Protein AF-A0A2H6KK98-F1 (afdb_monomer)

Organism: NCBI:txid189622

pLDDT: mean 75.44, std 16.61, range [21.03, 97.25]

Secondary structure (DSSP, 8-state):
-------SSSTTTHHHHHHHHTTSSS--TTS-SS-HHHHHHHHHHHHHTS--TTHHHHHHHHHHHHHHHHHHHT---HHHHHHHHHHHHHHHHHHHHHHHHHHHHH---HHHHHHHHHHHHHHHHH-TTTGGGBPP--------------SB-HHHHHHHHHHHHHHHHHHHHHHHHSSS---HHHHHHHHHHHHHHHHHHHHHHHHHHHHHHHS--TTHHHHHHHHHHHHHHHHTT--TTTT---SS---HHHHHHHHHHHHHHHHHHHHTT-HHHHTTS--TTS-HHHHHHHHHHHTTHHHHHHHHHHHHHHHHHHHHHHHHHHHHHHHHTTTTS-HHHHHHHHHHHHHHHHHHHHHIIIIIGGGS-HHHHHHHHHHHHHHHHHHHHHHHHHHHHHGGGHHHHHHHHHHHHHHHHHHHHHHHHHHHHHHHHHHHHHHHHHHHHHHHHIIIIIHHHHHHHHHHHHHHHHHHHHHHHHHHHIIIIIIHHHHHHHHHHHHHHTT--SHHHHHHHHHHHHHHHHHHHHHH--

Sequence (530 aa):
MCHFIFFNFYLTFFSTFFTHLNCLGHYSFNNSAKSHCQSLNDELDLLKNSDNSQNDSKIDELKSQLKDHVAKYHSLSESDRTAQLKDIHSRMVSLAELSGKLGQFIGQSDAVTNAIKNGIDSIIDSDNEFKSLRNSPSPPAQSSAAVSAEPINDVKLSKKIQQFEEKIKLLESKKNGQNPPLSSEDSRLLSSYQSKLDALQKLRSLNDSLNSLSSNNDNNCKNLLDNLCTGLEKFLGYEKGNYTGSGIVYSDLDRLCDGVMSFLHGVLETVKDDDNVTTYDNDKSNDINNVLDNLHNSVGKGREAFGEAVTQVEERTNKVTTELGKYYKEVQGSDLFPLAYQLEAWMRTVESVDWDIRDISDNHSNILDSTLRIQLAHEIAPVKKVVEHLKGVAKNMTDGNKVKHVDDEIAAKENEVTQLITEKCQQLLKALTERFDLIEEKTRKFGTERAEQLGPLLQSVKQLVTDVGHAEKSAQALAQHYDRDILNGLQTISGKAFYQCSAKGNSGLDQIMDDLDRAKESLRWILEDK

Radius of gyration: 86.53 Å; Cα contacts (8 Å, |Δi|>4): 227; chains: 1; bounding box: 150×136×233 Å

Mean predicted aligned error: 21.84 Å

Foldseek 3Di:
DDDDPPPDVPPPVPVVVVLQVLQPQDDDPVPDNDGPLRVLVVVLVVLVVDPDPVSPVVNVVSVVVSVVCCVVRVPQDPVNVVVVLVVVLVVLLVQLLVLLVVCLQQFDDPVSLVSLVSNLVSLQVVDPVSVVQADDDDPDDDDPDDDPDQRGDVVVLVVVLVVLVVVLVVLVVVCVPDPDHDDPVSVVVNVVSVVNNVSSVSSVVSSVSSVVRPPDDPCSVVSNLVSVLVVLCVVVPHDPCPCVPPDDDDDSVVSVVVSVVVVVVVVCVVCVPPCVNCVVCPDPVVHVVVVVVCVVVPPPVVVVVVVVVVVVVVVVVVVVVVVVVVLVVQLVVCVPDQQLSSLVSNLVSLVVVLVVLCCCLPPVLVVDDPVVSVVVCVVSVVVNVVSVVSNVVSVVCPVPVVSVVVSVVVVVVVVVVVVVVVVVVVVVVVVVVVVVVVVVVVVVVVVVCCCVPVVVVVVVVVVVVVVVVVVVVVVVVVVVCCCVLPVVLVVVLVVQCVVCVVPDPDVSVVVSVVSVVVSVVVVVVVVVVD

Solvent-accessible surface area (backbone atoms only — not comparable to full-atom values): 30023 Å² total; per-residue (Å²): 142,78,84,81,88,84,77,85,84,60,79,78,69,47,67,66,55,56,64,60,53,31,61,68,79,76,59,52,96,78,80,46,99,58,32,58,67,51,50,54,50,51,52,44,56,57,47,72,75,47,100,47,88,77,38,59,68,55,44,52,51,51,50,49,54,52,51,53,50,41,60,74,73,68,63,69,48,75,67,51,52,52,52,50,51,53,49,50,45,52,50,40,38,54,48,13,56,53,26,40,57,47,30,74,52,71,37,76,44,72,68,37,53,48,38,34,52,53,17,46,49,43,57,30,73,71,38,82,83,41,52,75,36,52,56,79,84,72,79,94,71,94,66,99,66,93,70,84,74,67,76,54,38,64,73,58,47,54,51,50,50,51,53,40,53,51,52,46,52,54,55,55,50,53,60,76,72,46,96,65,79,68,51,76,64,56,52,52,50,46,54,49,45,50,54,52,43,54,51,52,52,50,45,48,54,50,50,52,40,53,54,68,51,66,59,89,58,99,44,49,71,56,50,31,50,53,49,51,50,55,48,50,36,52,74,74,69,46,64,97,61,88,76,75,58,93,62,79,83,69,53,75,65,52,54,44,50,51,52,51,50,51,50,50,48,52,53,50,63,68,44,57,80,32,68,85,57,41,63,77,54,70,47,82,90,64,27,66,64,58,56,50,48,51,50,62,68,53,58,65,50,67,59,55,56,48,53,54,50,52,51,53,49,52,55,52,51,53,49,52,56,52,56,60,50,48,60,54,54,64,51,59,75,32,75,90,50,58,58,44,56,35,50,52,52,45,45,51,50,45,50,50,52,53,47,53,55,46,46,47,63,71,66,56,37,77,79,45,54,75,67,60,32,52,53,50,51,59,66,44,48,62,55,52,53,52,45,53,48,52,49,51,53,48,50,63,44,56,55,86,44,50,43,47,50,50,46,53,50,52,54,49,48,53,49,52,52,51,50,52,52,50,53,51,51,51,53,50,49,51,56,50,49,58,50,49,52,51,50,51,51,52,51,50,52,50,51,49,51,44,51,67,57,49,42,56,51,53,50,50,51,53,48,49,57,50,51,51,53,50,50,51,53,52,51,51,48,51,51,52,48,44,50,59,58,48,52,48,42,50,53,50,49,51,52,49,49,58,57,32,78,75,70,47,79,82,70,49,57,60,57,51,50,54,52,49,52,50,53,52,50,55,52,48,53,65,65,67,75,112

Structure (mmCIF, N/CA/C/O backbone):
data_AF-A0A2H6KK98-F1
#
_entry.id   AF-A0A2H6KK98-F1
#
loop_
_atom_site.group_PDB
_atom_site.id
_atom_site.type_symbol
_atom_site.label_atom_id
_atom_site.label_alt_id
_atom_site.label_comp_id
_atom_site.label_asym_id
_atom_site.label_entity_id
_atom_site.label_seq_id
_atom_site.pdbx_PDB_ins_code
_atom_site.Cartn_x
_atom_site.Cartn_y
_atom_site.Cartn_z
_atom_site.occupancy
_atom_site.B_iso_or_equiv
_atom_site.auth_seq_id
_atom_site.auth_comp_id
_atom_site.auth_asym_id
_atom_site.auth_atom_id
_atom_site.pdbx_PDB_model_num
ATOM 1 N N . MET A 1 1 ? 26.552 6.948 -51.327 1.00 32.84 1 MET A N 1
ATOM 2 C CA . MET A 1 1 ? 26.738 7.824 -52.506 1.00 32.84 1 MET A CA 1
ATOM 3 C C . MET A 1 1 ? 28.172 8.350 -52.479 1.00 32.84 1 MET A C 1
ATOM 5 O O . MET A 1 1 ? 28.399 9.497 -52.132 1.00 32.84 1 MET A O 1
ATOM 9 N N . CYS A 1 2 ? 29.149 7.495 -52.790 1.00 21.03 2 CYS A N 1
ATOM 10 C CA . CYS A 1 2 ? 30.545 7.911 -52.931 1.00 21.03 2 CYS A CA 1
ATOM 11 C C . CYS A 1 2 ? 30.951 7.668 -54.380 1.00 21.03 2 CYS A C 1
ATOM 13 O O . CYS A 1 2 ? 31.044 6.527 -54.828 1.00 21.03 2 CYS A O 1
ATOM 15 N N . HIS A 1 3 ? 31.106 8.765 -55.117 1.00 24.53 3 HIS A N 1
ATOM 16 C CA . HIS A 1 3 ? 31.800 8.794 -56.392 1.00 24.53 3 HIS A CA 1
ATOM 17 C C . HIS A 1 3 ? 33.238 8.325 -56.163 1.00 24.53 3 HIS A C 1
ATOM 19 O O . HIS A 1 3 ? 34.016 9.000 -55.495 1.00 24.53 3 HIS A O 1
ATOM 25 N N . PHE A 1 4 ? 33.572 7.152 -56.698 1.00 25.12 4 PHE A N 1
ATOM 26 C CA . PHE A 1 4 ? 34.944 6.671 -56.786 1.00 25.12 4 PHE A CA 1
ATOM 27 C C . PHE A 1 4 ? 35.742 7.642 -57.664 1.00 25.12 4 PHE A C 1
ATOM 29 O O . PHE A 1 4 ? 35.522 7.751 -58.871 1.00 25.12 4 PHE A O 1
ATOM 36 N N . ILE A 1 5 ? 36.655 8.373 -57.030 1.00 31.67 5 ILE A N 1
ATOM 37 C CA . ILE A 1 5 ? 37.633 9.243 -57.671 1.00 31.67 5 ILE A CA 1
ATOM 38 C C . ILE A 1 5 ? 38.678 8.332 -58.322 1.00 31.67 5 ILE A C 1
ATOM 40 O O . ILE A 1 5 ? 39.669 7.954 -57.714 1.00 31.67 5 ILE A O 1
ATOM 44 N N . PHE A 1 6 ? 38.433 7.959 -59.575 1.00 24.83 6 PHE A N 1
ATOM 45 C CA . PHE A 1 6 ? 39.429 7.359 -60.467 1.00 24.83 6 PHE A CA 1
ATOM 46 C C . PHE A 1 6 ? 39.547 8.187 -61.750 1.00 24.83 6 PHE A C 1
ATOM 48 O O . PHE A 1 6 ? 39.571 7.662 -62.852 1.00 24.83 6 PHE A O 1
ATOM 55 N N . PHE A 1 7 ? 39.578 9.515 -61.628 1.00 27.34 7 PHE A N 1
ATOM 56 C CA . PHE A 1 7 ? 39.735 10.419 -62.771 1.00 27.34 7 PHE A CA 1
ATOM 57 C C . PHE A 1 7 ? 40.488 11.685 -62.344 1.00 27.34 7 PHE A C 1
ATOM 59 O O . PHE A 1 7 ? 39.931 12.772 -62.289 1.00 27.34 7 PHE A O 1
ATOM 66 N N . ASN A 1 8 ? 41.774 11.554 -62.011 1.00 27.97 8 ASN A N 1
ATOM 67 C CA . ASN A 1 8 ? 42.645 12.726 -61.834 1.00 27.97 8 ASN A CA 1
ATOM 68 C C . ASN A 1 8 ? 43.997 12.622 -62.555 1.00 27.97 8 ASN A C 1
ATOM 70 O O . ASN A 1 8 ? 44.928 13.360 -62.265 1.00 27.97 8 ASN A O 1
ATOM 74 N N . PHE A 1 9 ? 44.077 11.758 -63.572 1.00 28.02 9 PHE A N 1
ATOM 75 C CA . PHE A 1 9 ? 45.155 11.801 -64.572 1.00 28.02 9 PHE A CA 1
ATOM 76 C C . PHE A 1 9 ? 44.665 12.242 -65.963 1.00 28.02 9 PHE A C 1
ATOM 78 O O . PHE A 1 9 ? 45.396 12.180 -66.946 1.00 28.02 9 PHE A O 1
ATOM 85 N N . TYR A 1 10 ? 43.413 12.705 -66.053 1.00 30.12 10 TYR A N 1
ATOM 86 C CA . TYR A 1 10 ? 42.737 13.012 -67.316 1.00 30.12 10 TYR A CA 1
ATOM 87 C C . TYR A 1 10 ? 42.658 14.508 -67.660 1.00 30.12 10 TYR A C 1
ATOM 89 O O . TYR A 1 10 ? 42.185 14.837 -68.741 1.00 30.12 10 TYR A O 1
ATOM 97 N N . LEU A 1 11 ? 43.133 15.430 -66.811 1.00 29.08 11 LEU A N 1
ATOM 98 C CA . LEU A 1 11 ? 42.884 16.868 -67.023 1.00 29.08 11 LEU A CA 1
ATOM 99 C C . LEU A 1 11 ? 43.995 17.675 -67.713 1.00 29.08 11 LEU A C 1
ATOM 101 O O . LEU A 1 11 ? 43.750 18.820 -68.078 1.00 29.08 11 LEU A O 1
ATOM 105 N N . THR A 1 12 ? 45.176 17.114 -67.976 1.00 29.41 12 THR A N 1
ATOM 106 C CA . THR A 1 12 ? 46.241 17.847 -68.699 1.00 29.41 12 THR A CA 1
ATOM 107 C C . THR A 1 12 ? 46.468 17.349 -70.125 1.00 29.41 12 THR A C 1
ATOM 109 O O . THR A 1 12 ? 46.920 18.119 -70.969 1.00 29.41 12 THR A O 1
ATOM 112 N N . PHE A 1 13 ? 46.071 16.111 -70.442 1.00 27.91 13 PHE A N 1
ATOM 113 C CA . PHE A 1 13 ? 46.176 15.556 -71.799 1.00 27.91 13 PHE A CA 1
ATOM 114 C C . PHE A 1 13 ? 44.940 15.850 -72.677 1.00 27.91 13 PHE A C 1
ATOM 116 O O . PHE A 1 13 ? 45.023 15.810 -73.902 1.00 27.91 13 PHE A O 1
ATOM 123 N N . PHE A 1 14 ? 43.790 16.179 -72.070 1.00 28.50 14 PHE A N 1
ATOM 124 C CA . PHE A 1 14 ? 42.513 16.345 -72.784 1.00 28.50 14 PHE A CA 1
ATOM 125 C C . PHE A 1 14 ? 42.276 17.729 -73.397 1.00 28.50 14 PHE A C 1
ATOM 127 O O . PHE A 1 14 ? 41.576 17.828 -74.404 1.00 28.50 14 PHE A O 1
ATOM 134 N N . SER A 1 15 ? 42.872 18.792 -72.853 1.00 34.69 15 SER A N 1
ATOM 135 C CA . SER A 1 15 ? 42.648 20.154 -73.368 1.00 34.69 15 SER A CA 1
ATOM 136 C C . SER A 1 15 ? 43.228 20.341 -74.781 1.00 34.69 15 SER A C 1
ATOM 138 O O . SER A 1 15 ? 42.626 20.975 -75.648 1.00 34.69 15 SER A O 1
ATOM 140 N N . THR A 1 16 ? 44.362 19.700 -75.070 1.00 38.34 16 THR A N 1
ATOM 141 C CA . THR A 1 16 ? 45.030 19.788 -76.375 1.00 38.34 16 THR A CA 1
ATOM 142 C C . THR A 1 16 ? 44.354 18.936 -77.451 1.00 38.34 16 THR A C 1
ATOM 144 O O . THR A 1 16 ? 44.270 19.382 -78.593 1.00 38.34 16 THR A O 1
ATOM 147 N N . PHE A 1 17 ? 43.798 17.766 -77.111 1.00 35.56 17 PHE A N 1
ATOM 148 C CA . PHE A 1 17 ? 43.109 16.894 -78.077 1.00 35.56 17 PHE A CA 1
ATOM 149 C C . PHE A 1 17 ? 41.752 17.468 -78.531 1.00 35.56 17 PHE A C 1
ATOM 151 O O . PHE A 1 17 ? 41.372 17.339 -79.696 1.00 35.56 17 PHE A O 1
ATOM 158 N N . PHE A 1 18 ? 41.047 18.175 -77.639 1.00 40.53 18 PHE A N 1
ATOM 159 C CA . PHE A 1 18 ? 39.736 18.772 -77.926 1.00 40.53 18 PHE A CA 1
ATOM 160 C C . PHE A 1 18 ? 39.779 19.872 -78.999 1.00 40.53 18 PHE A C 1
ATOM 162 O O . PHE A 1 18 ? 38.841 20.013 -79.784 1.00 40.53 18 PHE A O 1
ATOM 169 N N . THR A 1 19 ? 40.880 20.624 -79.085 1.00 44.97 19 THR A N 1
ATOM 170 C CA . THR A 1 19 ? 41.035 21.671 -80.114 1.00 44.97 19 THR A CA 1
ATOM 171 C C . THR A 1 19 ? 41.236 21.101 -81.523 1.00 44.97 19 THR A C 1
ATOM 173 O O . THR A 1 19 ? 40.841 21.741 -82.494 1.00 44.97 19 THR A O 1
ATOM 176 N N . HIS A 1 20 ? 41.766 19.877 -81.645 1.00 46.31 20 HIS A N 1
ATOM 177 C CA . HIS A 1 20 ? 42.033 19.214 -82.926 1.00 46.31 20 HIS A CA 1
ATOM 178 C C . HIS A 1 20 ? 40.758 18.657 -83.590 1.00 46.31 20 HIS A C 1
ATOM 180 O O . HIS A 1 20 ? 40.600 18.742 -84.809 1.00 46.31 20 HIS A O 1
ATOM 186 N N . LEU A 1 21 ? 39.827 18.085 -82.816 1.00 47.44 21 LEU A N 1
ATOM 187 C CA . LEU A 1 21 ? 38.584 17.510 -83.360 1.00 47.44 21 LEU A CA 1
ATOM 188 C C . LEU A 1 21 ? 37.610 18.574 -83.894 1.00 47.44 21 LEU A C 1
ATOM 190 O O . LEU A 1 21 ? 36.946 18.336 -84.902 1.00 47.44 21 LEU A O 1
ATOM 194 N N . ASN A 1 22 ? 37.582 19.767 -83.289 1.00 49.00 22 ASN A N 1
ATOM 195 C CA . ASN A 1 22 ? 36.682 20.863 -83.678 1.00 49.00 22 ASN A CA 1
ATOM 196 C C . ASN A 1 22 ? 36.984 21.479 -85.065 1.00 49.00 22 ASN A C 1
ATOM 198 O O . ASN A 1 22 ? 36.179 22.263 -85.571 1.00 49.00 22 ASN A O 1
ATOM 202 N N . CYS A 1 23 ? 38.111 21.138 -85.703 1.00 50.81 23 CYS A N 1
ATOM 203 C CA . CYS A 1 23 ? 38.464 21.605 -87.052 1.00 50.81 23 CYS A CA 1
ATOM 204 C C . CYS A 1 23 ? 38.156 20.607 -88.179 1.00 50.81 23 CYS A C 1
ATOM 206 O O . CYS A 1 23 ? 38.190 20.990 -89.345 1.00 50.81 23 CYS A O 1
ATOM 208 N N . LEU A 1 24 ? 37.786 19.360 -87.861 1.00 49.50 24 LEU A N 1
ATOM 209 C CA . LEU A 1 24 ? 37.467 18.311 -88.845 1.00 49.50 24 LEU A CA 1
ATOM 210 C C . LEU A 1 24 ? 36.004 18.330 -89.333 1.00 49.50 24 LEU A C 1
ATOM 212 O O . LEU A 1 24 ? 35.550 17.377 -89.957 1.00 49.50 24 LEU A O 1
ATOM 216 N N . GLY A 1 25 ? 35.259 19.409 -89.069 1.00 45.53 25 GLY A N 1
ATOM 217 C CA . GLY A 1 25 ? 33.981 19.718 -89.729 1.00 45.53 25 GLY A CA 1
ATOM 218 C C . GLY A 1 25 ? 32.798 18.782 -89.451 1.00 45.53 25 GLY A C 1
ATOM 219 O O . GLY A 1 25 ? 31.720 19.039 -89.975 1.00 45.53 25 GLY A O 1
ATOM 220 N N . HIS A 1 26 ? 32.953 17.735 -88.634 1.00 40.66 26 HIS A N 1
ATOM 221 C CA . HIS A 1 26 ? 31.898 16.729 -88.455 1.00 40.66 26 HIS A CA 1
ATOM 222 C C . HIS A 1 26 ? 31.290 16.629 -87.051 1.00 40.66 26 HIS A C 1
ATOM 224 O O . HIS A 1 26 ? 30.214 16.053 -86.936 1.00 40.66 26 HIS A O 1
ATOM 230 N N . TYR A 1 27 ? 31.872 17.239 -86.010 1.00 41.78 27 TYR A N 1
ATOM 231 C CA . TYR A 1 27 ? 31.255 17.296 -84.676 1.00 41.78 27 TYR A CA 1
ATOM 232 C C . TYR A 1 27 ? 31.669 18.569 -83.925 1.00 41.78 27 TYR A C 1
ATOM 234 O O . TYR A 1 27 ? 32.854 18.813 -83.725 1.00 41.78 27 TYR A O 1
ATOM 242 N N . SER A 1 28 ? 30.687 19.367 -83.498 1.00 37.41 28 SER A N 1
ATOM 243 C CA . SER A 1 28 ? 30.869 20.512 -82.598 1.00 37.41 28 SER A CA 1
ATOM 244 C C . SER A 1 28 ? 30.243 20.172 -81.251 1.00 37.41 28 SER A C 1
ATOM 246 O O . SER A 1 28 ? 29.025 20.045 -81.144 1.00 37.41 28 SER A O 1
ATOM 248 N N . PHE A 1 29 ? 31.070 20.014 -80.214 1.00 43.38 29 PHE A N 1
ATOM 249 C CA . PHE A 1 29 ? 30.605 19.687 -78.856 1.00 43.38 29 PHE A CA 1
ATOM 250 C C . PHE A 1 29 ? 29.878 20.850 -78.158 1.00 43.38 29 PHE A C 1
ATOM 252 O O . PHE A 1 29 ? 29.232 20.637 -77.137 1.00 43.38 29 PHE A O 1
ATOM 259 N N . ASN A 1 30 ? 29.923 22.057 -78.732 1.00 45.97 30 ASN A N 1
ATOM 260 C CA . ASN A 1 30 ? 29.257 23.246 -78.195 1.00 45.97 30 ASN A CA 1
ATOM 261 C C . ASN A 1 30 ? 27.978 23.628 -78.963 1.00 45.97 30 ASN A C 1
ATOM 263 O O . ASN A 1 30 ? 27.523 24.762 -78.837 1.00 45.97 30 ASN A O 1
ATOM 267 N N . ASN A 1 31 ? 27.404 22.732 -79.782 1.00 48.91 31 ASN A N 1
ATOM 268 C CA . ASN A 1 31 ? 26.226 23.029 -80.620 1.00 48.91 31 ASN A CA 1
ATOM 269 C C . ASN A 1 31 ? 26.389 24.283 -81.516 1.00 48.91 31 ASN A C 1
ATOM 271 O O . ASN A 1 31 ? 25.411 24.858 -81.990 1.00 48.91 31 ASN A O 1
ATOM 275 N N . SER A 1 32 ? 27.629 24.706 -81.780 1.00 51.22 32 SER A N 1
ATOM 276 C CA . SER A 1 32 ? 27.945 25.774 -82.728 1.00 51.22 32 SER A CA 1
ATOM 277 C C . SER A 1 32 ? 28.145 25.163 -84.109 1.00 51.22 32 SER A C 1
ATOM 279 O O . SER A 1 32 ? 28.960 24.256 -84.262 1.00 51.22 32 SER A O 1
ATOM 281 N N . ALA A 1 33 ? 27.451 25.667 -85.128 1.00 54.41 33 ALA A N 1
ATOM 282 C CA . ALA A 1 33 ? 27.564 25.181 -86.507 1.00 54.41 33 ALA A CA 1
ATOM 283 C C . ALA A 1 33 ? 28.919 25.498 -87.185 1.00 54.41 33 ALA A C 1
ATOM 285 O O . ALA A 1 33 ? 29.080 25.223 -88.372 1.00 54.41 33 ALA A O 1
ATOM 286 N N . LYS A 1 34 ? 29.877 26.101 -86.468 1.00 59.06 34 LYS A N 1
ATOM 287 C CA . LYS A 1 34 ? 31.123 26.643 -87.027 1.00 59.06 34 LYS A CA 1
ATOM 288 C C . LYS A 1 34 ? 32.350 25.957 -86.426 1.00 59.06 34 LYS A C 1
ATOM 290 O O . LYS A 1 34 ? 32.417 25.765 -85.212 1.00 59.06 34 LYS A O 1
ATOM 295 N N . SER A 1 35 ? 33.325 25.606 -87.269 1.00 65.75 35 SER A N 1
ATOM 296 C CA . SER A 1 35 ? 34.625 25.077 -86.832 1.00 65.75 35 SER A CA 1
ATOM 297 C C . SER A 1 35 ? 35.422 26.128 -86.051 1.00 65.75 35 SER A C 1
ATOM 299 O O . SER A 1 35 ? 35.156 27.326 -86.157 1.00 65.75 35 SER A O 1
ATOM 301 N N . HIS A 1 36 ? 36.426 25.708 -85.276 1.00 67.44 36 HIS A N 1
ATOM 302 C CA . HIS A 1 36 ? 37.247 26.645 -84.494 1.00 67.44 36 HIS A CA 1
ATOM 303 C C . HIS A 1 36 ? 37.916 27.713 -85.384 1.00 67.44 36 HIS A C 1
ATOM 305 O O . HIS A 1 36 ? 37.848 28.901 -85.074 1.00 67.44 36 HIS A O 1
ATOM 311 N N . CYS A 1 37 ? 38.445 27.312 -86.547 1.00 68.31 37 CYS A N 1
ATOM 312 C CA . CYS A 1 37 ? 38.975 28.238 -87.553 1.00 68.31 37 CYS A CA 1
ATOM 313 C C . CYS A 1 37 ? 37.907 29.195 -88.105 1.00 68.31 37 CYS A C 1
ATOM 315 O O . CYS A 1 37 ? 38.193 30.373 -88.292 1.00 68.31 37 CYS A O 1
ATOM 317 N N . GLN A 1 38 ? 36.679 28.718 -88.346 1.00 73.81 38 GLN A N 1
ATOM 318 C CA . GLN A 1 38 ? 35.575 29.574 -88.803 1.00 73.81 38 GLN A CA 1
ATOM 319 C C . GLN A 1 38 ? 35.169 30.590 -87.732 1.00 73.81 38 GLN A C 1
ATOM 321 O O . GLN A 1 38 ? 34.961 31.753 -88.052 1.00 73.81 38 GLN A O 1
ATOM 326 N N . SER A 1 39 ? 35.128 30.184 -86.460 1.00 74.88 39 SER A N 1
ATOM 327 C CA . SER A 1 39 ? 34.822 31.086 -85.345 1.00 74.88 39 SER A CA 1
ATOM 328 C C . SER A 1 39 ? 35.852 32.211 -85.214 1.00 74.88 39 SER A C 1
ATOM 330 O O . SER A 1 39 ? 35.472 33.367 -85.062 1.00 74.88 39 SER A O 1
ATOM 332 N N . LEU A 1 40 ? 37.145 31.880 -85.309 1.00 75.06 40 LEU A N 1
ATOM 333 C CA . LEU A 1 40 ? 38.241 32.857 -85.292 1.00 75.06 40 LEU A CA 1
ATOM 334 C C . LEU A 1 40 ? 38.159 33.828 -86.479 1.00 75.06 40 LEU A C 1
ATOM 336 O O . LEU A 1 40 ? 38.394 35.025 -86.323 1.00 75.06 40 LEU A O 1
ATOM 340 N N . ASN A 1 41 ? 37.811 33.322 -87.665 1.00 78.62 41 ASN A N 1
ATOM 341 C CA . ASN A 1 41 ? 37.719 34.137 -88.873 1.00 78.62 41 ASN A CA 1
ATOM 342 C C . ASN A 1 41 ? 36.507 35.086 -88.847 1.00 78.62 41 ASN A C 1
ATOM 344 O O . ASN A 1 41 ? 36.625 36.242 -89.240 1.00 78.62 41 ASN A O 1
ATOM 348 N N . ASP A 1 42 ? 35.374 34.634 -88.309 1.00 80.25 42 ASP A N 1
ATOM 349 C CA . ASP A 1 42 ? 34.187 35.474 -88.135 1.00 80.25 42 ASP A CA 1
ATOM 350 C C . ASP A 1 42 ? 34.404 36.570 -87.084 1.00 80.25 42 ASP A C 1
ATOM 352 O O . ASP A 1 42 ? 33.958 37.702 -87.264 1.00 80.25 42 ASP A O 1
ATOM 356 N N . GLU A 1 43 ? 35.109 36.261 -85.990 1.00 79.44 43 GLU A N 1
ATOM 357 C CA . GLU A 1 43 ? 35.461 37.254 -84.970 1.00 79.44 43 GLU A CA 1
ATOM 358 C C . GLU A 1 43 ? 36.436 38.305 -85.528 1.00 79.44 43 GLU A C 1
ATOM 360 O O . GLU A 1 43 ? 36.287 39.499 -85.261 1.00 79.44 43 GLU A O 1
ATOM 365 N N . LEU A 1 44 ? 37.371 37.887 -86.390 1.00 80.44 44 LEU A N 1
ATOM 366 C CA . LEU A 1 44 ? 38.232 38.796 -87.150 1.00 80.44 44 LEU A CA 1
ATOM 367 C C . LEU A 1 44 ? 37.438 39.716 -88.083 1.00 80.44 44 LEU A C 1
ATOM 369 O O . LEU A 1 44 ? 37.748 40.905 -88.170 1.00 80.44 44 LEU A O 1
ATOM 373 N N . ASP A 1 45 ? 36.435 39.191 -88.782 1.00 80.56 45 ASP A N 1
ATOM 374 C CA . ASP A 1 45 ? 35.616 39.984 -89.700 1.00 80.56 45 ASP A CA 1
ATOM 375 C C . ASP A 1 45 ? 34.669 40.939 -88.957 1.00 80.56 45 ASP A C 1
ATOM 377 O O . ASP A 1 45 ? 34.452 42.063 -89.411 1.00 80.56 45 ASP A O 1
ATOM 381 N N . LEU A 1 46 ? 34.172 40.564 -87.774 1.00 79.56 46 LEU A N 1
ATOM 382 C CA . LEU A 1 46 ? 33.414 41.470 -86.904 1.00 79.56 46 LEU A CA 1
ATOM 383 C C . LEU A 1 46 ? 34.275 42.632 -86.393 1.00 79.56 46 LEU A C 1
ATOM 385 O O . LEU A 1 46 ? 33.837 43.781 -86.424 1.00 79.56 46 LEU A O 1
ATOM 389 N N . LEU A 1 47 ? 35.504 42.352 -85.953 1.00 76.44 47 LEU A N 1
ATOM 390 C CA . LEU A 1 47 ? 36.391 43.372 -85.386 1.00 76.44 47 LEU A CA 1
ATOM 391 C C . LEU A 1 47 ? 36.921 44.360 -86.436 1.00 76.44 47 LEU A C 1
ATOM 393 O O . LEU A 1 47 ? 37.079 45.538 -86.120 1.00 76.44 47 LEU A O 1
ATOM 397 N N . LYS A 1 48 ? 37.140 43.923 -87.686 1.00 75.88 48 LYS A N 1
ATOM 398 C CA . LYS A 1 48 ? 37.575 44.804 -88.792 1.00 75.88 48 LYS A CA 1
ATOM 399 C C . LYS A 1 48 ? 36.528 45.839 -89.213 1.00 75.88 48 LYS A C 1
ATOM 401 O O . LYS A 1 48 ? 36.897 46.862 -89.774 1.00 75.88 48 LYS A O 1
ATOM 406 N N . ASN A 1 49 ? 35.244 45.571 -88.978 1.00 72.00 49 ASN A N 1
ATOM 407 C CA . ASN A 1 49 ? 34.136 46.428 -89.419 1.00 72.00 49 ASN A CA 1
ATOM 408 C C . ASN A 1 49 ? 33.710 47.478 -88.370 1.00 72.00 49 ASN A C 1
ATOM 410 O O . ASN A 1 49 ? 32.719 48.176 -88.568 1.00 72.00 49 ASN A O 1
ATOM 414 N N . SER A 1 50 ? 34.426 47.584 -87.247 1.00 67.94 50 SER A N 1
ATOM 415 C CA . SER A 1 50 ? 34.136 48.515 -86.151 1.00 67.94 50 SER A CA 1
ATOM 416 C C . SER A 1 50 ? 35.214 49.603 -86.076 1.00 67.94 50 SER A C 1
ATOM 418 O O . SER A 1 50 ? 36.357 49.286 -85.753 1.00 67.94 50 SER A O 1
ATOM 420 N N . ASP A 1 51 ? 34.844 50.876 -86.270 1.00 60.72 51 ASP A N 1
ATOM 421 C CA . ASP A 1 51 ? 35.730 52.057 -86.171 1.00 60.72 51 ASP A CA 1
ATOM 422 C C . ASP A 1 51 ? 36.142 52.358 -84.713 1.00 60.72 51 ASP A C 1
ATOM 424 O O . ASP A 1 51 ? 35.697 53.325 -84.092 1.00 60.72 51 ASP A O 1
ATOM 428 N N . ASN A 1 52 ? 36.984 51.504 -84.127 1.00 65.62 52 ASN A N 1
ATOM 429 C CA . ASN A 1 52 ? 37.566 51.719 -82.805 1.00 65.62 52 ASN A CA 1
ATOM 430 C C . ASN A 1 52 ? 39.044 51.298 -82.790 1.00 65.62 52 ASN A C 1
ATOM 432 O O . ASN A 1 52 ? 39.368 50.143 -83.063 1.00 65.62 52 ASN A O 1
ATOM 436 N N . SER A 1 53 ? 39.942 52.216 -82.423 1.00 60.28 53 SER A N 1
ATOM 437 C CA . SER A 1 53 ? 41.401 52.009 -82.452 1.00 60.28 53 SER A CA 1
ATOM 438 C C . SER A 1 53 ? 41.920 50.978 -81.439 1.00 60.28 53 SER A C 1
ATOM 440 O O . SER A 1 53 ? 43.089 50.607 -81.480 1.00 60.28 53 SER A O 1
ATOM 442 N N . GLN A 1 54 ? 41.066 50.471 -80.541 1.00 61.94 54 GLN A N 1
ATOM 443 C CA . GLN A 1 54 ? 41.392 49.341 -79.661 1.00 61.94 54 GLN A CA 1
ATOM 444 C C . GLN A 1 54 ? 41.269 47.964 -80.342 1.00 61.94 54 GLN A C 1
ATOM 446 O O . GLN A 1 54 ? 41.707 46.968 -79.766 1.00 61.94 54 GLN A O 1
ATOM 451 N N . ASN A 1 55 ? 40.703 47.878 -81.551 1.00 68.50 55 ASN A N 1
ATOM 452 C CA . ASN A 1 55 ? 40.473 46.596 -82.227 1.00 68.50 55 ASN A CA 1
ATOM 453 C C . ASN A 1 55 ? 41.726 46.027 -82.913 1.00 68.50 55 ASN A C 1
ATOM 455 O O . ASN A 1 55 ? 41.818 44.810 -83.069 1.00 68.50 55 ASN A O 1
ATOM 459 N N . ASP A 1 56 ? 42.710 46.859 -83.262 1.00 74.25 56 ASP A N 1
ATOM 460 C CA . ASP A 1 56 ? 43.887 46.432 -84.034 1.00 74.25 56 ASP A CA 1
ATOM 461 C C . ASP A 1 56 ? 44.742 45.396 -83.287 1.00 74.25 56 ASP A C 1
ATOM 463 O O . ASP A 1 56 ? 45.094 44.357 -83.846 1.00 74.25 56 ASP A O 1
ATOM 467 N N . SER A 1 57 ? 44.983 45.603 -81.986 1.00 76.94 57 SER A N 1
ATOM 468 C CA . SER A 1 57 ? 45.729 44.643 -81.155 1.00 76.94 57 SER A CA 1
ATOM 469 C C . SER A 1 57 ? 45.016 43.291 -81.051 1.00 76.94 57 SER A C 1
ATOM 471 O O . SER A 1 57 ? 45.668 42.249 -81.047 1.00 76.94 57 SER A O 1
ATOM 473 N N . LYS A 1 58 ? 43.680 43.289 -80.987 1.00 80.38 58 LYS A N 1
ATOM 474 C CA . LYS A 1 58 ? 42.892 42.057 -80.877 1.00 80.38 58 LYS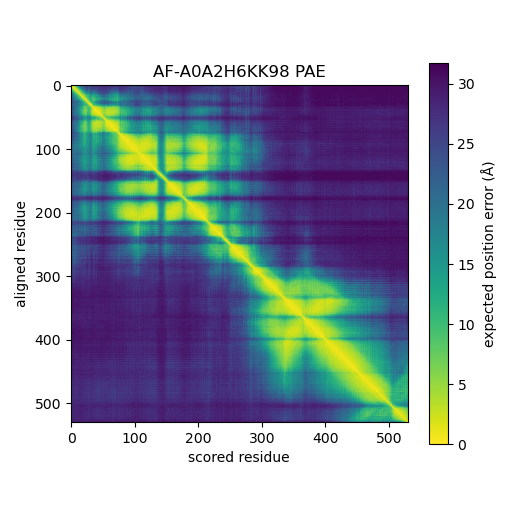 A CA 1
ATOM 475 C C . LYS A 1 58 ? 42.814 41.316 -82.214 1.00 80.38 58 LYS A C 1
ATOM 477 O O . LYS A 1 58 ? 42.829 40.089 -82.239 1.00 80.38 58 LYS A O 1
ATOM 482 N N . ILE A 1 59 ? 42.784 42.052 -83.323 1.00 81.12 59 ILE A N 1
ATOM 483 C CA . ILE A 1 59 ? 42.856 41.493 -84.676 1.00 81.12 59 ILE A CA 1
ATOM 484 C C . ILE A 1 59 ? 44.203 40.798 -84.903 1.00 81.12 59 ILE A C 1
ATOM 486 O O . ILE A 1 59 ? 44.232 39.701 -85.461 1.00 81.12 59 ILE A O 1
ATOM 490 N N . ASP A 1 60 ? 45.314 41.395 -84.476 1.00 83.00 60 ASP A N 1
ATOM 491 C CA . ASP A 1 60 ? 46.637 40.789 -84.659 1.00 83.00 60 ASP A CA 1
ATOM 492 C C . ASP A 1 60 ? 46.842 39.551 -83.776 1.00 83.00 60 ASP A C 1
ATOM 494 O O . ASP A 1 60 ? 47.358 38.538 -84.255 1.00 83.00 60 ASP A O 1
ATOM 498 N N . GLU A 1 61 ? 46.337 39.577 -82.540 1.00 83.81 61 GLU A N 1
ATOM 499 C CA . GLU A 1 61 ? 46.286 38.411 -81.649 1.00 83.81 61 GLU A CA 1
ATOM 500 C C . GLU A 1 61 ? 45.508 37.248 -82.299 1.00 83.81 61 GLU A C 1
ATOM 502 O O . GLU A 1 61 ? 46.034 36.142 -82.442 1.00 83.81 61 GLU A O 1
ATOM 507 N N . LEU A 1 62 ? 44.282 37.500 -82.777 1.00 82.44 62 LEU A N 1
ATOM 508 C CA . LEU A 1 62 ? 43.437 36.478 -83.410 1.00 82.44 62 LEU A CA 1
ATOM 509 C C . LEU A 1 62 ? 44.043 35.954 -84.725 1.00 82.44 62 LEU A C 1
ATOM 511 O O . LEU A 1 62 ? 43.980 34.754 -85.001 1.00 82.44 62 LEU A O 1
ATOM 515 N N . LYS A 1 63 ? 44.684 36.818 -85.528 1.00 83.00 63 LYS A N 1
ATOM 516 C CA . LYS A 1 63 ? 45.429 36.392 -86.728 1.00 83.00 63 LYS A CA 1
ATOM 517 C C . LYS A 1 63 ? 46.608 35.492 -86.371 1.00 83.00 63 LYS A C 1
ATOM 519 O O . LYS A 1 63 ? 46.842 34.514 -87.081 1.00 83.00 63 LYS A O 1
ATOM 524 N N . SER A 1 64 ? 47.343 35.809 -85.303 1.00 84.56 64 SER A N 1
ATOM 525 C CA . SER A 1 64 ? 48.454 34.977 -84.835 1.00 84.56 64 SER A CA 1
ATOM 526 C C . SER A 1 64 ? 47.951 33.608 -84.384 1.00 84.56 64 SER A C 1
ATOM 528 O O . SER A 1 64 ? 48.463 32.592 -84.845 1.00 84.56 64 SER A O 1
ATOM 530 N N . GLN A 1 65 ? 46.882 33.568 -83.584 1.00 81.06 65 GLN A N 1
ATOM 531 C CA . GLN A 1 65 ? 46.276 32.318 -83.117 1.00 81.06 65 GLN A CA 1
ATOM 532 C C . GLN A 1 65 ? 45.783 31.438 -84.275 1.00 81.06 65 GLN A C 1
ATOM 534 O O . GLN A 1 65 ? 46.043 30.233 -84.290 1.00 81.06 65 GLN A O 1
ATOM 539 N N . LEU A 1 66 ? 45.126 32.025 -85.284 1.00 79.19 66 LEU A N 1
ATOM 540 C CA . LEU A 1 66 ? 44.678 31.285 -86.468 1.00 79.19 66 LEU A CA 1
ATOM 541 C C . LEU A 1 66 ? 45.864 30.751 -87.285 1.00 79.19 66 LEU A C 1
ATOM 543 O O . LEU A 1 66 ? 45.854 29.597 -87.715 1.00 79.19 66 LEU A O 1
ATOM 547 N N . LYS A 1 67 ? 46.901 31.572 -87.483 1.00 81.00 67 LYS A N 1
ATOM 548 C CA . LYS A 1 67 ? 48.112 31.182 -88.216 1.00 81.00 67 LYS A CA 1
ATOM 549 C C . LYS A 1 67 ? 48.845 30.035 -87.520 1.00 81.0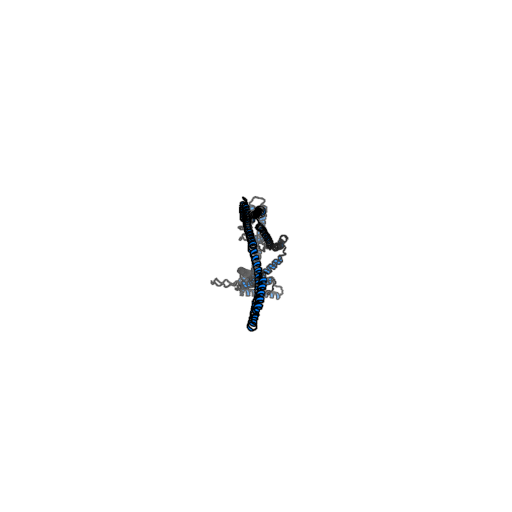0 67 LYS A C 1
ATOM 551 O O . LYS A 1 67 ? 49.217 29.072 -88.191 1.00 81.00 67 LYS A O 1
ATOM 556 N N . ASP A 1 68 ? 48.998 30.108 -86.202 1.00 78.88 68 ASP A N 1
ATOM 557 C CA . ASP A 1 68 ? 49.642 29.064 -85.407 1.00 78.88 68 ASP A CA 1
ATOM 558 C C . ASP A 1 68 ? 48.825 27.765 -85.427 1.00 78.88 68 ASP A C 1
ATOM 560 O O . ASP A 1 68 ? 49.389 26.681 -85.584 1.00 78.88 68 ASP A O 1
ATOM 564 N N . HIS A 1 69 ? 47.492 27.855 -85.361 1.00 74.44 69 HIS A N 1
ATOM 565 C CA . HIS A 1 69 ? 46.608 26.695 -85.472 1.00 74.44 69 HIS A CA 1
ATOM 566 C C . HIS A 1 69 ? 46.727 26.005 -86.841 1.00 74.44 69 HIS A C 1
ATOM 568 O O . HIS A 1 69 ? 46.900 24.786 -86.914 1.00 74.44 69 HIS A O 1
ATOM 574 N N . VAL A 1 70 ? 46.681 26.771 -87.937 1.00 71.00 70 VAL A N 1
ATOM 575 C CA . VAL A 1 70 ? 46.807 26.233 -89.302 1.00 71.00 70 VAL A CA 1
ATOM 576 C C . VAL A 1 70 ? 48.180 25.603 -89.519 1.00 71.00 70 VAL A C 1
ATOM 578 O O . VAL A 1 70 ? 48.261 24.472 -90.001 1.00 71.00 70 VAL A O 1
ATOM 581 N N . ALA A 1 71 ? 49.250 26.285 -89.107 1.00 72.50 71 ALA A N 1
ATOM 582 C CA . ALA A 1 71 ? 50.608 25.764 -89.218 1.00 72.50 71 ALA A CA 1
ATOM 583 C C . ALA A 1 71 ? 50.791 24.454 -88.439 1.00 72.50 71 ALA A C 1
ATOM 585 O O . ALA A 1 71 ? 51.460 23.543 -88.922 1.00 72.50 71 ALA A O 1
ATOM 586 N N . LYS A 1 72 ? 50.175 24.341 -87.259 1.00 67.31 72 LYS A N 1
ATOM 587 C CA . LYS A 1 72 ? 50.336 23.180 -86.383 1.00 67.31 72 LYS A CA 1
ATOM 588 C C . LYS A 1 72 ? 49.490 21.974 -86.791 1.00 67.31 72 LYS A C 1
ATOM 590 O O . LYS A 1 72 ? 49.946 20.848 -86.615 1.00 67.31 72 LYS A O 1
ATOM 595 N N . TYR A 1 73 ? 48.280 22.187 -87.312 1.00 64.88 73 TYR A N 1
ATOM 596 C CA . TYR A 1 73 ? 47.306 21.100 -87.496 1.00 64.88 73 TYR A CA 1
ATOM 597 C C . TYR A 1 73 ? 46.860 20.862 -88.945 1.00 64.88 73 TYR A C 1
ATOM 599 O O . TYR A 1 73 ? 46.365 19.780 -89.252 1.00 64.88 73 TYR A O 1
ATOM 607 N N . HIS A 1 74 ? 47.054 21.819 -89.858 1.00 62.53 74 HIS A N 1
ATOM 608 C CA . HIS A 1 74 ? 46.608 21.698 -91.255 1.00 62.53 74 HIS A CA 1
ATOM 609 C C . HIS A 1 74 ? 47.756 21.607 -92.271 1.00 62.53 74 HIS A C 1
ATOM 611 O O . HIS A 1 74 ? 47.548 21.132 -93.388 1.00 62.53 74 HIS A O 1
ATOM 617 N N . SER A 1 75 ? 48.975 21.969 -91.876 1.00 62.28 75 SER A N 1
ATOM 618 C CA . SER A 1 75 ? 50.174 21.924 -92.723 1.00 62.28 75 SER A CA 1
ATOM 619 C C . SER A 1 75 ? 50.958 20.609 -92.598 1.00 62.28 75 SER A C 1
ATOM 621 O O . SER A 1 75 ? 52.185 20.624 -92.565 1.00 62.28 75 SER A O 1
ATOM 623 N N . LEU A 1 76 ? 50.277 19.459 -92.509 1.00 63.59 76 LEU A N 1
ATOM 624 C CA . LEU A 1 76 ? 50.959 18.158 -92.492 1.00 63.59 76 LEU A CA 1
ATOM 625 C C . LEU A 1 76 ? 51.469 17.807 -93.893 1.00 63.59 76 LEU A C 1
ATOM 627 O O . LEU A 1 76 ? 50.683 17.750 -94.847 1.00 63.59 76 LEU A O 1
ATOM 631 N N . SER A 1 77 ? 52.768 17.527 -93.999 1.00 67.69 77 SER A N 1
ATOM 632 C CA . SER A 1 77 ? 53.374 17.010 -95.226 1.00 67.69 77 SER A CA 1
ATOM 633 C C . SER A 1 77 ? 52.864 15.594 -95.539 1.00 67.69 77 SER A C 1
ATOM 635 O O . SER A 1 77 ? 52.356 14.886 -94.666 1.00 67.69 77 SER A O 1
ATOM 637 N N . GLU A 1 78 ? 52.999 15.137 -96.787 1.00 70.06 78 GLU A N 1
ATOM 638 C CA . GLU A 1 78 ? 52.621 13.765 -97.172 1.00 70.06 78 GLU A CA 1
ATOM 639 C C . GLU A 1 78 ? 53.410 12.702 -96.381 1.00 70.06 78 GLU A C 1
ATOM 641 O O . GLU A 1 78 ? 52.863 11.657 -96.010 1.00 70.06 78 GLU A O 1
ATOM 646 N N . SER A 1 79 ? 54.663 13.006 -96.020 1.00 71.12 79 SER A N 1
ATOM 647 C CA . SER A 1 79 ? 55.467 12.187 -95.109 1.00 71.12 79 SER A CA 1
ATOM 648 C C . SER A 1 79 ? 54.867 12.097 -93.706 1.00 71.12 79 SER A C 1
ATOM 650 O O . SER A 1 79 ? 54.819 11.000 -93.150 1.00 71.12 79 SER A O 1
ATOM 652 N N . ASP A 1 80 ? 54.345 13.198 -93.154 1.00 72.00 80 ASP A N 1
ATOM 653 C CA . ASP A 1 80 ? 53.738 13.194 -91.816 1.00 72.00 80 ASP A CA 1
ATOM 654 C C . ASP A 1 80 ? 52.428 12.405 -91.803 1.00 72.00 80 ASP A C 1
ATOM 656 O O . ASP A 1 80 ? 52.172 11.632 -90.880 1.00 72.00 80 ASP A O 1
ATOM 660 N N . ARG A 1 81 ? 51.622 12.528 -92.867 1.00 71.75 81 ARG A N 1
ATOM 661 C CA . ARG A 1 81 ? 50.392 11.735 -93.038 1.00 71.75 81 ARG A CA 1
ATOM 662 C C . ARG A 1 81 ? 50.697 10.242 -93.107 1.00 71.75 81 ARG A C 1
ATOM 664 O O . ARG A 1 81 ? 50.027 9.444 -92.457 1.00 71.75 81 ARG A O 1
ATOM 671 N N . THR A 1 82 ? 51.736 9.868 -93.852 1.00 74.94 82 THR A N 1
ATOM 672 C CA . THR A 1 82 ? 52.175 8.471 -93.975 1.00 74.94 82 THR A CA 1
ATOM 673 C C . THR A 1 82 ? 52.700 7.929 -92.643 1.00 74.94 82 THR A C 1
ATOM 675 O O . THR A 1 82 ? 52.386 6.799 -92.267 1.00 74.94 82 THR A O 1
ATOM 678 N N . ALA A 1 83 ? 53.460 8.734 -91.893 1.00 74.62 83 ALA A N 1
ATOM 679 C CA . ALA A 1 83 ? 53.961 8.361 -90.573 1.00 74.62 83 ALA A CA 1
ATOM 680 C C . ALA A 1 83 ? 52.823 8.160 -89.558 1.00 74.62 83 ALA A C 1
ATOM 682 O O . ALA A 1 83 ? 52.810 7.153 -88.850 1.00 74.62 83 ALA A O 1
ATOM 683 N N . GLN A 1 84 ? 51.838 9.061 -89.532 1.00 77.62 84 GLN A N 1
ATOM 684 C CA . GLN A 1 84 ? 50.660 8.940 -88.667 1.00 77.62 84 GLN A CA 1
ATOM 685 C C . GLN A 1 84 ? 49.793 7.731 -89.036 1.00 77.62 84 GLN A C 1
ATOM 687 O O . GLN A 1 84 ? 49.336 7.014 -88.150 1.00 77.62 84 GLN A O 1
ATOM 692 N N . LEU A 1 85 ? 49.602 7.450 -90.329 1.00 78.12 85 LEU A N 1
ATOM 693 C CA . LEU A 1 85 ? 48.862 6.263 -90.766 1.00 78.12 85 LEU A CA 1
ATOM 694 C C . LEU A 1 85 ? 49.561 4.971 -90.316 1.00 78.12 85 LEU A C 1
ATOM 696 O O . LEU A 1 85 ? 48.912 4.051 -89.821 1.00 78.12 85 LEU A O 1
ATOM 700 N N . LYS A 1 86 ? 50.896 4.926 -90.416 1.00 80.06 86 LYS A N 1
ATOM 701 C CA . LYS A 1 86 ? 51.701 3.804 -89.918 1.00 80.06 86 LYS A CA 1
ATOM 702 C C . LYS A 1 86 ? 51.586 3.640 -88.398 1.00 80.06 86 LYS A C 1
ATOM 704 O O . LYS A 1 86 ? 51.502 2.507 -87.923 1.00 80.06 86 LYS A O 1
ATOM 709 N N . ASP A 1 87 ? 51.553 4.740 -87.645 1.00 79.19 87 ASP A N 1
ATOM 710 C CA . ASP A 1 87 ? 51.308 4.716 -86.197 1.00 79.19 87 ASP A CA 1
ATOM 711 C C . ASP A 1 87 ? 49.921 4.145 -85.868 1.00 79.19 87 ASP A C 1
ATOM 713 O O . ASP A 1 87 ? 49.810 3.215 -85.069 1.00 79.19 87 ASP A O 1
ATOM 717 N N . ILE A 1 88 ? 48.870 4.607 -86.554 1.00 80.94 88 ILE A N 1
ATOM 718 C CA . ILE A 1 88 ? 47.505 4.089 -86.381 1.00 80.94 88 ILE A CA 1
ATOM 719 C C . ILE A 1 88 ? 47.455 2.584 -86.660 1.00 80.94 88 ILE A C 1
ATOM 721 O O . ILE A 1 88 ? 46.914 1.834 -85.846 1.00 80.94 88 ILE A O 1
ATOM 725 N N . HIS A 1 89 ? 48.064 2.122 -87.757 1.00 80.81 89 HIS A N 1
ATOM 726 C CA . HIS A 1 89 ? 48.131 0.696 -88.082 1.00 80.81 89 HIS A CA 1
ATOM 727 C C . HIS A 1 89 ? 48.828 -0.101 -86.968 1.00 80.81 89 HIS A C 1
ATOM 729 O O . HIS A 1 89 ? 48.314 -1.134 -86.540 1.00 80.81 89 HIS A O 1
ATOM 735 N N . SER A 1 90 ? 49.951 0.403 -86.445 1.00 81.44 90 SER A N 1
ATOM 736 C CA . SER A 1 90 ? 50.686 -0.210 -85.329 1.00 81.44 90 SER A CA 1
ATOM 737 C C . SER A 1 90 ? 49.841 -0.310 -84.051 1.00 81.44 90 SER A C 1
ATOM 739 O O . SER A 1 90 ? 49.809 -1.349 -83.381 1.00 81.44 90 SER A O 1
ATOM 741 N N . ARG A 1 91 ? 49.085 0.748 -83.736 1.00 85.00 91 ARG A N 1
ATOM 742 C CA . ARG A 1 91 ? 48.182 0.784 -82.578 1.00 85.00 91 ARG A CA 1
ATOM 743 C C . ARG A 1 91 ? 46.990 -0.153 -82.753 1.00 85.00 91 ARG A C 1
ATOM 745 O O . ARG A 1 91 ? 46.605 -0.804 -81.786 1.00 85.00 91 ARG A O 1
ATOM 752 N N . MET A 1 92 ? 46.445 -0.282 -83.965 1.00 84.06 92 MET A N 1
ATOM 753 C CA . MET A 1 92 ? 45.389 -1.256 -84.271 1.00 84.06 92 MET A CA 1
ATOM 754 C C . MET A 1 92 ? 45.863 -2.697 -84.068 1.00 84.06 92 MET A C 1
ATOM 756 O O . MET A 1 92 ? 45.127 -3.501 -83.501 1.00 84.06 92 MET A O 1
ATOM 760 N N . VAL A 1 93 ? 47.096 -3.020 -84.470 1.00 86.06 93 VAL A N 1
ATOM 761 C CA . VAL A 1 93 ? 47.678 -4.354 -84.249 1.00 86.06 93 VAL A CA 1
ATOM 762 C C . VAL A 1 93 ? 47.901 -4.618 -82.762 1.00 86.06 93 VAL A C 1
ATOM 764 O O . VAL A 1 93 ? 47.469 -5.648 -82.255 1.00 86.06 93 VAL A O 1
ATOM 767 N N . SER A 1 94 ? 48.479 -3.659 -82.036 1.00 86.94 94 SER A N 1
ATOM 768 C CA . SER A 1 94 ? 48.654 -3.771 -80.578 1.00 86.94 94 SER A CA 1
ATOM 769 C C . SER A 1 94 ? 47.318 -3.965 -79.850 1.00 86.94 94 SER A C 1
ATOM 771 O O . SER A 1 94 ? 47.203 -4.783 -78.939 1.00 86.94 94 SER A O 1
ATOM 773 N N . LEU A 1 95 ? 46.279 -3.235 -80.272 1.00 87.62 95 LEU A N 1
ATOM 774 C CA . LEU A 1 95 ? 44.933 -3.376 -79.724 1.00 87.62 95 LEU A CA 1
ATOM 775 C C . LEU A 1 95 ? 44.345 -4.757 -80.025 1.00 87.62 95 LEU A C 1
ATOM 777 O O . LEU A 1 95 ? 43.716 -5.343 -79.148 1.00 87.62 95 LEU A O 1
ATOM 781 N N . ALA A 1 96 ? 44.552 -5.287 -81.230 1.00 86.50 96 ALA A N 1
ATOM 782 C CA . ALA A 1 96 ? 44.112 -6.628 -81.597 1.00 86.50 96 ALA A CA 1
ATOM 783 C C . ALA A 1 96 ? 44.797 -7.708 -80.746 1.00 86.50 96 ALA A C 1
ATOM 785 O O . ALA A 1 96 ? 44.121 -8.611 -80.263 1.00 86.50 96 ALA A O 1
ATOM 786 N N . GLU A 1 97 ? 46.102 -7.586 -80.486 1.00 86.19 97 GLU A N 1
ATOM 787 C CA . GLU A 1 97 ? 46.839 -8.513 -79.615 1.00 86.19 97 GLU A CA 1
ATOM 788 C C . GLU A 1 97 ? 46.319 -8.477 -78.169 1.00 86.19 97 GLU A C 1
ATOM 790 O O . GLU A 1 97 ? 46.070 -9.521 -77.562 1.00 86.19 97 GLU A O 1
ATOM 795 N N . LEU A 1 98 ? 46.107 -7.276 -77.618 1.00 86.00 98 LEU A N 1
ATOM 796 C CA . LEU A 1 98 ? 45.513 -7.102 -76.289 1.00 86.00 98 LEU A CA 1
ATOM 797 C C . LEU A 1 98 ? 44.083 -7.641 -76.238 1.00 86.00 98 LEU A C 1
ATOM 799 O O . LEU A 1 98 ? 43.702 -8.278 -75.259 1.00 86.00 98 LEU A O 1
ATOM 803 N N . SER A 1 99 ? 43.312 -7.434 -77.303 1.00 83.12 99 SER A N 1
ATOM 804 C CA . SER A 1 99 ? 41.949 -7.949 -77.424 1.00 83.12 99 SER A CA 1
ATOM 805 C C . SER A 1 99 ? 41.935 -9.473 -77.502 1.00 83.12 99 SER A C 1
ATOM 807 O O . SER A 1 99 ? 41.089 -10.089 -76.869 1.00 83.12 99 SER A O 1
ATOM 809 N N . GLY A 1 100 ? 42.896 -10.097 -78.190 1.00 81.81 100 GLY A N 1
ATOM 810 C CA . GLY A 1 100 ? 43.078 -11.551 -78.191 1.00 81.81 100 GLY A CA 1
ATOM 811 C C . GLY A 1 100 ? 43.305 -12.102 -76.783 1.00 81.81 100 GLY A C 1
ATOM 812 O O . GLY A 1 100 ? 42.609 -13.022 -76.359 1.00 81.81 100 GLY A O 1
ATOM 813 N N . LYS A 1 101 ? 44.205 -11.475 -76.013 1.00 81.69 101 LYS A N 1
ATOM 814 C CA . LYS A 1 101 ? 44.442 -11.834 -74.601 1.00 81.69 101 LYS A CA 1
ATOM 815 C C . LYS A 1 101 ? 43.208 -11.609 -73.728 1.00 81.69 101 LYS A C 1
ATOM 817 O O . LYS A 1 101 ? 42.888 -12.444 -72.889 1.00 81.69 101 LYS A O 1
ATOM 822 N N . LEU A 1 102 ? 42.501 -10.498 -73.931 1.00 80.69 102 LEU A N 1
ATOM 823 C CA . LEU A 1 102 ? 41.267 -10.207 -73.208 1.00 80.69 102 LEU A CA 1
ATOM 824 C C . LEU A 1 102 ? 40.186 -11.241 -73.532 1.00 80.69 102 LEU A C 1
ATOM 826 O O . LEU A 1 102 ? 39.535 -11.732 -72.620 1.00 80.69 102 LEU A O 1
ATOM 830 N N . GLY A 1 103 ? 40.037 -11.623 -74.801 1.00 74.56 103 GLY A N 1
ATOM 831 C CA . GLY A 1 103 ? 39.110 -12.664 -75.237 1.00 74.56 103 GLY A CA 1
ATOM 832 C C . GLY A 1 103 ? 39.395 -14.015 -74.585 1.00 74.56 103 GLY A C 1
ATOM 833 O O . GLY A 1 103 ? 38.462 -14.707 -74.198 1.00 74.56 103 GLY A O 1
ATOM 834 N N . GLN A 1 104 ? 40.664 -14.380 -74.387 1.00 73.31 104 GLN A N 1
ATOM 835 C CA . GLN A 1 104 ? 41.015 -15.589 -73.627 1.00 73.31 104 GLN A CA 1
ATOM 836 C C . GLN A 1 104 ? 40.544 -15.525 -72.164 1.00 73.31 104 GLN A C 1
ATOM 838 O O . GLN A 1 104 ? 40.249 -16.560 -71.571 1.00 73.31 104 GLN A O 1
ATOM 843 N N . PHE A 1 105 ? 40.462 -14.323 -71.585 1.00 70.00 105 PHE A N 1
ATOM 844 C CA . PHE A 1 105 ? 40.017 -14.112 -70.208 1.00 70.00 105 PHE A CA 1
ATOM 845 C C . PHE A 1 105 ? 38.486 -14.063 -70.079 1.00 70.00 105 PHE A C 1
ATOM 847 O O . PHE A 1 105 ? 37.933 -14.736 -69.211 1.00 70.00 105 PHE A O 1
ATOM 854 N N . ILE A 1 106 ? 37.806 -13.293 -70.938 1.00 69.19 106 ILE A N 1
ATOM 855 C CA . ILE A 1 106 ? 36.357 -13.025 -70.833 1.00 69.19 106 ILE A CA 1
ATOM 856 C C . ILE A 1 106 ? 35.478 -13.861 -71.773 1.00 69.19 106 ILE A C 1
ATOM 858 O O . 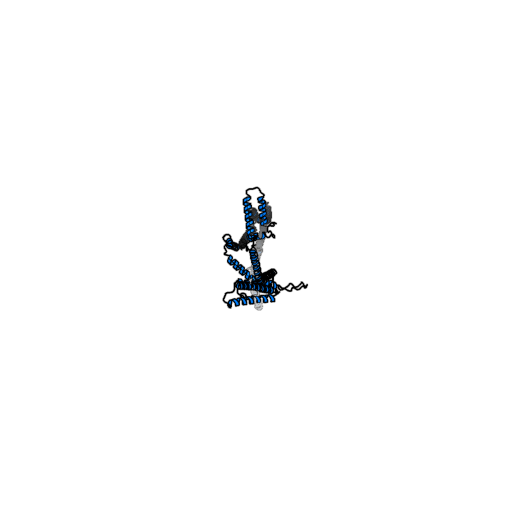ILE A 1 106 ? 34.256 -13.831 -71.643 1.00 69.19 106 ILE A O 1
ATOM 862 N N . GLY A 1 107 ? 36.070 -14.589 -72.720 1.00 68.75 107 GLY A N 1
ATOM 863 C CA . GLY A 1 107 ? 35.360 -15.293 -73.789 1.00 68.75 107 GLY A CA 1
ATOM 864 C C . GLY A 1 107 ? 35.054 -14.416 -75.013 1.00 68.75 107 GLY A C 1
ATOM 865 O O . GLY A 1 107 ? 35.560 -13.300 -75.168 1.00 68.75 107 GLY A O 1
ATOM 866 N N . GLN A 1 108 ? 34.233 -14.945 -75.927 1.00 71.06 108 GLN A N 1
ATOM 867 C CA . GLN A 1 108 ? 33.869 -14.263 -77.171 1.00 71.06 108 GLN A CA 1
ATOM 868 C C . GLN A 1 108 ? 33.007 -13.018 -76.898 1.00 71.06 108 GLN A C 1
ATOM 870 O O . GLN A 1 108 ? 31.983 -13.079 -76.224 1.00 71.06 108 GLN A O 1
ATOM 875 N N . SER A 1 109 ? 33.402 -11.887 -77.480 1.00 76.44 109 SER A N 1
ATOM 876 C CA . SER A 1 109 ? 32.657 -10.624 -77.480 1.00 76.44 109 SER A CA 1
ATOM 877 C C . SER A 1 109 ? 32.730 -10.000 -78.868 1.00 76.44 109 SER A C 1
ATOM 879 O O . SER A 1 109 ? 33.759 -10.115 -79.543 1.00 76.44 109 SER A O 1
ATOM 881 N N . ASP A 1 110 ? 31.673 -9.308 -79.294 1.00 77.81 110 ASP A N 1
ATOM 882 C CA . ASP A 1 110 ? 31.641 -8.619 -80.587 1.00 77.81 110 ASP A CA 1
ATOM 883 C C . ASP A 1 110 ? 32.750 -7.566 -80.691 1.00 77.81 110 ASP A C 1
ATOM 885 O O . ASP A 1 110 ? 33.428 -7.475 -81.713 1.00 77.81 110 ASP A O 1
ATOM 889 N N . ALA A 1 111 ? 33.007 -6.817 -79.614 1.00 80.00 111 ALA A N 1
ATOM 890 C CA . ALA A 1 111 ? 34.053 -5.796 -79.583 1.00 80.00 111 ALA A CA 1
ATOM 891 C C . ALA A 1 111 ? 35.457 -6.410 -79.721 1.00 80.00 111 ALA A C 1
ATOM 893 O O . ALA A 1 111 ? 36.268 -5.923 -80.509 1.00 80.00 111 ALA A O 1
ATOM 894 N N . VAL A 1 112 ? 35.718 -7.512 -79.007 1.00 81.44 112 VAL A N 1
ATOM 895 C CA . VAL A 1 112 ? 36.984 -8.263 -79.088 1.00 81.44 112 VAL A CA 1
ATOM 896 C C . VAL A 1 112 ? 37.171 -8.846 -80.488 1.00 81.44 112 VAL A C 1
ATOM 898 O O . VAL A 1 112 ? 38.217 -8.666 -81.109 1.00 81.44 112 VAL A O 1
ATOM 901 N N . THR A 1 113 ? 36.129 -9.488 -81.013 1.00 82.31 113 THR A N 1
ATOM 902 C CA . THR A 1 113 ? 36.130 -10.105 -82.344 1.00 82.31 113 THR A CA 1
ATOM 903 C C . THR A 1 113 ? 36.389 -9.061 -83.432 1.00 82.31 113 THR A C 1
ATOM 905 O O . THR A 1 113 ? 37.196 -9.290 -84.332 1.00 82.31 113 THR A O 1
ATOM 908 N N . ASN A 1 114 ? 35.752 -7.893 -83.337 1.00 84.44 114 ASN A N 1
ATOM 909 C CA . ASN A 1 114 ? 35.934 -6.798 -84.286 1.00 84.44 114 ASN A CA 1
ATOM 910 C C . ASN A 1 114 ? 37.333 -6.180 -84.191 1.00 84.44 114 ASN A C 1
ATOM 912 O O . ASN A 1 114 ? 37.940 -5.910 -85.224 1.00 84.44 114 ASN A O 1
ATOM 916 N N . ALA A 1 115 ? 37.882 -5.999 -82.986 1.00 85.56 115 ALA A N 1
ATOM 917 C CA . ALA A 1 115 ? 39.245 -5.499 -82.811 1.00 85.56 115 ALA A CA 1
ATOM 918 C C . ALA A 1 115 ? 40.285 -6.443 -83.436 1.00 85.56 115 ALA A C 1
ATOM 920 O O . ALA A 1 115 ? 41.180 -5.980 -84.144 1.00 85.56 115 ALA A O 1
ATOM 921 N N . ILE A 1 116 ? 40.130 -7.760 -83.244 1.00 85.38 116 ILE A N 1
ATOM 922 C CA . ILE A 1 116 ? 41.011 -8.769 -83.850 1.00 85.38 116 ILE A CA 1
ATOM 923 C C . ILE A 1 116 ? 40.892 -8.751 -85.381 1.00 85.38 116 ILE A C 1
ATOM 925 O O . ILE A 1 116 ? 41.914 -8.693 -86.064 1.00 85.38 116 ILE A O 1
ATOM 929 N N . LYS A 1 117 ? 39.668 -8.722 -85.931 1.00 85.44 117 LYS A N 1
ATOM 930 C CA . LYS A 1 117 ? 39.432 -8.618 -87.386 1.00 85.44 117 LYS A CA 1
ATOM 931 C C . LYS A 1 117 ? 40.046 -7.350 -87.987 1.00 85.44 117 LYS A C 1
ATOM 933 O O . LYS A 1 117 ? 40.752 -7.432 -88.985 1.00 85.44 117 LYS A O 1
ATOM 938 N N . ASN A 1 118 ? 39.866 -6.202 -87.338 1.00 85.19 118 ASN A N 1
ATOM 939 C CA . ASN A 1 118 ? 40.446 -4.934 -87.783 1.00 85.19 118 ASN A CA 1
ATOM 940 C C . ASN A 1 118 ? 41.985 -4.952 -87.743 1.00 85.19 118 ASN A C 1
ATOM 942 O O . ASN A 1 118 ? 42.631 -4.386 -88.623 1.00 85.19 118 ASN A O 1
ATOM 946 N N . GLY A 1 119 ? 42.591 -5.605 -86.744 1.00 85.94 119 GLY A N 1
ATOM 947 C CA . GLY A 1 119 ? 44.041 -5.811 -86.690 1.00 85.94 119 GLY A CA 1
ATOM 948 C C . GLY A 1 119 ? 44.550 -6.717 -87.812 1.00 85.94 119 GLY A C 1
ATOM 949 O O . GLY A 1 119 ? 45.554 -6.396 -88.447 1.00 85.94 119 GLY A O 1
ATOM 950 N N . ILE A 1 120 ? 43.826 -7.803 -88.099 1.00 87.88 120 ILE A N 1
ATOM 951 C CA . ILE A 1 120 ? 44.088 -8.691 -89.241 1.00 87.88 120 ILE A CA 1
ATOM 952 C C . ILE A 1 120 ? 44.055 -7.900 -90.556 1.00 87.88 120 ILE A C 1
ATOM 954 O O . ILE A 1 120 ? 45.007 -7.972 -91.335 1.00 87.88 120 ILE A O 1
ATOM 958 N N . ASP A 1 121 ? 43.007 -7.105 -90.781 1.00 86.12 121 ASP A N 1
ATOM 959 C CA . ASP A 1 121 ? 42.873 -6.279 -91.983 1.00 86.12 121 ASP A CA 1
ATOM 960 C C . ASP A 1 121 ? 43.988 -5.234 -92.094 1.00 86.12 121 ASP A C 1
ATOM 962 O O . ASP A 1 121 ? 44.589 -5.095 -93.157 1.00 86.12 121 ASP A O 1
ATOM 966 N N . SER A 1 122 ? 44.345 -4.576 -90.987 1.00 86.31 122 SER A N 1
ATOM 967 C CA . SER A 1 122 ? 45.454 -3.613 -90.931 1.00 86.31 122 SER A CA 1
ATOM 968 C C . SER A 1 122 ? 46.793 -4.234 -91.351 1.00 86.31 122 SER A C 1
ATOM 970 O O . SER A 1 122 ? 47.546 -3.625 -92.117 1.00 86.31 122 SER A O 1
ATOM 972 N N . ILE A 1 123 ? 47.086 -5.466 -90.908 1.00 87.12 123 ILE A N 1
ATOM 973 C CA . ILE A 1 123 ? 48.295 -6.187 -91.334 1.00 87.12 123 ILE A CA 1
ATOM 974 C C . ILE A 1 123 ? 48.207 -6.536 -92.820 1.00 87.12 123 ILE A C 1
ATOM 976 O O . ILE A 1 123 ? 49.158 -6.280 -93.555 1.00 87.12 123 ILE A O 1
ATOM 980 N N . ILE A 1 124 ? 47.085 -7.084 -93.286 1.00 86.19 124 ILE A N 1
ATOM 981 C CA . ILE A 1 124 ? 46.906 -7.478 -94.691 1.00 86.19 124 ILE A CA 1
ATOM 982 C C . ILE A 1 124 ? 47.039 -6.280 -95.639 1.00 86.19 124 ILE A C 1
ATOM 984 O O . ILE A 1 124 ? 47.657 -6.400 -96.698 1.00 86.19 124 ILE A O 1
ATOM 988 N N . ASP A 1 125 ? 46.487 -5.129 -95.265 1.00 83.94 125 ASP A N 1
ATOM 989 C CA . ASP A 1 125 ? 46.502 -3.924 -96.092 1.00 83.94 125 ASP A CA 1
ATOM 990 C C . ASP A 1 125 ? 47.837 -3.159 -96.009 1.00 83.94 125 ASP A C 1
ATOM 992 O O . ASP A 1 125 ? 48.097 -2.299 -96.854 1.00 83.94 125 ASP A O 1
ATOM 996 N N . SER A 1 126 ? 48.719 -3.512 -95.063 1.00 82.62 126 SER A N 1
ATOM 997 C CA . SER A 1 126 ? 50.040 -2.884 -94.898 1.00 82.62 126 SER A CA 1
ATOM 998 C C . SER A 1 126 ? 51.041 -3.198 -96.020 1.00 82.62 126 SER A C 1
ATOM 1000 O O . SER A 1 126 ? 51.942 -2.396 -96.267 1.00 82.62 126 SER A O 1
ATOM 1002 N N . ASP A 1 127 ? 50.890 -4.326 -96.724 1.00 83.94 127 ASP A N 1
ATOM 1003 C CA . ASP A 1 127 ? 51.769 -4.723 -97.829 1.00 83.94 127 ASP A CA 1
ATOM 1004 C C . ASP A 1 127 ? 50.969 -5.403 -98.952 1.00 83.94 127 ASP A C 1
ATOM 1006 O O . ASP A 1 127 ? 50.154 -6.301 -98.728 1.00 83.94 127 ASP A O 1
ATOM 1010 N N . ASN A 1 128 ? 51.225 -5.009 -100.202 1.00 83.06 128 ASN A N 1
ATOM 1011 C CA . ASN A 1 128 ? 50.544 -5.574 -101.368 1.00 83.06 128 ASN A CA 1
ATOM 1012 C C . ASN A 1 128 ? 50.756 -7.093 -101.512 1.00 83.06 128 ASN A C 1
ATOM 1014 O O . ASN A 1 128 ? 49.883 -7.782 -102.043 1.00 83.06 128 ASN A O 1
ATOM 1018 N N . GLU A 1 129 ? 51.872 -7.640 -101.023 1.00 83.06 129 GLU A N 1
ATOM 1019 C CA . GLU A 1 129 ? 52.119 -9.082 -101.030 1.00 83.06 129 GLU A CA 1
ATOM 1020 C C . GLU A 1 129 ? 51.174 -9.846 -100.088 1.00 83.06 129 GLU A C 1
ATOM 1022 O O . GLU A 1 129 ? 50.901 -11.031 -100.331 1.00 83.06 129 GLU A O 1
ATOM 1027 N N . PHE A 1 130 ? 50.650 -9.196 -99.044 1.00 86.19 130 PHE A N 1
ATOM 1028 C CA . PHE A 1 130 ? 49.756 -9.803 -98.055 1.00 86.19 130 PHE A CA 1
ATOM 1029 C C . PHE A 1 130 ? 48.295 -9.799 -98.498 1.00 86.19 130 PHE A C 1
ATOM 1031 O O . PHE A 1 130 ? 47.573 -10.724 -98.148 1.00 86.19 130 PHE A O 1
ATOM 1038 N N . LYS A 1 131 ? 47.871 -8.872 -99.366 1.00 83.62 131 LYS A N 1
ATOM 1039 C CA . LYS A 1 131 ? 46.489 -8.803 -99.897 1.00 83.62 131 LYS A CA 1
ATOM 1040 C C . LYS A 1 131 ? 45.985 -10.116 -100.494 1.00 83.62 131 LYS A C 1
ATOM 1042 O O . LYS A 1 131 ? 44.811 -10.452 -100.391 1.00 83.62 131 LYS A O 1
ATOM 1047 N N . SER A 1 132 ? 46.893 -10.899 -101.076 1.00 80.50 132 SER A N 1
ATOM 1048 C CA . SER A 1 132 ? 46.582 -12.222 -101.624 1.00 80.50 132 SER A CA 1
ATOM 1049 C C . SER A 1 132 ? 46.174 -13.270 -100.572 1.00 80.50 132 SER A C 1
ATOM 1051 O O . SER A 1 132 ? 45.731 -14.349 -100.962 1.00 80.50 132 SER A O 1
ATOM 1053 N N . LEU A 1 133 ? 46.347 -12.994 -99.275 1.00 82.62 133 LEU A N 1
ATOM 1054 C CA . LEU A 1 133 ? 45.973 -13.867 -98.157 1.00 82.62 133 LEU A CA 1
ATOM 1055 C C . LEU A 1 133 ? 44.482 -13.807 -97.806 1.00 82.62 133 LEU A C 1
ATOM 1057 O O . LEU A 1 133 ? 44.006 -14.718 -97.129 1.00 82.62 133 LEU A O 1
ATOM 1061 N N . ARG A 1 134 ? 43.746 -12.790 -98.282 1.00 79.44 134 ARG A N 1
ATOM 1062 C CA . ARG A 1 134 ? 42.289 -12.737 -98.111 1.00 79.44 134 ARG A CA 1
ATOM 1063 C C . ARG A 1 134 ? 41.630 -13.908 -98.836 1.00 79.44 134 ARG A C 1
ATOM 1065 O O . ARG A 1 134 ? 41.936 -14.183 -100.000 1.00 79.44 134 ARG A O 1
ATOM 1072 N N . ASN A 1 135 ? 40.699 -14.567 -98.157 1.00 71.81 135 ASN A N 1
ATOM 1073 C CA . ASN A 1 135 ? 39.808 -15.531 -98.790 1.00 71.81 135 ASN A CA 1
ATOM 1074 C C . ASN A 1 135 ? 38.898 -14.796 -99.794 1.00 71.81 135 ASN A C 1
ATOM 1076 O O . ASN A 1 135 ? 38.386 -13.716 -99.498 1.00 71.81 135 ASN A O 1
ATOM 1080 N N . SER A 1 136 ? 38.725 -15.334 -101.008 1.00 52.56 136 SER A N 1
ATOM 1081 C CA . SER A 1 136 ? 37.809 -14.744 -101.995 1.00 52.56 136 SER A CA 1
ATOM 1082 C C . SER A 1 136 ? 36.371 -14.786 -101.465 1.00 52.56 136 SER A C 1
ATOM 1084 O O . SER A 1 136 ? 35.966 -15.831 -100.949 1.00 52.56 136 SER A O 1
ATOM 1086 N N . PRO A 1 137 ? 35.570 -13.712 -101.609 1.00 47.06 137 PRO A N 1
ATOM 1087 C CA . PRO A 1 137 ? 34.156 -13.781 -101.273 1.00 47.06 137 PRO A CA 1
ATOM 1088 C C . PRO A 1 137 ? 33.487 -14.785 -102.218 1.00 47.06 137 PRO A C 1
ATOM 1090 O O . PRO A 1 137 ? 33.458 -14.580 -103.432 1.00 47.06 137 PRO A O 1
ATOM 1093 N N . SER A 1 138 ? 32.983 -15.896 -101.679 1.00 36.97 138 SER A N 1
ATOM 1094 C CA . SER A 1 138 ? 32.068 -16.748 -102.443 1.00 36.97 138 SER A CA 1
ATOM 1095 C C . SER A 1 138 ? 30.748 -15.994 -102.664 1.00 36.97 138 SER A C 1
ATOM 1097 O O . SER A 1 138 ? 30.368 -15.191 -101.807 1.00 36.97 138 SER A O 1
ATOM 1099 N N . PRO A 1 139 ? 30.040 -16.208 -103.789 1.00 35.66 139 PRO A N 1
ATOM 1100 C CA . PRO A 1 139 ? 28.764 -15.544 -104.044 1.00 35.66 139 PRO A CA 1
ATOM 1101 C C . PRO A 1 139 ? 27.742 -15.874 -102.944 1.00 35.66 139 PRO A C 1
ATOM 1103 O O . PRO A 1 139 ? 27.807 -16.966 -102.372 1.00 35.66 139 PRO A O 1
ATOM 1106 N N . PRO A 1 140 ? 26.772 -14.985 -102.663 1.00 37.12 140 PRO A N 1
ATOM 1107 C CA . PRO A 1 140 ? 25.771 -15.225 -101.635 1.00 37.12 140 PRO A CA 1
ATOM 1108 C C . PRO A 1 140 ? 24.812 -16.329 -102.098 1.00 37.12 140 PRO A C 1
ATOM 1110 O O . PRO A 1 140 ? 23.850 -16.073 -102.818 1.00 37.12 140 PRO A O 1
ATOM 1113 N N . ALA A 1 141 ? 25.070 -17.571 -101.692 1.00 30.44 141 ALA A N 1
ATOM 1114 C CA . ALA A 1 141 ? 24.089 -18.642 -101.769 1.00 30.44 141 ALA A CA 1
ATOM 1115 C C . ALA A 1 141 ? 23.283 -18.652 -100.465 1.00 30.44 141 ALA A C 1
ATOM 1117 O O . ALA A 1 141 ? 23.824 -18.861 -99.380 1.00 30.44 141 ALA A O 1
ATOM 1118 N N . GLN A 1 142 ? 21.980 -18.397 -100.585 1.00 43.88 142 GLN A N 1
ATOM 1119 C CA . GLN A 1 142 ? 20.997 -18.547 -99.517 1.00 43.88 142 GLN A CA 1
ATOM 1120 C C . GLN A 1 142 ? 21.104 -19.941 -98.878 1.00 43.88 142 GLN A C 1
ATOM 1122 O O . GLN A 1 142 ? 20.693 -20.926 -99.481 1.00 43.88 142 GLN A O 1
ATOM 1127 N N . SER A 1 143 ? 21.598 -20.031 -97.644 1.00 33.19 143 SER A N 1
ATOM 1128 C CA . SER A 1 143 ? 21.129 -21.021 -96.669 1.00 33.19 143 SER A CA 1
ATOM 1129 C C . SER A 1 143 ? 21.529 -20.592 -95.258 1.00 33.19 143 SER A C 1
ATOM 1131 O O . SER A 1 143 ? 22.646 -20.146 -95.006 1.00 33.19 143 SER A O 1
ATOM 1133 N N . SER A 1 144 ? 20.570 -20.672 -94.343 1.00 41.50 144 SER A N 1
ATOM 1134 C CA . SER A 1 144 ? 20.707 -20.372 -92.925 1.00 41.50 144 SER A CA 1
ATOM 1135 C C . SER A 1 144 ? 21.482 -21.484 -92.214 1.00 41.50 144 SER A C 1
ATOM 1137 O O . SER A 1 144 ? 20.887 -22.443 -91.729 1.00 41.50 144 SER A O 1
ATOM 1139 N N . ALA A 1 145 ? 22.803 -21.353 -92.154 1.00 32.16 145 ALA A N 1
ATOM 1140 C CA . ALA A 1 145 ? 23.649 -22.003 -91.159 1.00 32.16 145 ALA A CA 1
ATOM 1141 C C . ALA A 1 145 ? 24.941 -21.187 -91.039 1.00 32.16 145 ALA A C 1
ATOM 1143 O O . ALA A 1 145 ? 25.629 -20.965 -92.034 1.00 32.16 145 ALA A O 1
ATOM 1144 N N . ALA A 1 146 ? 25.236 -20.690 -89.837 1.00 39.72 146 ALA A N 1
ATOM 1145 C CA . ALA A 1 146 ? 26.436 -19.918 -89.546 1.00 39.72 146 ALA A CA 1
ATOM 1146 C C . ALA A 1 146 ? 27.680 -20.802 -89.722 1.00 39.72 146 ALA A C 1
ATOM 1148 O O . ALA A 1 146 ? 28.106 -21.492 -88.802 1.00 39.72 146 ALA A O 1
ATOM 1149 N N . VAL A 1 147 ? 28.245 -20.789 -90.927 1.00 32.31 147 VAL A N 1
ATOM 1150 C CA . VAL A 1 147 ? 29.600 -21.263 -91.195 1.00 32.31 147 VAL A CA 1
ATOM 1151 C C . VAL A 1 147 ? 30.507 -20.057 -90.991 1.00 32.31 147 VAL A C 1
ATOM 1153 O O . VAL A 1 147 ? 30.444 -19.086 -91.746 1.00 32.31 147 VAL A O 1
ATOM 1156 N N . SER A 1 148 ? 31.295 -20.084 -89.919 1.00 44.50 148 SER A N 1
ATOM 1157 C CA . SER A 1 148 ? 32.348 -19.117 -89.623 1.00 44.50 148 SER A CA 1
ATOM 1158 C C . SER A 1 148 ? 33.330 -19.070 -90.793 1.00 44.50 148 SER A C 1
ATOM 1160 O O . SER A 1 148 ? 34.195 -19.927 -90.940 1.00 44.50 148 SER A O 1
ATOM 1162 N N . ALA A 1 149 ? 33.171 -18.076 -91.667 1.00 43.50 149 ALA A N 1
ATOM 1163 C CA . ALA A 1 149 ? 34.133 -17.809 -92.720 1.00 43.50 149 ALA A CA 1
ATOM 1164 C C . ALA A 1 149 ? 35.440 -17.336 -92.066 1.00 43.50 149 ALA A C 1
ATOM 1166 O O . ALA A 1 149 ? 35.521 -16.209 -91.572 1.00 43.50 149 ALA A O 1
ATOM 1167 N N . GLU A 1 150 ? 36.439 -18.218 -92.031 1.00 58.84 150 GLU A N 1
ATOM 1168 C CA . GLU A 1 150 ? 37.814 -17.886 -91.659 1.00 58.84 150 GLU A CA 1
ATOM 1169 C C . GLU A 1 150 ? 38.267 -16.645 -92.456 1.00 58.84 150 GLU A C 1
ATOM 1171 O O . GLU A 1 150 ? 38.121 -16.618 -93.685 1.00 58.84 150 GLU A O 1
ATOM 1176 N N . PRO A 1 151 ? 38.801 -15.594 -91.810 1.00 63.62 151 PRO A N 1
ATOM 1177 C CA . PRO A 1 151 ? 39.167 -14.361 -92.510 1.00 63.62 151 PRO A CA 1
ATOM 1178 C C . PRO A 1 151 ? 40.383 -14.520 -93.443 1.00 63.62 151 PRO A C 1
ATOM 1180 O O . PRO A 1 151 ? 40.591 -13.684 -94.326 1.00 63.62 151 PRO A O 1
ATOM 1183 N N . ILE A 1 152 ? 41.182 -15.583 -93.285 1.00 75.62 152 ILE A N 1
ATOM 1184 C CA . ILE A 1 152 ? 42.480 -15.764 -93.955 1.00 75.62 152 ILE A CA 1
ATOM 1185 C C . ILE A 1 152 ? 42.634 -17.198 -94.477 1.00 75.62 152 ILE A C 1
ATOM 1187 O O . ILE A 1 152 ? 42.159 -18.148 -93.864 1.00 75.62 152 ILE A O 1
ATOM 1191 N N . ASN A 1 153 ? 43.337 -17.374 -95.600 1.00 79.44 153 ASN A N 1
ATOM 1192 C CA . ASN A 1 153 ? 43.748 -18.693 -96.084 1.00 79.44 153 ASN A CA 1
ATOM 1193 C C . ASN A 1 153 ? 44.993 -19.201 -95.324 1.00 79.44 153 ASN A C 1
ATOM 1195 O O . ASN A 1 153 ? 46.121 -18.843 -95.683 1.00 79.44 153 ASN A O 1
ATOM 1199 N N . ASP A 1 154 ? 44.809 -20.047 -94.308 1.00 79.12 154 ASP A N 1
ATOM 1200 C CA . ASP A 1 154 ? 45.896 -20.496 -93.417 1.00 79.12 154 ASP A CA 1
ATOM 1201 C C . ASP A 1 154 ? 47.012 -21.279 -94.148 1.00 79.12 154 ASP A C 1
ATOM 1203 O O . ASP A 1 154 ? 48.212 -21.103 -93.905 1.00 79.12 154 ASP A O 1
ATOM 1207 N N . VAL A 1 155 ? 46.639 -22.058 -95.170 1.00 82.38 155 VAL A N 1
ATOM 1208 C CA . VAL A 1 155 ? 47.591 -22.777 -96.036 1.00 82.38 155 VAL A CA 1
ATOM 1209 C C . VAL A 1 155 ? 48.478 -21.798 -96.814 1.00 82.38 155 VAL A C 1
ATOM 1211 O O . VAL A 1 155 ? 49.680 -22.023 -96.982 1.00 82.38 155 VAL A O 1
ATOM 1214 N N . LYS A 1 156 ? 47.906 -20.696 -97.310 1.00 84.38 156 LYS A N 1
ATOM 1215 C CA . LYS A 1 156 ? 48.640 -19.665 -98.055 1.00 84.38 156 LYS A CA 1
ATOM 1216 C C . LYS A 1 156 ? 49.499 -18.798 -97.134 1.00 84.38 156 LYS A C 1
ATOM 1218 O O . LYS A 1 156 ? 50.601 -18.423 -97.540 1.00 84.38 156 LYS A O 1
ATOM 1223 N N . LEU A 1 157 ? 49.027 -18.526 -95.916 1.00 86.12 157 LEU A N 1
ATOM 1224 C CA . LEU A 1 157 ? 49.786 -17.842 -94.867 1.00 86.12 157 LEU A CA 1
ATOM 1225 C C . LEU A 1 157 ? 51.045 -18.635 -94.509 1.00 86.12 157 LEU A C 1
ATOM 1227 O O . LEU A 1 157 ? 52.153 -18.110 -94.628 1.00 86.12 157 LEU A O 1
ATOM 1231 N N . SER A 1 158 ? 50.888 -19.922 -94.201 1.00 86.69 158 SER A N 1
ATOM 1232 C CA . SER A 1 158 ? 52.003 -20.822 -93.888 1.00 86.69 158 SER A CA 1
ATOM 1233 C C . SER A 1 158 ? 53.034 -20.901 -95.022 1.00 86.69 158 SER A C 1
ATOM 1235 O O . SER A 1 158 ? 54.235 -20.788 -94.776 1.00 86.69 158 SER A O 1
ATOM 1237 N N . LYS A 1 159 ? 52.587 -20.998 -96.285 1.00 88.75 159 LYS A N 1
ATOM 1238 C CA . LYS A 1 159 ? 53.486 -20.975 -97.456 1.00 88.75 159 LYS A CA 1
ATOM 1239 C C . LYS A 1 159 ? 54.262 -19.661 -97.582 1.00 88.75 159 LYS A C 1
ATOM 1241 O O . LYS A 1 159 ? 55.441 -19.689 -97.919 1.00 88.75 159 LYS A O 1
ATOM 1246 N N . LYS A 1 160 ? 53.628 -18.508 -97.337 1.00 87.62 160 LYS A N 1
ATOM 1247 C CA . LYS A 1 160 ? 54.312 -17.203 -97.388 1.00 87.62 160 LYS A CA 1
ATOM 1248 C C . LYS A 1 160 ? 55.327 -17.035 -96.262 1.00 87.62 160 LYS A C 1
ATOM 1250 O O . LYS A 1 160 ? 56.403 -16.506 -96.522 1.00 87.62 160 LYS A O 1
ATOM 1255 N N . ILE A 1 161 ? 55.009 -17.501 -95.053 1.00 88.88 161 ILE A N 1
ATOM 1256 C CA . ILE A 1 161 ? 55.948 -17.512 -93.922 1.00 88.88 161 ILE A CA 1
ATOM 1257 C C . ILE A 1 161 ? 57.203 -18.308 -94.304 1.00 88.88 161 ILE A C 1
ATOM 1259 O O . ILE A 1 161 ? 58.298 -17.753 -94.268 1.00 88.88 161 ILE A O 1
ATOM 1263 N N . GLN A 1 162 ? 57.037 -19.536 -94.810 1.00 90.12 162 GLN A N 1
ATOM 1264 C CA . GLN A 1 162 ? 58.156 -20.370 -95.273 1.00 90.12 162 GLN A CA 1
ATOM 1265 C C . GLN A 1 162 ? 58.977 -19.694 -96.382 1.00 90.12 162 GLN A C 1
ATOM 1267 O O . GLN A 1 162 ? 60.203 -19.688 -96.330 1.00 90.12 162 GLN A O 1
ATOM 1272 N N . GLN A 1 163 ? 58.322 -19.062 -97.363 1.00 89.56 163 GLN A N 1
ATOM 1273 C CA . GLN A 1 163 ? 59.017 -18.339 -98.436 1.00 89.56 163 GLN A CA 1
ATOM 1274 C C . GLN A 1 163 ? 59.906 -17.204 -97.911 1.00 89.56 163 GLN A C 1
ATOM 1276 O O . GLN A 1 163 ? 61.005 -16.998 -98.429 1.00 89.56 163 GLN A O 1
ATOM 1281 N N . PHE A 1 164 ? 59.444 -16.433 -96.923 1.00 88.75 164 PHE A N 1
ATOM 1282 C CA . PHE A 1 164 ? 60.255 -15.365 -96.338 1.00 88.75 164 PHE A CA 1
ATOM 1283 C C . PHE A 1 164 ? 61.357 -15.910 -95.428 1.00 88.75 164 PHE A C 1
ATOM 1285 O O . PHE A 1 164 ? 62.470 -15.396 -95.492 1.00 88.75 164 PHE A O 1
ATOM 1292 N N . GLU A 1 165 ? 61.101 -16.976 -94.666 1.00 90.19 165 GLU A N 1
ATOM 1293 C CA . GLU A 1 165 ? 62.128 -17.673 -93.879 1.00 90.19 165 GLU A CA 1
ATOM 1294 C C . GLU A 1 165 ? 63.265 -18.201 -94.770 1.00 90.19 165 GLU A C 1
ATOM 1296 O O . GLU A 1 165 ? 64.440 -17.987 -94.468 1.00 90.19 165 GLU A O 1
ATOM 1301 N N . GLU A 1 166 ? 62.947 -18.811 -95.916 1.00 90.06 166 GLU A N 1
ATOM 1302 C CA . GLU A 1 166 ? 63.945 -19.273 -96.888 1.00 90.06 166 GLU A CA 1
ATOM 1303 C C . GLU A 1 166 ? 64.729 -18.114 -97.521 1.00 90.06 166 GLU A C 1
ATOM 1305 O O . GLU A 1 166 ? 65.955 -18.189 -97.637 1.00 90.06 166 GLU A O 1
ATOM 1310 N N . LYS A 1 167 ? 64.053 -17.016 -97.896 1.00 87.56 167 LYS A N 1
ATOM 1311 C CA . LYS A 1 167 ? 64.709 -15.809 -98.434 1.00 87.56 167 LYS A CA 1
ATOM 1312 C C . LYS A 1 167 ? 65.651 -15.163 -97.415 1.00 87.56 167 LYS A C 1
ATOM 1314 O O . LYS A 1 167 ? 66.748 -14.750 -97.793 1.00 87.56 167 LYS A O 1
ATOM 1319 N N . ILE A 1 168 ? 65.241 -15.091 -96.147 1.00 87.50 168 ILE A N 1
ATOM 1320 C CA . ILE A 1 168 ? 66.068 -14.598 -95.038 1.00 87.50 168 ILE A CA 1
ATOM 1321 C C . ILE A 1 168 ? 67.284 -15.510 -94.870 1.00 87.50 168 ILE A C 1
ATOM 1323 O O . ILE A 1 168 ? 68.411 -15.024 -94.929 1.00 87.50 168 ILE A O 1
ATOM 1327 N N . LYS A 1 169 ? 67.082 -16.830 -94.790 1.00 87.94 169 LYS A N 1
ATOM 1328 C CA . LYS A 1 169 ? 68.166 -17.814 -94.648 1.00 87.94 169 LYS A CA 1
ATOM 1329 C C . LYS A 1 169 ? 69.165 -17.760 -95.811 1.00 87.94 169 LYS A C 1
ATOM 1331 O O . LYS A 1 169 ? 70.371 -17.868 -95.592 1.00 87.94 169 LYS A O 1
ATOM 1336 N N . LEU A 1 170 ? 68.694 -17.552 -97.045 1.00 84.25 170 LEU A N 1
ATOM 1337 C CA . LEU A 1 170 ? 69.549 -17.381 -98.224 1.00 84.25 170 LEU A CA 1
ATOM 1338 C C . LEU A 1 170 ? 70.409 -16.110 -98.120 1.00 84.25 170 LEU A C 1
ATOM 1340 O O . LEU A 1 170 ? 71.614 -16.166 -98.363 1.00 84.25 170 LEU A O 1
ATOM 1344 N N . LEU A 1 171 ? 69.818 -14.975 -97.737 1.00 80.12 171 LEU A N 1
ATOM 1345 C CA . LEU A 1 171 ? 70.539 -13.709 -97.546 1.00 80.12 171 LEU A CA 1
ATOM 1346 C C . LEU A 1 171 ? 71.529 -13.773 -96.373 1.00 80.12 171 LEU A C 1
ATOM 1348 O O . LEU A 1 171 ? 72.656 -13.296 -96.490 1.00 80.12 171 LEU A O 1
ATOM 1352 N N . GLU A 1 172 ? 71.156 -14.427 -95.276 1.00 80.50 172 GLU A N 1
ATOM 1353 C CA . GLU A 1 172 ? 72.043 -14.677 -94.136 1.00 80.50 172 GLU A CA 1
ATOM 1354 C C . GLU A 1 172 ? 73.192 -15.626 -94.498 1.00 80.50 172 GLU A C 1
ATOM 1356 O O . GLU A 1 172 ? 74.317 -15.428 -94.052 1.00 80.50 172 GLU A O 1
ATOM 1361 N N . SER A 1 173 ? 72.971 -16.616 -95.368 1.00 74.88 173 SER A N 1
ATOM 1362 C CA . SER A 1 173 ? 74.055 -17.484 -95.847 1.00 74.88 173 SER A CA 1
ATOM 1363 C C . SER A 1 173 ? 75.068 -16.742 -96.730 1.00 74.88 173 SER A C 1
ATOM 1365 O O . SER A 1 173 ? 76.268 -17.005 -96.637 1.00 74.88 173 SER A O 1
ATOM 1367 N N . LYS A 1 174 ? 74.622 -15.745 -97.511 1.00 70.81 174 LYS A N 1
ATOM 1368 C CA . LYS A 1 174 ? 75.510 -14.862 -98.289 1.00 70.81 174 LYS A CA 1
ATOM 1369 C C . LYS A 1 174 ? 76.400 -13.998 -97.393 1.00 70.81 174 LYS A C 1
ATOM 1371 O O . LYS A 1 174 ? 77.538 -13.730 -97.761 1.00 70.81 174 LYS A O 1
ATOM 1376 N N . LYS A 1 175 ? 75.922 -13.638 -96.197 1.00 66.50 175 LYS A N 1
ATOM 1377 C CA . LYS A 1 175 ? 76.700 -12.927 -95.167 1.00 66.50 175 LYS A CA 1
ATOM 1378 C C . LYS A 1 175 ? 77.904 -13.740 -94.670 1.00 66.50 175 LYS A C 1
ATOM 1380 O O . LYS A 1 175 ? 78.906 -13.151 -94.283 1.00 66.50 175 LYS A O 1
ATOM 1385 N N . ASN A 1 176 ? 77.812 -15.072 -94.691 1.00 59.28 176 ASN A N 1
ATOM 1386 C CA . ASN A 1 176 ? 78.837 -15.967 -94.144 1.00 59.28 176 ASN A CA 1
ATOM 1387 C C . ASN A 1 176 ? 79.816 -16.520 -95.203 1.00 59.28 176 ASN A C 1
ATOM 1389 O O . ASN A 1 176 ? 80.800 -17.153 -94.830 1.00 59.28 176 ASN A O 1
ATOM 1393 N N . GLY A 1 177 ? 79.557 -16.315 -96.503 1.00 58.91 177 GLY A N 1
ATOM 1394 C CA . GLY A 1 177 ? 80.288 -16.973 -97.599 1.00 58.91 177 GLY A CA 1
ATOM 1395 C C . GLY A 1 177 ? 81.230 -16.099 -98.443 1.00 58.91 177 GLY A C 1
ATOM 1396 O O . GLY A 1 177 ? 82.055 -16.652 -99.166 1.00 58.91 177 GLY A O 1
ATOM 1397 N N . GLN A 1 178 ? 81.150 -14.764 -98.385 1.00 55.00 178 GLN A N 1
ATOM 1398 C CA . GLN A 1 178 ? 82.031 -13.859 -99.143 1.00 55.00 178 GLN A CA 1
ATOM 1399 C C . GLN A 1 178 ? 82.422 -12.636 -98.297 1.00 55.00 178 GLN A C 1
ATOM 1401 O O . GLN A 1 178 ? 81.562 -11.968 -97.742 1.00 55.00 178 GLN A O 1
ATOM 1406 N N . ASN A 1 179 ? 83.726 -12.339 -98.222 1.00 52.78 179 ASN A N 1
ATOM 1407 C CA . ASN A 1 179 ? 84.257 -11.016 -97.863 1.00 52.78 179 ASN A CA 1
ATOM 1408 C C . ASN A 1 179 ? 84.197 -10.180 -99.153 1.00 52.78 179 ASN A C 1
ATOM 1410 O O . ASN A 1 179 ? 84.968 -10.476 -100.071 1.00 52.78 179 ASN A O 1
ATOM 1414 N N . PRO A 1 180 ? 83.251 -9.234 -99.298 1.00 54.72 180 PRO A N 1
ATOM 1415 C CA . PRO A 1 180 ? 82.999 -8.117 -98.377 1.00 54.72 180 PRO A CA 1
ATOM 1416 C C . PRO A 1 180 ? 81.652 -8.206 -97.616 1.00 54.72 180 PRO A C 1
ATOM 1418 O O . PRO A 1 180 ? 80.825 -9.047 -97.954 1.00 54.72 180 PRO A O 1
ATOM 1421 N N . PRO A 1 181 ? 81.396 -7.335 -96.608 1.00 60.03 181 PRO A N 1
ATOM 1422 C CA . PRO A 1 181 ? 80.102 -7.260 -95.916 1.00 60.03 181 PRO A CA 1
ATOM 1423 C C . PRO A 1 181 ? 78.937 -7.061 -96.897 1.00 60.03 181 PRO A C 1
ATOM 1425 O O . PRO A 1 181 ? 79.122 -6.471 -97.961 1.00 60.03 181 PRO A O 1
ATOM 1428 N N . LEU A 1 182 ? 77.745 -7.544 -96.509 1.00 60.94 182 LEU A N 1
ATOM 1429 C CA . LEU A 1 182 ? 76.486 -7.397 -97.255 1.00 60.94 182 LEU A CA 1
ATOM 1430 C C . LEU A 1 182 ? 76.401 -6.022 -97.927 1.00 60.94 182 LEU A C 1
ATOM 1432 O O . LEU A 1 182 ? 76.603 -4.995 -97.274 1.00 60.94 182 LEU A O 1
ATOM 1436 N N . SER A 1 183 ? 76.055 -6.005 -99.216 1.00 69.06 183 SER A N 1
ATOM 1437 C CA . SER A 1 183 ? 75.758 -4.759 -99.922 1.00 69.06 183 SER A CA 1
ATOM 1438 C C . SER A 1 183 ? 74.707 -3.955 -99.144 1.00 69.06 183 SER A C 1
ATOM 1440 O O . SER A 1 183 ? 73.843 -4.528 -98.469 1.00 69.06 183 SER A O 1
ATOM 1442 N N . SER A 1 184 ? 74.754 -2.621 -99.250 1.00 71.81 184 SER A N 1
ATOM 1443 C CA . SER A 1 184 ? 73.726 -1.743 -98.667 1.00 71.81 184 SER A CA 1
ATOM 1444 C C . SER A 1 184 ? 72.316 -2.196 -99.069 1.00 71.81 184 SER A C 1
ATOM 1446 O O . SER A 1 184 ? 71.401 -2.167 -98.248 1.00 71.81 184 SER A O 1
ATOM 1448 N N . GLU A 1 185 ? 72.168 -2.721 -100.287 1.00 76.62 185 GLU A N 1
ATOM 1449 C CA . GLU A 1 185 ? 70.900 -3.239 -100.796 1.00 76.62 185 GLU A CA 1
ATOM 1450 C C . GLU A 1 185 ? 70.472 -4.552 -100.121 1.00 76.62 185 GLU A C 1
ATOM 1452 O O . GLU A 1 185 ? 69.329 -4.676 -99.684 1.00 76.62 185 GLU A O 1
ATOM 1457 N N . ASP A 1 186 ? 71.389 -5.506 -99.931 1.00 79.12 186 ASP A N 1
ATOM 1458 C CA . ASP A 1 186 ? 71.069 -6.781 -99.275 1.00 79.12 186 ASP A CA 1
ATOM 1459 C C . ASP A 1 186 ? 70.690 -6.582 -97.798 1.00 79.12 186 ASP A C 1
ATOM 1461 O O . ASP A 1 186 ? 69.805 -7.263 -97.279 1.00 79.12 186 ASP A O 1
ATOM 1465 N N . SER A 1 187 ? 71.311 -5.610 -97.122 1.00 79.19 187 SER A N 1
ATOM 1466 C CA . SER A 1 187 ? 70.973 -5.253 -95.736 1.00 79.19 187 SER A CA 1
ATOM 1467 C C . SER A 1 187 ? 69.572 -4.637 -95.624 1.00 79.19 187 SER A C 1
ATOM 1469 O O . SER A 1 187 ? 68.824 -4.950 -94.693 1.00 79.19 187 SER A O 1
ATOM 1471 N N . ARG A 1 188 ? 69.179 -3.798 -96.594 1.00 81.38 188 ARG A N 1
ATOM 1472 C CA . ARG A 1 188 ? 67.820 -3.233 -96.676 1.00 81.38 188 ARG A CA 1
ATOM 1473 C C . ARG A 1 188 ? 66.779 -4.312 -96.969 1.00 81.38 188 ARG A C 1
ATOM 1475 O O . ARG A 1 188 ? 65.723 -4.316 -96.336 1.00 81.38 188 ARG A O 1
ATOM 1482 N N . LEU A 1 189 ? 67.083 -5.245 -97.874 1.00 84.62 189 LEU A N 1
ATOM 1483 C CA . LEU A 1 189 ? 66.211 -6.379 -98.189 1.00 84.62 189 LEU A CA 1
ATOM 1484 C C . LEU A 1 189 ? 66.034 -7.316 -96.993 1.00 84.62 189 LEU A C 1
ATOM 1486 O O . LEU A 1 189 ? 64.911 -7.727 -96.714 1.00 84.62 189 LEU A O 1
ATOM 1490 N N . LEU A 1 190 ? 67.106 -7.606 -96.250 1.00 84.75 190 LEU A N 1
ATOM 1491 C CA . LEU A 1 190 ? 67.037 -8.437 -95.049 1.00 84.75 190 LEU A CA 1
ATOM 1492 C C . LEU A 1 190 ? 66.122 -7.813 -93.985 1.00 84.75 190 LEU A C 1
ATOM 1494 O O . LEU A 1 190 ? 65.218 -8.485 -93.493 1.00 84.75 190 LEU A O 1
ATOM 1498 N N . SER A 1 191 ? 66.293 -6.519 -93.691 1.00 84.38 191 SER A N 1
ATOM 1499 C CA . SER A 1 191 ? 65.426 -5.794 -92.750 1.00 84.38 191 SER A CA 1
ATOM 1500 C C . SER A 1 191 ? 63.964 -5.752 -93.221 1.00 84.38 191 SER A C 1
ATOM 1502 O O . SER A 1 191 ? 63.041 -5.931 -92.420 1.00 84.38 191 SER A O 1
ATOM 1504 N N . SER A 1 192 ? 63.736 -5.583 -94.529 1.00 86.94 192 SER A N 1
ATOM 1505 C CA . SER A 1 192 ? 62.396 -5.640 -95.118 1.00 86.94 192 SER A CA 1
ATOM 1506 C C . SER A 1 192 ? 61.759 -7.022 -94.949 1.00 86.94 192 SER A C 1
ATOM 1508 O O . SER A 1 192 ? 60.637 -7.111 -94.452 1.00 86.94 192 SER A O 1
ATOM 1510 N N . TYR A 1 193 ? 62.465 -8.107 -95.286 1.00 88.25 193 TYR A N 1
ATOM 1511 C CA . TYR A 1 193 ? 61.945 -9.469 -95.134 1.00 88.25 193 TYR A CA 1
ATOM 1512 C C . TYR A 1 193 ? 61.707 -9.850 -93.670 1.00 88.25 193 TYR A C 1
ATOM 1514 O O . TYR A 1 193 ? 60.687 -10.471 -93.384 1.00 88.25 193 TYR A O 1
ATOM 1522 N N . GLN A 1 194 ? 62.571 -9.433 -92.741 1.00 87.94 194 GLN A N 1
ATOM 1523 C CA . GLN A 1 194 ? 62.358 -9.626 -91.301 1.00 87.94 194 GLN A CA 1
ATOM 1524 C C . GLN A 1 194 ? 61.098 -8.903 -90.810 1.00 87.94 194 GLN A C 1
ATOM 1526 O O . GLN A 1 194 ? 60.283 -9.500 -90.113 1.00 87.94 194 GLN A O 1
ATOM 1531 N N . SER A 1 195 ? 60.889 -7.651 -91.231 1.00 87.00 195 SER A N 1
ATOM 1532 C CA . SER A 1 195 ? 59.675 -6.893 -90.889 1.00 87.00 195 SER A CA 1
ATOM 1533 C C . SER A 1 195 ? 58.413 -7.560 -91.447 1.00 87.00 195 SER A C 1
ATOM 1535 O O . SER A 1 195 ? 57.389 -7.625 -90.769 1.00 87.00 195 SER A O 1
ATOM 1537 N N . LYS A 1 196 ? 58.485 -8.095 -92.677 1.00 89.56 196 LYS A N 1
ATOM 1538 C CA . LYS A 1 196 ? 57.379 -8.847 -93.288 1.00 89.56 196 LYS A CA 1
ATOM 1539 C C . LYS A 1 196 ? 57.104 -10.159 -92.549 1.00 89.56 196 LYS A C 1
ATOM 1541 O O . LYS A 1 196 ? 55.942 -10.510 -92.371 1.00 89.56 196 LYS A O 1
ATOM 1546 N N . LEU A 1 197 ? 58.142 -10.870 -92.108 1.00 90.12 197 LEU A N 1
ATOM 1547 C CA . LEU A 1 197 ? 57.998 -12.101 -91.330 1.00 90.12 197 LEU A CA 1
ATOM 1548 C C . LEU A 1 197 ? 57.347 -11.834 -89.966 1.00 90.12 197 LEU A C 1
ATOM 1550 O O . LEU A 1 197 ? 56.404 -12.538 -89.621 1.00 90.12 197 LEU A O 1
ATOM 1554 N N . ASP A 1 198 ? 57.779 -10.798 -89.239 1.00 88.56 198 ASP A N 1
ATOM 1555 C CA . ASP A 1 198 ? 57.170 -10.391 -87.959 1.00 88.56 198 ASP A CA 1
ATOM 1556 C C . ASP A 1 198 ? 55.677 -10.062 -88.129 1.00 88.56 198 ASP A C 1
ATOM 1558 O O . ASP A 1 198 ? 54.830 -10.548 -87.380 1.00 88.56 198 ASP A O 1
ATOM 1562 N N . ALA A 1 199 ? 55.326 -9.321 -89.186 1.00 87.31 199 ALA A N 1
ATOM 1563 C CA . ALA A 1 199 ? 53.933 -9.030 -89.514 1.00 87.31 199 ALA A CA 1
ATOM 1564 C C . ALA A 1 199 ? 53.116 -10.307 -89.796 1.00 87.31 199 ALA A C 1
ATOM 1566 O O . ALA A 1 199 ? 52.002 -10.447 -89.293 1.00 87.31 199 ALA A O 1
ATOM 1567 N N . LEU A 1 200 ? 53.665 -11.267 -90.551 1.00 89.19 200 LEU A N 1
ATOM 1568 C CA . LEU A 1 200 ? 52.999 -12.547 -90.828 1.00 89.19 200 LEU A CA 1
ATOM 1569 C C . LEU A 1 200 ? 52.888 -13.444 -89.582 1.00 89.19 200 LEU A C 1
ATOM 1571 O O . LEU A 1 200 ? 51.897 -14.156 -89.431 1.00 89.19 200 LEU A O 1
ATOM 1575 N N . GLN A 1 201 ? 53.867 -13.405 -88.676 1.00 90.00 201 GLN A N 1
ATOM 1576 C CA . GLN A 1 201 ? 53.819 -14.128 -87.401 1.00 90.00 201 GLN A CA 1
ATOM 1577 C C . GLN A 1 201 ? 52.753 -13.546 -86.467 1.00 90.00 201 GLN A C 1
ATOM 1579 O O . GLN A 1 201 ? 51.972 -14.298 -85.883 1.00 90.00 201 GLN A O 1
ATOM 1584 N N . LYS A 1 202 ? 52.649 -12.215 -86.386 1.00 88.44 202 LYS A N 1
ATOM 1585 C CA . LYS A 1 202 ? 51.554 -11.536 -85.676 1.00 88.44 202 LYS A CA 1
ATOM 1586 C C . LYS A 1 202 ? 50.200 -11.872 -86.284 1.00 88.44 202 LYS A C 1
ATOM 1588 O O . LYS A 1 202 ? 49.274 -12.208 -85.553 1.00 88.44 202 LYS A O 1
ATOM 1593 N N . LEU A 1 203 ? 50.103 -11.871 -87.615 1.00 88.75 203 LEU A N 1
ATOM 1594 C CA . LEU A 1 203 ? 48.891 -12.272 -88.329 1.00 88.75 203 LEU A CA 1
ATOM 1595 C C . LEU A 1 203 ? 48.455 -13.694 -87.956 1.00 88.75 203 LEU A C 1
ATOM 1597 O O . LEU A 1 203 ? 47.279 -13.914 -87.682 1.00 88.75 203 LEU A O 1
ATOM 1601 N N . ARG A 1 204 ? 49.404 -14.637 -87.884 1.00 88.31 204 ARG A N 1
ATOM 1602 C CA . ARG A 1 204 ? 49.151 -16.011 -87.430 1.00 88.31 204 ARG A CA 1
ATOM 1603 C C . ARG A 1 204 ? 48.640 -16.049 -85.988 1.00 88.31 204 ARG A C 1
ATOM 1605 O O . ARG A 1 204 ? 47.603 -16.645 -85.739 1.00 88.31 204 ARG A O 1
ATOM 1612 N N . SER A 1 205 ? 49.311 -15.354 -85.069 1.00 87.12 205 SER A N 1
ATOM 1613 C CA . SER A 1 205 ? 48.907 -15.274 -83.655 1.00 87.12 205 SER A CA 1
ATOM 1614 C C . SER A 1 205 ? 47.491 -14.707 -83.472 1.00 87.12 205 SER A C 1
ATOM 1616 O O . SER A 1 205 ? 46.695 -15.223 -82.682 1.00 87.12 205 SER A O 1
ATOM 1618 N N . LEU A 1 206 ? 47.140 -13.667 -84.237 1.00 87.69 206 LEU A N 1
ATOM 1619 C CA . LEU A 1 206 ? 45.797 -13.082 -84.229 1.00 87.69 206 LEU A CA 1
ATOM 1620 C C . LEU A 1 206 ? 44.751 -14.032 -84.823 1.00 87.69 206 LEU A C 1
ATOM 1622 O O . LEU A 1 206 ? 43.652 -14.132 -84.280 1.00 87.69 206 LEU A O 1
ATOM 1626 N N . ASN A 1 207 ? 45.089 -14.746 -85.898 1.00 86.50 207 ASN A N 1
ATOM 1627 C CA . ASN A 1 207 ? 44.214 -15.750 -86.500 1.00 86.50 207 ASN A CA 1
ATOM 1628 C C . ASN A 1 207 ? 43.954 -16.925 -85.541 1.00 86.50 207 ASN A C 1
ATOM 1630 O O . ASN A 1 207 ? 42.806 -17.315 -85.346 1.00 86.50 207 ASN A O 1
ATOM 1634 N N . ASP A 1 208 ? 44.994 -17.424 -84.871 1.00 84.94 208 ASP A N 1
ATOM 1635 C CA . ASP A 1 208 ? 44.886 -18.475 -83.852 1.00 84.94 208 ASP A CA 1
ATOM 1636 C C . ASP A 1 208 ? 44.031 -18.009 -82.664 1.00 84.94 208 ASP A C 1
ATOM 1638 O O . ASP A 1 208 ? 43.150 -18.735 -82.198 1.00 84.94 208 ASP A O 1
ATOM 1642 N N . SER A 1 209 ? 44.231 -16.763 -82.214 1.00 82.50 209 SER A N 1
ATOM 1643 C CA . SER A 1 209 ? 43.412 -16.143 -81.166 1.00 82.50 209 SER A CA 1
ATOM 1644 C C . SER A 1 209 ? 41.941 -16.075 -81.580 1.00 82.50 209 SER A C 1
ATOM 1646 O O . SER A 1 209 ? 41.069 -16.457 -80.804 1.00 82.50 209 SER A O 1
ATOM 1648 N N . LEU A 1 210 ? 41.649 -15.665 -82.817 1.00 82.94 210 LEU A N 1
ATOM 1649 C CA . LEU A 1 210 ? 40.285 -15.615 -83.343 1.00 82.94 210 LEU A CA 1
ATOM 1650 C C . LEU A 1 210 ? 39.642 -17.008 -83.423 1.00 82.94 210 LEU A C 1
ATOM 1652 O O . LEU A 1 210 ? 38.491 -17.175 -83.023 1.00 82.94 210 LEU A O 1
ATOM 1656 N N . ASN A 1 211 ? 40.395 -18.010 -83.880 1.00 79.81 211 ASN A N 1
ATOM 1657 C CA . ASN A 1 211 ? 39.929 -19.392 -83.964 1.00 79.81 211 ASN A CA 1
ATOM 1658 C C . ASN A 1 211 ? 39.634 -19.969 -82.574 1.00 79.81 211 ASN A C 1
ATOM 1660 O O . ASN A 1 211 ? 38.578 -20.569 -82.379 1.00 79.81 211 ASN A O 1
ATOM 1664 N N . SER A 1 212 ? 40.498 -19.708 -81.586 1.00 74.62 212 SER A N 1
ATOM 1665 C CA . SER A 1 212 ? 40.294 -20.150 -80.198 1.00 74.62 212 SER A CA 1
ATOM 1666 C C . SER A 1 212 ? 39.014 -19.588 -79.561 1.00 74.62 212 SER A C 1
ATOM 1668 O O . SER A 1 212 ? 38.397 -20.250 -78.728 1.00 74.62 212 SER A O 1
ATOM 1670 N N . LEU A 1 213 ? 38.578 -18.400 -79.998 1.00 71.94 213 LEU A N 1
ATOM 1671 C CA . LEU A 1 213 ? 37.343 -17.751 -79.546 1.00 71.94 213 LEU A CA 1
ATOM 1672 C C . LEU A 1 213 ? 36.090 -18.260 -80.273 1.00 71.94 213 LEU A C 1
ATOM 1674 O O . LEU A 1 213 ? 34.988 -18.059 -79.775 1.00 71.94 213 LEU A O 1
ATOM 1678 N N . SER A 1 214 ? 36.243 -18.885 -81.445 1.00 63.94 214 SER A N 1
ATOM 1679 C CA . SER A 1 214 ? 35.132 -19.325 -82.305 1.00 63.94 214 SER A CA 1
ATOM 1680 C C . SER A 1 214 ? 34.574 -20.713 -81.965 1.00 63.94 214 SER A C 1
ATOM 1682 O O . SER A 1 214 ? 33.476 -21.068 -82.394 1.00 63.94 214 SER A O 1
ATOM 1684 N N . SER A 1 215 ? 35.300 -21.505 -81.176 1.00 59.09 215 SER A N 1
ATOM 1685 C CA . SER A 1 215 ? 34.804 -22.761 -80.612 1.00 59.09 215 SER A CA 1
ATOM 1686 C C . SER A 1 215 ? 33.794 -22.474 -79.495 1.00 59.09 215 SER A C 1
ATOM 1688 O O . SER A 1 215 ? 34.188 -22.128 -78.383 1.00 59.09 215 SER A O 1
ATOM 1690 N N . ASN A 1 216 ? 32.496 -22.620 -79.797 1.00 55.41 216 ASN A N 1
ATOM 1691 C CA . ASN A 1 216 ? 31.400 -22.551 -78.824 1.00 55.41 216 ASN A CA 1
ATOM 1692 C C . ASN A 1 216 ? 31.686 -23.485 -77.642 1.00 55.41 216 ASN A C 1
ATOM 1694 O O . ASN A 1 216 ? 31.534 -24.699 -77.754 1.00 55.41 216 ASN A O 1
ATOM 1698 N N . ASN A 1 217 ? 32.084 -22.915 -76.509 1.00 55.50 217 ASN A N 1
ATOM 1699 C CA . ASN A 1 217 ? 32.192 -23.642 -75.258 1.00 55.50 217 ASN A CA 1
ATOM 1700 C C . ASN A 1 217 ? 31.071 -23.167 -74.336 1.00 55.50 217 ASN A C 1
ATOM 1702 O O . ASN A 1 217 ? 31.099 -22.039 -73.844 1.00 55.50 217 ASN A O 1
ATOM 1706 N N . ASP A 1 218 ? 30.144 -24.069 -74.012 1.00 56.12 218 ASP A N 1
ATOM 1707 C CA . ASP A 1 218 ? 29.076 -23.896 -73.008 1.00 56.12 218 ASP A CA 1
ATOM 1708 C C . ASP A 1 218 ? 29.607 -23.588 -71.583 1.00 56.12 218 ASP A C 1
ATOM 1710 O O . ASP A 1 218 ? 28.849 -23.452 -70.627 1.00 56.12 218 ASP A O 1
ATOM 1714 N N . ASN A 1 219 ? 30.928 -23.442 -71.432 1.00 59.81 219 ASN A N 1
ATOM 1715 C CA . ASN A 1 219 ? 31.654 -23.201 -70.191 1.00 59.81 219 ASN A CA 1
ATOM 1716 C C . ASN A 1 219 ? 32.173 -21.758 -70.042 1.00 59.81 219 ASN A C 1
ATOM 1718 O O . ASN A 1 219 ? 32.989 -21.520 -69.158 1.00 59.81 219 ASN A O 1
ATOM 1722 N N . ASN A 1 220 ? 31.736 -20.784 -70.852 1.00 62.44 220 ASN A N 1
ATOM 1723 C CA . ASN A 1 220 ? 32.241 -19.400 -70.764 1.00 62.44 220 ASN A CA 1
ATOM 1724 C C . ASN A 1 220 ? 32.123 -18.797 -69.350 1.00 62.44 220 ASN A C 1
ATOM 1726 O O . ASN A 1 220 ? 33.091 -18.229 -68.850 1.00 62.44 220 ASN A O 1
ATOM 1730 N N . CYS A 1 221 ? 30.989 -18.980 -68.662 1.00 59.88 221 CYS A N 1
ATOM 1731 C CA . CYS A 1 221 ? 30.833 -18.508 -67.280 1.00 59.88 221 CYS A CA 1
ATOM 1732 C C . CYS A 1 221 ? 31.745 -19.248 -66.291 1.00 59.88 221 CYS A C 1
ATOM 1734 O O . CYS A 1 221 ? 32.282 -18.626 -65.378 1.00 59.88 221 CYS A O 1
ATOM 1736 N N . LYS A 1 222 ? 31.949 -20.556 -66.484 1.00 66.38 222 LYS A N 1
ATOM 1737 C CA . LYS A 1 222 ? 32.834 -21.364 -65.638 1.00 66.38 222 LYS A CA 1
ATOM 1738 C C . LYS A 1 222 ? 34.295 -20.951 -65.814 1.00 66.38 222 LYS A C 1
ATOM 1740 O O . LYS A 1 222 ? 34.977 -20.703 -64.833 1.00 66.38 222 LYS A O 1
ATOM 1745 N N . ASN A 1 223 ? 34.739 -20.793 -67.058 1.00 67.94 223 ASN A N 1
ATOM 1746 C CA . ASN A 1 223 ? 36.096 -20.363 -67.380 1.00 67.94 223 ASN A CA 1
ATOM 1747 C C . ASN A 1 223 ? 36.369 -18.934 -66.896 1.00 67.94 223 ASN A C 1
ATOM 1749 O O . ASN A 1 223 ? 37.467 -18.660 -66.425 1.00 67.94 223 ASN A O 1
ATOM 1753 N N . LEU A 1 224 ? 35.383 -18.031 -66.974 1.00 70.88 224 LEU A N 1
ATOM 1754 C CA . LEU A 1 224 ? 35.505 -16.677 -66.429 1.00 70.88 224 LEU A CA 1
ATOM 1755 C C . LEU A 1 224 ? 35.716 -16.703 -64.911 1.00 70.88 224 LEU A C 1
ATOM 1757 O O . LEU A 1 224 ? 36.618 -16.032 -64.418 1.00 70.88 224 LEU A O 1
ATOM 1761 N N . LEU A 1 225 ? 34.908 -17.478 -64.181 1.00 69.62 225 LEU A N 1
ATOM 1762 C CA . LEU A 1 225 ? 35.044 -17.629 -62.730 1.00 69.62 225 LEU A CA 1
ATOM 1763 C C . LEU A 1 225 ? 36.376 -18.296 -62.363 1.00 69.62 225 LEU A C 1
ATOM 1765 O O . LEU A 1 225 ? 37.106 -17.754 -61.538 1.00 69.62 225 LEU A O 1
ATOM 1769 N N . ASP A 1 226 ? 36.750 -19.387 -63.035 1.00 69.38 226 ASP A N 1
ATOM 1770 C CA . ASP A 1 226 ? 38.031 -20.073 -62.824 1.00 69.38 226 ASP A CA 1
ATOM 1771 C C . ASP A 1 226 ? 39.222 -19.131 -63.078 1.00 69.38 226 ASP A C 1
ATOM 1773 O O . ASP A 1 226 ? 40.160 -19.076 -62.278 1.00 69.38 226 ASP A O 1
ATOM 1777 N N . ASN A 1 227 ? 39.185 -18.344 -64.159 1.00 71.00 227 ASN A N 1
ATOM 1778 C CA . ASN A 1 227 ? 40.239 -17.389 -64.501 1.00 71.00 227 ASN A CA 1
ATOM 1779 C C . ASN A 1 227 ? 40.293 -16.203 -63.531 1.00 71.00 227 ASN A C 1
ATOM 1781 O O . ASN A 1 227 ? 41.388 -15.762 -63.181 1.00 71.00 227 ASN A O 1
ATOM 1785 N N . LEU A 1 228 ? 39.141 -15.683 -63.094 1.00 72.06 228 LEU A N 1
ATOM 1786 C CA . LEU A 1 228 ? 39.065 -14.580 -62.137 1.00 72.06 228 LEU A CA 1
ATOM 1787 C C . LEU A 1 228 ? 39.594 -15.014 -60.766 1.00 72.06 228 LEU A C 1
ATOM 1789 O O . LEU A 1 228 ? 40.442 -14.327 -60.200 1.00 72.06 228 LEU A O 1
ATOM 1793 N N . CYS A 1 229 ? 39.160 -16.176 -60.276 1.00 67.38 229 CYS A N 1
ATOM 1794 C CA . CYS A 1 229 ? 39.625 -16.748 -59.016 1.00 67.38 229 CYS A CA 1
ATOM 1795 C C . CYS A 1 229 ? 41.125 -17.066 -59.076 1.00 67.38 229 CYS A C 1
ATOM 1797 O O . CYS A 1 229 ? 41.882 -16.581 -58.241 1.00 67.38 229 CYS A O 1
ATOM 1799 N N . THR A 1 230 ? 41.593 -17.765 -60.118 1.00 67.25 230 THR A N 1
ATOM 1800 C CA . THR A 1 230 ? 43.029 -18.075 -60.287 1.00 67.25 230 THR A CA 1
ATOM 1801 C C . THR A 1 230 ? 43.877 -16.804 -60.449 1.00 67.25 230 THR A C 1
ATOM 1803 O O . THR A 1 230 ? 45.030 -16.748 -60.015 1.00 67.25 230 THR A O 1
ATOM 1806 N N . GLY A 1 231 ? 43.337 -15.772 -61.103 1.00 67.00 231 GLY A N 1
ATOM 1807 C CA . GLY A 1 231 ? 43.992 -14.477 -61.268 1.00 67.00 231 GLY A CA 1
ATOM 1808 C C . GLY A 1 231 ? 44.141 -13.728 -59.944 1.00 67.00 231 GLY A C 1
ATOM 1809 O O . GLY A 1 231 ? 45.230 -13.236 -59.648 1.00 67.00 231 GLY A O 1
ATOM 1810 N N . LEU A 1 232 ? 43.077 -13.690 -59.136 1.00 68.81 232 LEU A N 1
ATOM 1811 C CA . LEU A 1 232 ? 43.083 -13.088 -57.801 1.00 68.81 232 LEU A CA 1
ATOM 1812 C C . LEU A 1 232 ? 44.019 -13.829 -56.844 1.00 68.81 232 LEU A C 1
ATOM 1814 O O . LEU A 1 232 ? 44.792 -13.177 -56.150 1.00 68.81 232 LEU A O 1
ATOM 1818 N N . GLU A 1 233 ? 44.021 -15.164 -56.857 1.00 66.25 233 GLU A N 1
ATOM 1819 C CA . GLU A 1 233 ? 44.958 -15.976 -56.068 1.00 66.25 233 GLU A CA 1
ATOM 1820 C C . GLU A 1 233 ? 46.412 -15.580 -56.354 1.00 66.25 233 GLU A C 1
ATOM 1822 O O . GLU A 1 233 ? 47.155 -15.237 -55.435 1.00 66.25 233 GLU A O 1
ATOM 1827 N N . LYS A 1 234 ? 46.801 -15.530 -57.637 1.00 69.38 234 LYS A N 1
ATOM 1828 C CA . LYS A 1 234 ? 48.154 -15.118 -58.044 1.00 69.38 234 LYS A CA 1
ATOM 1829 C C . LYS A 1 234 ? 48.467 -13.672 -57.675 1.00 69.38 234 LYS A C 1
ATOM 1831 O O . LYS A 1 234 ? 49.585 -13.391 -57.254 1.00 69.38 234 LYS A O 1
ATOM 1836 N N . PHE A 1 235 ? 47.513 -12.760 -57.860 1.00 68.69 235 PHE A N 1
ATOM 1837 C CA . PHE A 1 235 ? 47.696 -11.341 -57.551 1.00 68.69 235 PHE A CA 1
ATOM 1838 C C . PHE A 1 235 ? 47.927 -11.107 -56.054 1.00 68.69 235 PHE A C 1
ATOM 1840 O O . PHE A 1 235 ? 48.793 -10.320 -55.683 1.00 68.69 235 PHE A O 1
ATOM 1847 N N . LEU A 1 236 ? 47.203 -11.834 -55.203 1.00 64.94 236 LEU A N 1
ATOM 1848 C CA . LEU A 1 236 ? 47.353 -11.794 -53.748 1.00 64.94 236 LEU A CA 1
ATOM 1849 C C . LEU A 1 236 ? 48.570 -12.596 -53.240 1.00 64.94 236 LEU A C 1
ATOM 1851 O O . LEU A 1 236 ? 48.833 -12.607 -52.041 1.00 64.94 236 LEU A O 1
ATOM 1855 N N . GLY A 1 237 ? 49.329 -13.251 -54.127 1.00 64.31 237 GLY A N 1
ATOM 1856 C CA . GLY A 1 237 ? 50.525 -14.020 -53.770 1.00 64.31 237 GLY A CA 1
ATOM 1857 C C . GLY A 1 237 ? 50.243 -15.423 -53.222 1.00 64.31 237 GLY A C 1
ATOM 1858 O O . GLY A 1 237 ? 51.128 -16.033 -52.623 1.00 64.31 237 GLY A O 1
ATOM 1859 N N . TYR A 1 238 ? 49.035 -15.953 -53.420 1.00 61.28 238 TYR A N 1
ATOM 1860 C CA . TYR A 1 238 ? 48.686 -17.320 -53.048 1.00 61.28 238 TYR A CA 1
ATOM 1861 C C . TYR A 1 238 ? 49.051 -18.304 -54.166 1.00 61.28 238 TYR A C 1
ATOM 1863 O O . TYR A 1 238 ? 48.726 -18.106 -55.338 1.00 61.28 238 TYR A O 1
ATOM 1871 N N . GLU A 1 239 ? 49.719 -19.401 -53.804 1.00 57.41 239 GLU A N 1
ATOM 1872 C CA . GLU A 1 239 ? 49.956 -20.509 -54.726 1.00 57.41 239 GLU A CA 1
ATOM 1873 C C . GLU A 1 239 ? 48.734 -21.432 -54.789 1.00 57.41 239 GLU A C 1
ATOM 1875 O O . GLU A 1 239 ? 48.028 -21.649 -53.798 1.00 57.41 239 GLU A O 1
ATOM 1880 N N . LYS A 1 240 ? 48.491 -21.974 -55.987 1.00 52.28 240 LYS A N 1
ATOM 1881 C CA . LYS A 1 240 ? 47.374 -22.863 -56.324 1.00 52.28 240 LYS A CA 1
ATOM 1882 C C . LYS A 1 240 ? 47.272 -24.002 -55.301 1.00 52.28 240 LYS A C 1
ATOM 1884 O O . LYS A 1 240 ? 48.025 -24.969 -55.387 1.00 52.28 240 LYS A O 1
ATOM 1889 N N . GLY A 1 241 ? 46.327 -23.908 -54.364 1.00 52.16 241 GLY A N 1
ATOM 1890 C CA . GLY A 1 241 ? 46.072 -24.968 -53.383 1.00 52.16 241 GLY A CA 1
ATOM 1891 C C . GLY A 1 241 ? 46.056 -24.569 -51.908 1.00 52.16 241 GLY A C 1
ATOM 1892 O O . GLY A 1 241 ? 45.799 -25.442 -51.088 1.00 52.16 241 GLY A O 1
ATOM 1893 N N . ASN A 1 242 ? 46.232 -23.300 -51.527 1.00 51.06 242 ASN A N 1
ATOM 1894 C CA . ASN A 1 242 ? 46.079 -22.921 -50.108 1.00 51.06 242 ASN A CA 1
ATOM 1895 C C . ASN A 1 242 ? 44.631 -23.047 -49.577 1.00 51.06 242 ASN A C 1
ATOM 1897 O O . ASN A 1 242 ? 44.415 -23.003 -48.370 1.00 51.06 242 ASN A O 1
ATOM 1901 N N . TYR A 1 243 ? 43.661 -23.304 -50.463 1.00 49.88 243 TYR A N 1
ATOM 1902 C CA . TYR A 1 243 ? 42.287 -23.698 -50.141 1.00 49.88 243 TYR A CA 1
ATOM 1903 C C . TYR A 1 243 ? 41.871 -24.941 -50.956 1.00 49.88 243 TYR A C 1
ATOM 1905 O O . TYR A 1 243 ? 41.093 -24.862 -51.904 1.00 49.88 243 TYR A O 1
ATOM 1913 N N . THR A 1 244 ? 42.384 -26.126 -50.598 1.00 47.62 244 THR A N 1
ATOM 1914 C CA . THR A 1 244 ? 42.080 -27.407 -51.286 1.00 47.62 244 THR A CA 1
ATOM 1915 C C . THR A 1 244 ? 40.650 -27.928 -51.092 1.00 47.62 244 THR A C 1
ATOM 1917 O O . THR A 1 244 ? 40.289 -28.948 -51.676 1.00 47.62 244 THR A O 1
ATOM 1920 N N . GLY A 1 245 ? 39.822 -27.270 -50.274 1.00 47.53 245 GLY A N 1
ATOM 1921 C CA . GLY A 1 245 ? 38.424 -27.665 -50.080 1.00 47.53 245 GLY A CA 1
ATOM 1922 C C . GLY A 1 245 ? 38.218 -28.994 -49.339 1.00 47.53 245 GLY A C 1
ATOM 1923 O O . GLY A 1 245 ? 37.164 -29.601 -49.488 1.00 47.53 245 GLY A O 1
ATOM 1924 N N . SER A 1 246 ? 39.168 -29.454 -48.512 1.00 43.97 246 SER A N 1
ATOM 1925 C CA . SER A 1 246 ? 38.947 -30.617 -47.618 1.00 43.97 246 SER A CA 1
ATOM 1926 C C . SER A 1 246 ? 38.104 -30.316 -46.362 1.00 43.97 246 SER A C 1
ATOM 1928 O O . SER A 1 246 ? 38.025 -31.140 -45.456 1.00 43.97 246 SER A O 1
ATOM 1930 N N . GLY A 1 247 ? 37.420 -29.171 -46.308 1.00 46.75 247 GLY A N 1
ATOM 1931 C CA . GLY A 1 247 ? 36.424 -28.841 -45.288 1.00 46.75 247 GLY A CA 1
ATOM 1932 C C . GLY A 1 247 ? 35.404 -27.860 -45.859 1.00 46.75 247 GLY A C 1
ATOM 1933 O O . GLY A 1 247 ? 35.823 -26.889 -46.474 1.00 46.75 247 GLY A O 1
ATOM 1934 N N . ILE A 1 248 ? 34.112 -28.190 -45.697 1.00 40.84 248 ILE A N 1
ATOM 1935 C CA . ILE A 1 248 ? 32.883 -27.518 -46.183 1.00 40.84 248 ILE A CA 1
ATOM 1936 C C . ILE A 1 248 ? 33.058 -26.828 -47.548 1.00 40.84 248 ILE A C 1
ATOM 1938 O O . ILE A 1 248 ? 33.633 -25.754 -47.656 1.00 40.84 248 ILE A O 1
ATOM 1942 N N . VAL A 1 249 ? 32.540 -27.461 -48.604 1.00 44.12 249 VAL A N 1
ATOM 1943 C CA . VAL A 1 249 ? 32.629 -26.976 -49.989 1.00 44.12 249 VAL A CA 1
ATOM 1944 C C . VAL A 1 249 ? 32.010 -25.578 -50.112 1.00 44.12 249 VAL A C 1
ATOM 1946 O O . VAL A 1 249 ? 30.792 -25.440 -50.173 1.00 44.12 249 VAL A O 1
ATOM 1949 N N . TYR A 1 250 ? 32.862 -24.557 -50.161 1.00 54.25 250 TYR A N 1
ATOM 1950 C CA . TYR A 1 250 ? 32.505 -23.207 -50.586 1.00 54.25 250 TYR A CA 1
ATOM 1951 C C . TYR A 1 250 ? 32.386 -23.167 -52.111 1.00 54.25 250 TYR A C 1
ATOM 1953 O O . TYR A 1 250 ? 33.177 -23.797 -52.820 1.00 54.25 250 TYR A O 1
ATOM 1961 N N . SER A 1 251 ? 31.391 -22.443 -52.618 1.00 60.78 251 SER A N 1
ATOM 1962 C CA . SER A 1 251 ? 31.261 -22.189 -54.051 1.00 60.78 251 SER A CA 1
ATOM 1963 C C . SER A 1 251 ? 32.375 -21.245 -54.529 1.00 60.78 251 SER A C 1
ATOM 1965 O O . SER A 1 251 ? 32.942 -20.490 -53.738 1.00 60.78 251 SER A O 1
ATOM 1967 N N . ASP A 1 252 ? 32.688 -21.231 -55.828 1.00 57.66 252 ASP A N 1
ATOM 1968 C CA . ASP A 1 252 ? 33.670 -20.278 -56.379 1.00 57.66 252 ASP A CA 1
ATOM 1969 C C . ASP A 1 252 ? 33.247 -18.807 -56.173 1.00 57.66 252 ASP A C 1
ATOM 1971 O O . ASP A 1 252 ? 34.092 -17.913 -56.167 1.00 57.66 252 ASP A O 1
ATOM 1975 N N . LEU A 1 253 ? 31.955 -18.555 -55.921 1.00 61.28 253 LEU A N 1
ATOM 1976 C CA . LEU A 1 253 ? 31.427 -17.242 -55.547 1.00 61.28 253 LEU A CA 1
ATOM 1977 C C . LEU A 1 253 ? 31.819 -16.837 -54.119 1.00 61.28 253 LEU A C 1
ATOM 1979 O O . LEU A 1 253 ? 32.138 -15.673 -53.885 1.00 61.28 253 LEU A O 1
ATOM 1983 N N . ASP A 1 254 ? 31.839 -17.783 -53.181 1.00 66.94 254 ASP A N 1
ATOM 1984 C CA . ASP A 1 254 ? 32.262 -17.525 -51.801 1.00 66.94 254 ASP A CA 1
ATOM 1985 C C . ASP A 1 254 ? 33.770 -17.236 -51.753 1.00 66.94 254 ASP A C 1
ATOM 1987 O O . ASP A 1 254 ? 34.201 -16.291 -51.101 1.00 66.94 254 ASP A O 1
ATOM 1991 N N . ARG A 1 255 ? 34.567 -17.961 -52.554 1.00 67.31 255 ARG A N 1
ATOM 1992 C CA . ARG A 1 255 ? 36.010 -17.697 -52.722 1.00 67.31 255 ARG A CA 1
ATOM 1993 C C . ARG A 1 255 ? 36.284 -16.308 -53.294 1.00 67.31 255 ARG A C 1
ATOM 1995 O O . ARG A 1 255 ? 37.208 -15.627 -52.852 1.00 67.31 255 ARG A O 1
ATOM 2002 N N . LEU A 1 256 ? 35.480 -15.880 -54.270 1.00 68.44 256 LEU A N 1
ATOM 2003 C CA . LEU A 1 256 ? 35.547 -14.525 -54.810 1.00 68.44 256 LEU A CA 1
ATOM 2004 C C . LEU A 1 256 ? 35.178 -13.489 -53.742 1.00 68.44 256 LEU A C 1
ATOM 2006 O O . LEU A 1 256 ? 35.860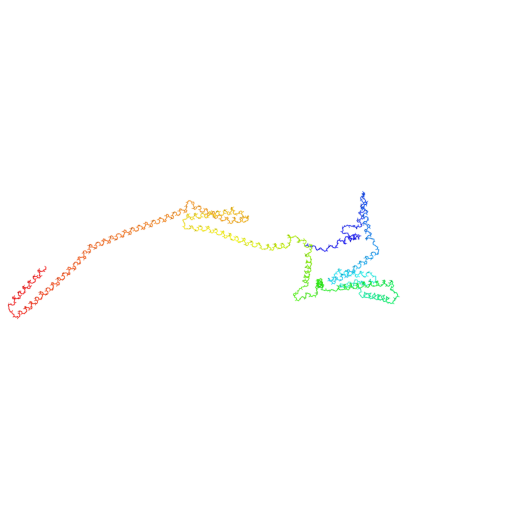 -12.474 -53.632 1.00 68.44 256 LEU A O 1
ATOM 2010 N N . CYS A 1 257 ? 34.133 -13.744 -52.951 1.00 71.69 257 CYS A N 1
ATOM 2011 C CA . CYS A 1 257 ? 33.730 -12.869 -51.853 1.00 71.69 257 CYS A CA 1
ATOM 2012 C C . CYS A 1 257 ? 34.871 -12.701 -50.838 1.00 71.69 257 CYS A C 1
ATOM 2014 O O . CYS A 1 257 ? 35.250 -11.574 -50.533 1.00 71.69 257 CYS A O 1
ATOM 2016 N N . ASP A 1 258 ? 35.499 -13.797 -50.410 1.00 66.88 258 ASP A N 1
ATOM 2017 C CA . ASP A 1 258 ? 36.614 -13.775 -49.458 1.00 66.88 258 ASP A CA 1
ATOM 2018 C C . ASP A 1 258 ? 37.860 -13.081 -50.024 1.00 66.88 258 ASP A C 1
ATOM 2020 O O . ASP A 1 258 ? 38.507 -12.287 -49.334 1.00 66.88 258 ASP A O 1
ATOM 2024 N N . GLY A 1 259 ? 38.181 -13.332 -51.298 1.00 68.94 259 GLY A N 1
ATOM 2025 C CA . GLY A 1 259 ? 39.273 -12.659 -52.000 1.00 68.94 259 GLY A CA 1
ATOM 2026 C C . GLY A 1 259 ? 39.043 -11.150 -52.123 1.00 68.94 259 GLY A C 1
ATOM 2027 O O . GLY A 1 259 ? 39.952 -10.361 -51.862 1.00 68.94 259 GLY A O 1
ATOM 2028 N N . VAL A 1 260 ? 37.815 -10.733 -52.447 1.00 74.25 260 VAL A N 1
ATOM 2029 C CA . VAL A 1 260 ? 37.418 -9.317 -52.484 1.00 74.25 260 VAL A CA 1
ATOM 2030 C C . VAL A 1 260 ? 37.453 -8.704 -51.084 1.00 74.25 260 VAL A C 1
ATOM 2032 O O . VAL A 1 260 ? 37.976 -7.605 -50.927 1.00 74.25 260 VAL A O 1
ATOM 2035 N N . MET A 1 261 ? 36.965 -9.402 -50.058 1.00 73.94 261 MET A N 1
ATOM 2036 C CA . MET A 1 261 ? 36.985 -8.916 -48.675 1.00 73.94 261 MET A CA 1
ATOM 2037 C C . MET A 1 261 ? 38.409 -8.773 -48.138 1.00 73.94 261 MET A C 1
ATOM 2039 O O . MET A 1 261 ? 38.704 -7.789 -47.466 1.00 73.94 261 MET A O 1
ATOM 2043 N N . SER A 1 262 ? 39.309 -9.690 -48.490 1.00 70.00 262 SER A N 1
ATOM 2044 C CA . SER A 1 262 ? 40.728 -9.618 -48.132 1.00 70.00 262 SER A CA 1
ATOM 2045 C C . SER A 1 262 ? 41.458 -8.502 -48.883 1.00 70.00 262 SER A C 1
ATOM 2047 O O . SER A 1 262 ? 42.246 -7.777 -48.281 1.00 70.00 262 SER A O 1
ATOM 2049 N N . PHE A 1 263 ? 41.155 -8.295 -50.169 1.00 76.38 263 PHE A N 1
ATOM 2050 C CA . PHE A 1 263 ? 41.653 -7.144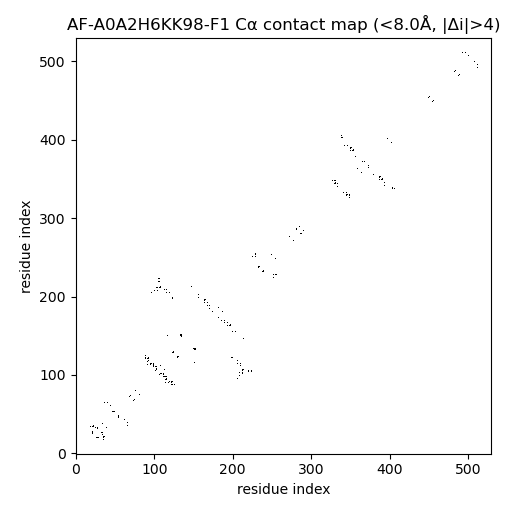 -50.926 1.00 76.38 263 PHE A CA 1
ATOM 2051 C C . PHE A 1 263 ? 41.179 -5.819 -50.315 1.00 76.38 263 PHE A C 1
ATOM 2053 O O . PHE A 1 263 ? 41.993 -4.932 -50.067 1.00 76.38 263 PHE A O 1
ATOM 2060 N N . LEU A 1 264 ? 39.880 -5.692 -50.026 1.00 80.25 264 LEU A N 1
ATOM 2061 C CA . LEU A 1 264 ? 39.317 -4.504 -49.386 1.00 80.25 264 LEU A CA 1
ATOM 2062 C C . LEU A 1 264 ? 39.912 -4.287 -47.996 1.00 80.25 264 LEU A C 1
ATOM 2064 O O . LEU A 1 264 ? 40.252 -3.157 -47.672 1.00 80.25 264 LEU A O 1
ATOM 2068 N N . HIS A 1 265 ? 40.097 -5.345 -47.204 1.00 76.62 265 HIS A N 1
ATOM 2069 C CA . HIS A 1 265 ? 40.766 -5.251 -45.912 1.00 76.62 265 HIS A CA 1
ATOM 2070 C C . HIS A 1 265 ? 42.200 -4.735 -46.064 1.00 76.62 265 HIS A C 1
ATOM 2072 O O . HIS A 1 265 ? 42.557 -3.784 -45.383 1.00 76.62 265 HIS A O 1
ATOM 2078 N N . GLY A 1 266 ? 42.990 -5.271 -46.999 1.00 77.12 266 GLY A N 1
ATOM 2079 C CA . GLY A 1 266 ? 44.354 -4.798 -47.248 1.00 77.12 266 GLY A CA 1
ATOM 2080 C C . GLY A 1 266 ? 44.414 -3.338 -47.706 1.00 77.12 266 GLY A C 1
ATOM 2081 O O . GLY A 1 266 ? 45.237 -2.571 -47.208 1.00 77.12 266 GLY A O 1
ATOM 2082 N N . VAL A 1 267 ? 43.519 -2.924 -48.613 1.00 79.62 267 VAL A N 1
ATOM 2083 C CA . VAL A 1 267 ? 43.412 -1.520 -49.048 1.00 79.62 267 VAL A CA 1
ATOM 2084 C C . VAL A 1 267 ? 43.043 -0.621 -47.871 1.00 79.62 267 VAL A C 1
ATOM 2086 O O . VAL A 1 267 ? 43.718 0.380 -47.655 1.00 79.62 267 VAL A O 1
ATOM 2089 N N . LEU A 1 268 ? 42.010 -0.982 -47.104 1.00 77.94 268 LEU A N 1
ATOM 2090 C CA . LEU A 1 268 ? 41.528 -0.199 -45.964 1.00 77.94 268 LEU A CA 1
ATOM 2091 C C . LEU A 1 268 ? 42.557 -0.122 -44.833 1.00 77.94 268 LEU A C 1
ATOM 2093 O O . LEU A 1 268 ? 42.734 0.948 -44.266 1.00 77.94 268 LEU A O 1
ATOM 2097 N N . GLU A 1 269 ? 43.271 -1.211 -44.548 1.00 78.81 269 GLU A N 1
ATOM 2098 C CA . GLU A 1 269 ? 44.348 -1.244 -43.553 1.00 78.81 269 GLU A CA 1
ATOM 2099 C C . GLU A 1 269 ? 45.511 -0.336 -43.969 1.00 78.81 269 GLU A C 1
ATOM 2101 O O . GLU A 1 269 ? 46.045 0.403 -43.150 1.00 78.81 269 GLU A O 1
ATOM 2106 N N . THR A 1 270 ? 45.863 -0.322 -45.259 1.00 77.44 270 THR A N 1
ATOM 2107 C CA . THR A 1 270 ? 46.966 0.511 -45.768 1.00 77.44 270 THR A CA 1
ATOM 2108 C C . THR A 1 270 ? 46.635 2.005 -45.726 1.00 77.44 270 THR A C 1
ATOM 2110 O O . THR A 1 270 ? 47.526 2.819 -45.505 1.00 77.44 270 THR A O 1
ATOM 2113 N N . VAL A 1 271 ? 45.369 2.382 -45.942 1.00 79.44 271 VAL A N 1
ATOM 2114 C CA . VAL A 1 271 ? 44.939 3.795 -45.941 1.00 79.44 271 VAL A CA 1
ATOM 2115 C C . VAL A 1 271 ? 44.421 4.276 -44.587 1.00 79.44 271 VAL A C 1
ATOM 2117 O O . VAL A 1 271 ? 44.123 5.456 -44.444 1.00 79.44 271 VAL A O 1
ATOM 2120 N N . LYS A 1 272 ? 44.293 3.393 -43.593 1.00 74.75 272 LYS A N 1
ATOM 2121 C CA . LYS A 1 272 ? 43.772 3.728 -42.260 1.00 74.75 272 LYS A CA 1
ATOM 2122 C C . LYS A 1 272 ? 44.573 4.844 -41.588 1.00 74.75 272 LYS A C 1
ATOM 2124 O O . LYS A 1 272 ? 43.982 5.725 -40.972 1.00 74.75 272 LYS A O 1
ATOM 2129 N N . ASP A 1 273 ? 45.891 4.803 -41.749 1.00 72.88 273 ASP A N 1
ATOM 2130 C CA . ASP A 1 273 ? 46.816 5.782 -41.179 1.00 72.88 273 ASP A CA 1
ATOM 2131 C C . ASP A 1 273 ? 47.185 6.899 -42.183 1.00 72.88 273 ASP A C 1
ATOM 2133 O O . ASP A 1 273 ? 48.063 7.711 -41.901 1.00 72.88 273 ASP A O 1
ATOM 2137 N N . ASP A 1 274 ? 46.548 6.953 -43.363 1.00 76.19 274 ASP A N 1
ATOM 2138 C CA . ASP A 1 274 ? 46.768 8.020 -44.350 1.00 76.19 274 ASP A CA 1
ATOM 2139 C C . ASP A 1 274 ? 46.241 9.355 -43.808 1.00 76.19 274 ASP A C 1
ATOM 2141 O O . ASP A 1 274 ? 45.123 9.436 -43.286 1.00 76.19 274 ASP A O 1
ATOM 2145 N N . ASP A 1 275 ? 47.024 10.420 -43.979 1.00 71.25 275 ASP A N 1
ATOM 2146 C CA . ASP A 1 275 ? 46.682 11.773 -43.535 1.00 71.25 275 ASP A CA 1
ATOM 2147 C C . ASP A 1 275 ? 45.296 12.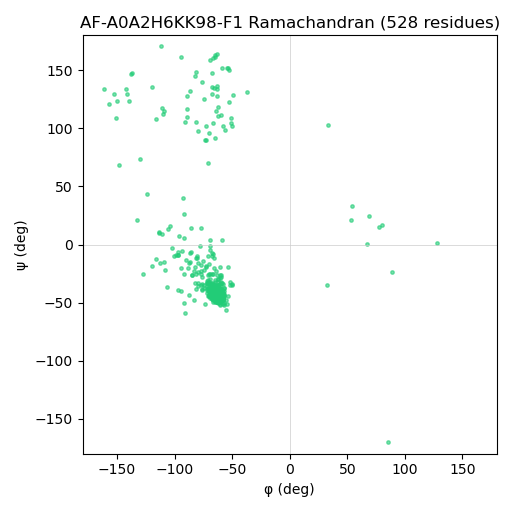223 -44.034 1.00 71.25 275 ASP A C 1
ATOM 2149 O O . ASP A 1 275 ? 44.566 12.892 -43.305 1.00 71.25 275 ASP A O 1
ATOM 2153 N N . ASN A 1 276 ? 44.867 11.828 -45.240 1.00 71.69 276 ASN A N 1
ATOM 2154 C CA . ASN A 1 276 ? 43.548 12.187 -45.781 1.00 71.69 276 ASN A CA 1
ATOM 2155 C C . ASN A 1 276 ? 42.382 11.481 -45.065 1.00 71.69 276 ASN A C 1
ATOM 2157 O O . ASN A 1 276 ? 41.262 11.993 -45.081 1.00 71.69 276 ASN A O 1
ATOM 2161 N N . VAL A 1 277 ? 42.625 10.313 -44.463 1.00 67.38 277 VAL A N 1
ATOM 2162 C CA . VAL A 1 277 ? 41.628 9.542 -43.701 1.00 67.38 277 VAL A CA 1
ATOM 2163 C C . VAL A 1 277 ? 41.609 10.006 -42.245 1.00 67.38 277 VAL A C 1
ATOM 2165 O O . VAL A 1 277 ? 40.537 10.266 -41.698 1.00 67.38 277 VAL A O 1
ATOM 2168 N N . THR A 1 278 ? 42.784 10.213 -41.650 1.00 65.06 278 THR A N 1
ATOM 2169 C CA . THR A 1 278 ? 42.933 10.688 -40.264 1.00 65.06 278 THR A CA 1
ATOM 2170 C C . THR A 1 278 ? 42.572 12.168 -40.090 1.00 65.06 278 THR A C 1
ATOM 2172 O O . THR A 1 278 ? 42.207 12.580 -38.992 1.00 65.06 278 THR A O 1
ATOM 2175 N N . THR A 1 279 ? 42.551 12.969 -41.169 1.00 66.38 279 THR A N 1
ATOM 2176 C CA . THR A 1 279 ? 42.150 14.394 -41.143 1.00 66.38 279 THR A CA 1
ATOM 2177 C C . THR A 1 279 ? 40.810 14.642 -40.437 1.00 66.38 279 THR A C 1
ATOM 2179 O O . THR A 1 279 ? 40.642 15.673 -39.781 1.00 66.38 279 THR A O 1
ATOM 2182 N N . TYR A 1 280 ? 39.866 13.703 -40.543 1.00 56.84 280 TYR A N 1
ATOM 2183 C CA . TYR A 1 280 ? 38.531 13.819 -39.950 1.00 56.84 280 TYR A CA 1
ATOM 2184 C C . TYR A 1 280 ? 38.442 13.332 -38.491 1.00 56.84 280 TYR A C 1
ATOM 2186 O O . TYR A 1 280 ? 37.414 13.557 -37.860 1.00 56.84 280 TYR A O 1
ATOM 2194 N N . ASP A 1 281 ? 39.509 12.732 -37.951 1.00 58.44 281 ASP A N 1
ATOM 2195 C CA . ASP A 1 281 ? 39.603 12.170 -36.588 1.00 58.44 281 ASP A CA 1
ATOM 2196 C C . ASP A 1 281 ? 40.610 12.942 -35.698 1.00 58.44 281 ASP A C 1
ATOM 2198 O O . ASP A 1 281 ? 40.968 12.543 -34.593 1.00 58.44 281 ASP A O 1
ATOM 2202 N N . ASN A 1 282 ? 41.089 14.096 -36.177 1.00 62.31 282 ASN A N 1
ATOM 2203 C CA . ASN A 1 282 ? 42.078 14.933 -35.483 1.00 62.31 282 ASN A CA 1
ATOM 2204 C C . ASN A 1 282 ? 41.495 15.760 -34.325 1.00 62.31 282 ASN A C 1
ATOM 2206 O O . ASN A 1 282 ? 42.235 16.287 -33.485 1.00 62.31 282 ASN A O 1
ATOM 2210 N N . ASP A 1 283 ? 40.175 15.930 -34.292 1.00 65.69 283 ASP A N 1
ATOM 2211 C CA . ASP A 1 283 ? 39.489 16.661 -33.237 1.00 65.69 283 ASP A CA 1
ATOM 2212 C C . ASP A 1 283 ? 39.092 15.684 -32.130 1.00 65.69 283 ASP A C 1
ATOM 2214 O O . ASP A 1 283 ? 38.125 14.939 -32.263 1.00 65.69 283 ASP A O 1
ATOM 2218 N N . LYS A 1 284 ? 39.813 15.718 -31.002 1.00 63.16 284 LYS A N 1
ATOM 2219 C CA . LYS A 1 284 ? 39.513 14.891 -29.820 1.00 63.16 284 LYS A CA 1
ATOM 2220 C C . LYS A 1 284 ? 38.063 15.027 -29.334 1.00 63.16 284 LYS A C 1
ATOM 2222 O O . LYS A 1 284 ? 37.607 14.163 -28.592 1.00 63.16 284 LYS A O 1
ATOM 2227 N N . SER A 1 285 ? 37.338 16.088 -29.706 1.00 62.09 285 SER A N 1
ATOM 2228 C CA . SER A 1 285 ? 35.912 16.231 -29.382 1.00 62.09 285 SER A CA 1
ATOM 2229 C C . SER A 1 285 ? 34.979 15.383 -30.261 1.00 62.09 285 SER A C 1
ATOM 2231 O O . SER A 1 285 ? 33.883 15.053 -29.812 1.00 62.09 285 SER A O 1
ATOM 2233 N N . ASN A 1 286 ? 35.422 14.986 -31.460 1.00 63.94 286 ASN A N 1
ATOM 2234 C CA . ASN A 1 286 ? 34.669 14.197 -32.443 1.00 63.94 286 ASN A CA 1
ATOM 2235 C C . ASN A 1 286 ? 35.253 12.792 -32.674 1.00 63.94 286 ASN A C 1
ATOM 2237 O O . ASN A 1 286 ? 34.817 12.106 -33.597 1.00 63.94 286 ASN A O 1
ATOM 2241 N N . ASP A 1 287 ? 36.196 12.367 -31.828 1.00 71.62 287 ASP A N 1
ATOM 2242 C CA . ASP A 1 287 ? 36.742 11.009 -31.830 1.00 71.62 287 ASP A CA 1
ATOM 2243 C C . ASP A 1 287 ? 35.596 9.992 -31.751 1.00 71.62 287 ASP A C 1
ATOM 2245 O O . ASP A 1 287 ? 34.768 10.000 -30.827 1.00 71.62 287 ASP A O 1
ATOM 2249 N N . ILE A 1 288 ? 35.536 9.109 -32.741 1.00 75.06 288 ILE A N 1
ATOM 2250 C CA . ILE A 1 288 ? 34.495 8.088 -32.841 1.00 75.06 288 ILE A CA 1
ATOM 2251 C C . ILE A 1 288 ? 34.492 7.144 -31.630 1.00 75.06 288 ILE A C 1
ATOM 2253 O O . ILE A 1 288 ? 33.434 6.632 -31.253 1.00 75.06 288 ILE A O 1
ATOM 2257 N N . ASN A 1 289 ? 35.636 6.976 -30.960 1.00 77.25 289 ASN A N 1
ATOM 2258 C CA . ASN A 1 289 ? 35.741 6.214 -29.720 1.00 77.25 289 ASN A CA 1
ATOM 2259 C C . ASN A 1 289 ? 35.003 6.908 -28.570 1.00 77.25 289 ASN A C 1
ATOM 2261 O O . ASN A 1 289 ? 34.318 6.236 -27.808 1.00 77.25 289 ASN A O 1
ATOM 2265 N N . ASN A 1 290 ? 35.016 8.245 -28.499 1.00 78.25 290 ASN A N 1
ATOM 2266 C CA . ASN A 1 290 ? 34.229 8.983 -27.504 1.00 78.25 290 ASN A CA 1
ATOM 2267 C C . ASN A 1 290 ? 32.721 8.827 -27.747 1.00 78.25 290 ASN A C 1
ATOM 2269 O O . ASN A 1 290 ? 31.940 8.745 -26.797 1.00 78.25 290 ASN A O 1
ATOM 2273 N N . VAL A 1 291 ? 32.284 8.777 -29.010 1.00 76.69 291 VAL A N 1
ATOM 2274 C CA . VAL A 1 291 ? 30.877 8.503 -29.355 1.00 76.69 291 VAL A CA 1
ATOM 2275 C C . VAL A 1 291 ? 30.492 7.081 -28.947 1.00 76.69 291 VAL A C 1
ATOM 2277 O O . VAL A 1 291 ? 29.423 6.879 -28.365 1.00 76.69 291 VAL A O 1
ATOM 2280 N N . LEU A 1 292 ? 31.367 6.107 -29.206 1.00 80.94 292 LEU A N 1
ATOM 2281 C CA . LEU A 1 292 ? 31.161 4.710 -28.832 1.00 80.94 292 LEU A CA 1
ATOM 2282 C C . LEU A 1 292 ? 31.124 4.528 -27.308 1.00 80.94 292 LEU A C 1
ATOM 2284 O O . LEU A 1 292 ? 30.223 3.862 -26.801 1.00 80.94 292 LEU A O 1
ATOM 2288 N N . ASP A 1 293 ? 32.031 5.179 -26.582 1.00 83.94 293 ASP A N 1
ATOM 2289 C CA . ASP A 1 293 ? 32.085 5.164 -25.121 1.00 83.94 293 ASP A CA 1
ATOM 2290 C C . ASP A 1 293 ? 30.857 5.833 -24.510 1.00 83.94 293 ASP A C 1
ATOM 2292 O O . ASP A 1 293 ? 30.264 5.299 -23.574 1.00 83.94 293 ASP A O 1
ATOM 2296 N N . ASN A 1 294 ? 30.418 6.974 -25.048 1.00 83.00 294 ASN A N 1
ATOM 2297 C CA . ASN A 1 294 ? 29.179 7.616 -24.613 1.00 83.00 294 ASN A CA 1
ATOM 2298 C C . ASN A 1 294 ? 27.971 6.707 -24.850 1.00 83.00 294 ASN A C 1
ATOM 2300 O O . ASN A 1 294 ? 27.156 6.539 -23.946 1.00 83.00 294 ASN A O 1
ATOM 2304 N N . LEU A 1 295 ? 27.868 6.067 -26.018 1.00 82.50 295 LEU A N 1
ATOM 2305 C CA . LEU A 1 295 ? 26.788 5.126 -26.305 1.00 82.50 295 LEU A CA 1
ATOM 2306 C C . LEU A 1 295 ? 26.823 3.933 -25.341 1.00 82.50 295 LEU A C 1
ATOM 2308 O O . LEU A 1 295 ? 25.811 3.632 -24.713 1.00 82.50 295 LEU A O 1
ATOM 2312 N N . HIS A 1 296 ? 27.983 3.298 -25.172 1.00 82.25 296 HIS A N 1
ATOM 2313 C CA . HIS A 1 296 ? 28.165 2.163 -24.269 1.00 82.25 296 HIS A CA 1
ATOM 2314 C C . HIS A 1 296 ? 27.832 2.532 -22.816 1.00 82.25 296 HIS A C 1
ATOM 2316 O O . HIS A 1 296 ? 27.123 1.798 -22.132 1.00 82.25 296 HIS A O 1
ATOM 2322 N N . ASN A 1 297 ? 28.264 3.712 -22.365 1.00 82.56 297 ASN A N 1
ATOM 2323 C CA . ASN A 1 297 ? 27.989 4.220 -21.025 1.00 82.56 297 ASN A CA 1
ATOM 2324 C C . ASN A 1 297 ? 26.546 4.700 -20.838 1.00 82.56 297 ASN A C 1
ATOM 2326 O O . ASN A 1 297 ? 26.106 4.817 -19.696 1.00 82.56 297 ASN A O 1
ATOM 2330 N N . SER A 1 298 ? 25.821 5.042 -21.900 1.00 81.06 298 SER A N 1
ATOM 2331 C CA . SER A 1 298 ? 24.423 5.485 -21.831 1.00 81.06 298 SER A CA 1
ATOM 2332 C C . SER A 1 298 ? 23.427 4.335 -21.980 1.00 81.06 298 SER A C 1
ATOM 2334 O O . SER A 1 298 ? 22.308 4.429 -21.467 1.00 81.06 298 SER A O 1
ATOM 2336 N N . VAL A 1 299 ? 23.809 3.239 -22.640 1.00 76.44 299 VAL A N 1
ATOM 2337 C CA . VAL A 1 299 ? 22.983 2.032 -22.752 1.00 76.44 299 VAL A CA 1
ATOM 2338 C C . VAL A 1 299 ? 22.752 1.433 -21.359 1.00 76.44 299 VAL A C 1
ATOM 2340 O O . VAL A 1 299 ? 23.676 1.218 -20.586 1.00 76.44 299 VAL A O 1
ATOM 2343 N N . GLY A 1 300 ? 21.489 1.175 -21.012 1.00 73.31 300 GLY A N 1
ATOM 2344 C CA . GLY A 1 300 ? 21.108 0.522 -19.752 1.00 73.31 300 GLY A CA 1
ATOM 2345 C C . GLY A 1 300 ? 20.875 1.452 -18.555 1.00 73.31 300 GLY A C 1
ATOM 2346 O O . GLY A 1 300 ? 20.050 1.114 -17.708 1.00 73.31 300 GLY A O 1
ATOM 2347 N N . LYS A 1 301 ? 21.456 2.661 -18.519 1.00 78.12 301 LYS A N 1
ATOM 2348 C CA . LYS A 1 301 ? 21.282 3.609 -17.392 1.00 78.12 301 LYS A CA 1
ATOM 2349 C C . LYS A 1 301 ? 19.834 4.036 -17.144 1.00 78.12 301 LYS A C 1
ATOM 2351 O O . LYS A 1 301 ? 19.424 4.221 -16.002 1.00 78.12 301 LYS A O 1
ATOM 2356 N N . GLY A 1 302 ? 19.025 4.140 -18.201 1.00 73.31 302 GLY A N 1
ATOM 2357 C CA . GLY A 1 302 ? 17.593 4.431 -18.061 1.00 73.31 302 GLY A CA 1
ATOM 2358 C C . GLY A 1 302 ? 16.833 3.346 -17.285 1.00 73.31 302 GLY A C 1
ATOM 2359 O O . GLY A 1 302 ? 15.902 3.655 -16.546 1.00 73.31 302 GLY A O 1
ATOM 2360 N N . ARG A 1 303 ? 17.253 2.078 -17.403 1.00 76.44 303 ARG A N 1
ATOM 2361 C CA . ARG A 1 303 ? 16.643 0.947 -16.687 1.00 76.44 303 ARG A CA 1
ATOM 2362 C C . ARG A 1 303 ? 16.973 0.978 -15.196 1.00 76.44 303 ARG A C 1
ATOM 2364 O O . ARG A 1 303 ? 16.108 0.664 -14.385 1.00 76.44 303 ARG A O 1
ATOM 2371 N N . GLU A 1 304 ? 18.201 1.355 -14.852 1.00 79.12 304 GLU A N 1
ATOM 2372 C CA . GLU A 1 304 ? 18.654 1.490 -13.463 1.00 79.12 304 GLU A CA 1
ATOM 2373 C C . GLU A 1 304 ? 17.898 2.616 -12.749 1.00 79.12 304 GLU A C 1
ATOM 2375 O O . GLU A 1 304 ? 17.294 2.381 -11.702 1.00 79.12 304 GLU A O 1
ATOM 2380 N N . ALA A 1 305 ? 17.818 3.796 -13.375 1.00 78.38 305 ALA A N 1
ATOM 2381 C CA . ALA A 1 305 ? 17.071 4.935 -12.842 1.00 78.38 305 ALA A CA 1
ATOM 2382 C C . ALA A 1 305 ? 15.572 4.629 -12.664 1.00 78.38 305 ALA A C 1
ATOM 2384 O O . ALA A 1 305 ? 14.949 5.076 -11.701 1.00 78.38 305 ALA A O 1
ATOM 2385 N N . PHE A 1 306 ? 14.983 3.831 -13.563 1.00 80.25 306 PHE A N 1
ATOM 2386 C CA . PHE A 1 306 ? 13.584 3.423 -13.443 1.00 80.25 306 PHE A CA 1
ATOM 2387 C C . PHE A 1 306 ? 13.347 2.499 -12.240 1.00 80.25 306 PHE A C 1
ATOM 2389 O O . PHE A 1 306 ? 12.336 2.641 -11.560 1.00 80.25 306 PHE A O 1
ATOM 2396 N N . GLY A 1 307 ? 14.278 1.587 -11.935 1.00 85.81 307 GLY A N 1
ATOM 2397 C CA . GLY A 1 307 ? 14.174 0.713 -10.760 1.00 85.81 307 GLY A CA 1
ATOM 2398 C C . GLY A 1 307 ? 14.174 1.491 -9.442 1.00 85.81 307 GLY A C 1
ATOM 2399 O O . GLY A 1 307 ? 13.347 1.238 -8.563 1.00 85.81 307 GLY A O 1
ATOM 2400 N N . GLU A 1 308 ? 15.053 2.484 -9.327 1.00 84.44 308 GLU A N 1
ATOM 2401 C CA . GLU A 1 308 ? 15.099 3.368 -8.162 1.00 84.44 308 GLU A CA 1
ATOM 2402 C C . GLU A 1 308 ? 13.813 4.198 -8.029 1.00 84.44 308 GLU A C 1
ATOM 2404 O O . GLU A 1 308 ? 13.215 4.245 -6.953 1.00 84.44 308 GLU A O 1
ATOM 2409 N N . ALA A 1 309 ? 13.329 4.779 -9.132 1.00 81.31 309 ALA A N 1
ATOM 2410 C CA . ALA A 1 309 ? 12.077 5.531 -9.147 1.00 81.31 309 ALA A CA 1
ATOM 2411 C C . ALA A 1 309 ? 10.870 4.664 -8.743 1.00 81.31 309 ALA A C 1
ATOM 2413 O O . ALA A 1 309 ? 10.047 5.099 -7.940 1.00 81.31 309 ALA A O 1
ATOM 2414 N N . VAL A 1 310 ? 10.782 3.423 -9.238 1.00 85.19 310 VAL A N 1
ATOM 2415 C CA . VAL A 1 310 ? 9.721 2.471 -8.858 1.00 85.19 310 VAL A CA 1
ATOM 2416 C C . VAL A 1 310 ? 9.770 2.155 -7.362 1.00 85.19 310 VAL A C 1
ATOM 2418 O O . VAL A 1 310 ? 8.729 2.144 -6.710 1.00 85.19 310 VAL A O 1
ATOM 2421 N N . THR A 1 311 ? 10.968 1.976 -6.803 1.00 86.25 311 THR A N 1
ATOM 2422 C CA . THR A 1 311 ? 11.147 1.694 -5.369 1.00 86.25 311 THR A CA 1
ATOM 2423 C C . THR A 1 311 ? 10.698 2.886 -4.515 1.00 86.25 311 THR A C 1
ATOM 2425 O O . THR A 1 311 ? 9.998 2.717 -3.517 1.00 86.25 311 THR A O 1
ATOM 2428 N N . GLN A 1 312 ? 11.036 4.112 -4.931 1.00 86.75 312 GLN A N 1
ATOM 2429 C CA . GLN A 1 312 ? 10.569 5.329 -4.261 1.00 86.75 312 GLN A CA 1
ATOM 2430 C C . GLN A 1 312 ? 9.042 5.470 -4.326 1.00 86.75 312 GLN A C 1
ATOM 2432 O O . GLN A 1 312 ? 8.425 5.859 -3.334 1.00 86.75 312 GLN A O 1
ATOM 2437 N N . VAL A 1 313 ? 8.420 5.145 -5.466 1.00 85.19 313 VAL A N 1
ATOM 2438 C CA . VAL A 1 313 ? 6.954 5.144 -5.601 1.00 85.19 313 VAL A CA 1
ATOM 2439 C C . VAL A 1 313 ? 6.331 4.130 -4.646 1.00 85.19 313 VAL A C 1
ATOM 2441 O O . VAL A 1 313 ? 5.425 4.497 -3.904 1.00 85.19 313 VAL A O 1
ATOM 2444 N N . GLU A 1 314 ? 6.847 2.903 -4.588 1.00 86.44 314 GLU A N 1
ATOM 2445 C CA . GLU A 1 314 ? 6.363 1.866 -3.670 1.00 86.44 314 GLU A CA 1
ATOM 2446 C C . GLU A 1 314 ? 6.446 2.311 -2.200 1.00 86.44 314 GLU A C 1
ATOM 2448 O O . GLU A 1 314 ? 5.472 2.196 -1.451 1.00 86.44 314 GLU A O 1
ATOM 2453 N N . GLU A 1 315 ? 7.573 2.898 -1.785 1.00 89.75 315 GLU A N 1
ATOM 2454 C CA . GLU A 1 315 ? 7.741 3.417 -0.425 1.00 89.75 315 GLU A CA 1
ATOM 2455 C C . GLU A 1 315 ? 6.718 4.522 -0.107 1.00 89.75 315 GLU A C 1
ATOM 2457 O O . GLU A 1 315 ? 6.113 4.542 0.970 1.00 89.75 315 GLU A O 1
ATOM 2462 N N . ARG A 1 316 ? 6.495 5.446 -1.048 1.00 85.31 316 ARG A N 1
ATOM 2463 C CA . ARG A 1 316 ? 5.522 6.537 -0.896 1.00 85.31 316 ARG A CA 1
ATOM 2464 C C . ARG A 1 316 ? 4.090 6.005 -0.849 1.00 85.31 316 ARG A C 1
ATOM 2466 O O . ARG A 1 316 ? 3.326 6.450 0.004 1.00 85.31 316 ARG A O 1
ATOM 2473 N N . THR A 1 317 ? 3.742 5.029 -1.685 1.00 83.38 317 THR A N 1
ATOM 2474 C CA . THR A 1 317 ? 2.430 4.368 -1.670 1.00 83.38 317 THR A CA 1
ATOM 2475 C C . THR A 1 317 ? 2.174 3.680 -0.329 1.00 83.38 317 THR A C 1
ATOM 2477 O O . THR A 1 317 ? 1.126 3.898 0.276 1.00 83.38 317 THR A O 1
ATOM 2480 N N . ASN A 1 318 ? 3.152 2.941 0.202 1.00 84.75 318 ASN A N 1
ATOM 2481 C CA . ASN A 1 318 ? 3.033 2.282 1.506 1.00 84.75 318 ASN A CA 1
ATOM 2482 C C . ASN A 1 318 ? 2.855 3.282 2.662 1.00 84.75 318 ASN A C 1
ATOM 2484 O O . ASN A 1 318 ? 2.087 3.030 3.599 1.00 84.75 318 ASN A O 1
ATOM 2488 N N . LYS A 1 319 ? 3.518 4.445 2.596 1.00 86.56 319 LYS A N 1
ATOM 2489 C CA . LYS A 1 319 ? 3.308 5.537 3.561 1.00 86.56 319 LYS A CA 1
ATOM 2490 C C . LYS A 1 319 ? 1.876 6.060 3.507 1.00 86.56 319 LYS A C 1
ATOM 2492 O O . LYS A 1 319 ? 1.255 6.168 4.558 1.00 86.56 319 LYS A O 1
ATOM 2497 N N . VAL A 1 320 ? 1.321 6.297 2.315 1.00 80.50 320 VAL A N 1
ATOM 2498 C CA . VAL A 1 320 ? -0.083 6.726 2.162 1.00 80.50 320 VAL A CA 1
ATOM 2499 C C . VAL A 1 320 ? -1.040 5.707 2.785 1.00 80.50 320 VAL A C 1
ATOM 2501 O O . VAL A 1 320 ? -1.913 6.086 3.563 1.00 80.50 320 VAL A O 1
ATOM 2504 N N . THR A 1 321 ? -0.851 4.409 2.528 1.00 81.69 321 THR A N 1
ATOM 2505 C CA . THR A 1 321 ? -1.664 3.350 3.151 1.00 81.69 321 THR A CA 1
ATOM 2506 C C . THR A 1 321 ? -1.565 3.367 4.678 1.00 81.69 321 THR A C 1
ATO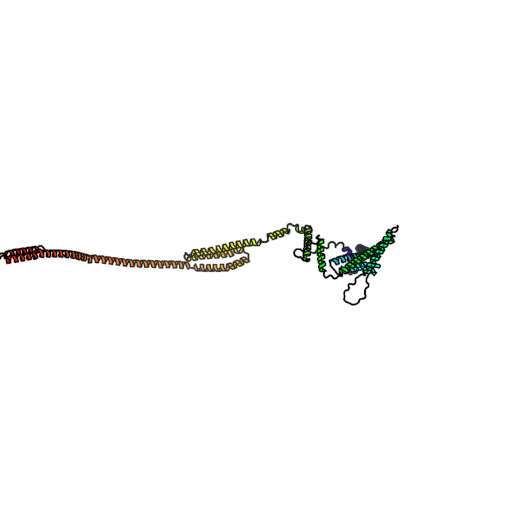M 2508 O O . THR A 1 321 ? -2.567 3.187 5.371 1.00 81.69 321 THR A O 1
ATOM 2511 N N . THR A 1 322 ? -0.368 3.609 5.212 1.00 84.19 322 THR A N 1
ATOM 2512 C CA . THR A 1 322 ? -0.132 3.670 6.660 1.00 84.19 322 THR A CA 1
ATOM 2513 C C . THR A 1 322 ? -0.821 4.874 7.300 1.00 84.19 322 THR A C 1
ATOM 2515 O O . THR A 1 322 ? -1.468 4.716 8.335 1.00 84.19 322 THR A O 1
ATOM 2518 N N . GLU A 1 323 ? -0.717 6.057 6.688 1.00 82.25 323 GLU A N 1
ATOM 2519 C CA . GLU A 1 323 ? -1.374 7.279 7.169 1.00 82.25 323 GLU A CA 1
ATOM 2520 C C . GLU A 1 323 ? -2.902 7.143 7.136 1.00 82.25 323 GLU A C 1
ATOM 2522 O O . GLU A 1 323 ? -3.558 7.408 8.141 1.00 82.25 323 GLU A O 1
ATOM 2527 N N . LEU A 1 324 ? -3.475 6.598 6.054 1.00 79.25 324 LEU A N 1
ATOM 2528 C CA . LEU A 1 324 ? -4.913 6.301 5.986 1.00 79.25 324 LEU A CA 1
ATOM 2529 C C . LEU A 1 324 ? -5.363 5.319 7.082 1.00 79.25 324 LEU A C 1
ATOM 2531 O O . LEU A 1 324 ? -6.462 5.439 7.622 1.00 79.25 324 LEU A O 1
ATOM 2535 N N . GLY A 1 325 ? -4.501 4.370 7.457 1.00 81.88 325 GLY A N 1
ATOM 2536 C CA . GLY A 1 325 ? -4.755 3.440 8.556 1.00 81.88 325 GLY A CA 1
ATOM 2537 C C . GLY A 1 325 ? -4.825 4.098 9.942 1.00 81.88 325 GLY A C 1
ATOM 2538 O O . GLY A 1 325 ? -5.412 3.509 10.854 1.00 81.88 325 GLY A O 1
ATOM 2539 N N . LYS A 1 326 ? -4.265 5.302 10.131 1.00 84.19 326 LYS A N 1
ATOM 2540 C CA . LYS A 1 326 ? -4.350 6.031 11.410 1.00 84.19 326 LYS A CA 1
ATOM 2541 C C . LYS A 1 326 ? -5.767 6.529 11.673 1.00 84.19 326 LYS A C 1
ATOM 2543 O O . LYS A 1 326 ? -6.280 6.294 12.764 1.00 84.19 326 LYS A O 1
ATOM 2548 N N . TYR A 1 327 ? -6.427 7.077 10.652 1.00 77.94 327 TYR A N 1
ATOM 2549 C CA . TYR A 1 327 ? -7.811 7.547 10.749 1.00 77.94 327 TYR A CA 1
ATOM 2550 C C . TYR A 1 327 ? -8.779 6.448 11.196 1.00 77.94 327 TYR A C 1
ATOM 2552 O O . TYR A 1 327 ? -9.663 6.685 12.013 1.00 77.94 327 TYR A O 1
ATOM 2560 N N . TYR A 1 328 ? -8.573 5.211 10.736 1.00 77.12 328 TYR A N 1
ATOM 2561 C CA . TYR A 1 328 ? -9.370 4.072 11.192 1.00 77.12 328 TYR A CA 1
ATOM 2562 C C . TYR A 1 328 ? -9.182 3.776 12.690 1.00 77.12 328 TYR A C 1
ATOM 2564 O O . TYR A 1 328 ? -10.154 3.538 13.405 1.00 77.12 328 TYR A O 1
ATOM 2572 N N . LYS A 1 329 ? -7.936 3.801 13.180 1.00 78.38 329 LYS A N 1
ATOM 2573 C CA . LYS A 1 329 ? -7.622 3.495 14.586 1.00 78.38 329 LYS A CA 1
ATOM 2574 C C . LYS A 1 329 ? -8.170 4.545 15.551 1.00 78.38 329 LYS A C 1
ATOM 2576 O O . LYS A 1 329 ? -8.602 4.180 16.641 1.00 78.38 329 LYS A O 1
ATOM 2581 N N . GLU A 1 330 ? -8.169 5.814 15.150 1.00 73.75 330 GLU A N 1
ATOM 2582 C CA . GLU A 1 330 ? -8.755 6.908 15.936 1.00 73.75 330 GLU A CA 1
ATOM 2583 C C . GLU A 1 330 ? -10.257 6.703 16.160 1.00 73.75 330 GLU A C 1
ATOM 2585 O O . GLU A 1 330 ? -10.751 6.857 17.277 1.00 73.75 330 GLU A O 1
ATOM 2590 N N . VAL A 1 331 ? -10.975 6.266 15.124 1.00 73.50 331 VAL A N 1
ATOM 2591 C CA . VAL A 1 331 ? -12.411 5.978 15.217 1.00 73.50 331 VAL A CA 1
ATOM 2592 C C . VAL A 1 331 ? -12.669 4.704 16.024 1.00 73.50 331 VAL A C 1
ATOM 2594 O O . VAL A 1 331 ? -13.564 4.683 16.866 1.00 73.50 331 VAL A O 1
ATOM 2597 N N . GLN A 1 332 ? -11.867 3.655 15.819 1.00 77.62 332 GLN A N 1
ATOM 2598 C CA . GLN A 1 332 ? -12.041 2.372 16.506 1.00 77.62 332 GLN A CA 1
ATOM 2599 C C . GLN A 1 332 ? -11.904 2.485 18.031 1.00 77.62 332 GLN A C 1
ATOM 2601 O O . GLN A 1 332 ? -12.651 1.833 18.750 1.00 77.62 332 GLN A O 1
ATOM 2606 N N . GLY A 1 333 ? -10.983 3.309 18.538 1.00 74.56 333 GLY A N 1
ATOM 2607 C CA . GLY A 1 333 ? -10.748 3.446 19.982 1.00 74.56 333 GLY A CA 1
ATOM 2608 C C . GLY A 1 333 ? -11.879 4.124 20.769 1.00 74.56 333 GLY A C 1
ATOM 2609 O O . GLY A 1 333 ? -11.756 4.282 21.982 1.00 74.56 333 GLY A O 1
ATOM 2610 N N . SER A 1 334 ? -12.947 4.555 20.093 1.00 76.62 334 SER A N 1
ATOM 2611 C CA . SER A 1 334 ? -14.032 5.342 20.686 1.00 76.62 334 SER A CA 1
ATOM 2612 C C . SER A 1 334 ? -15.250 4.502 21.106 1.00 76.62 334 SER A C 1
ATOM 2614 O O . SER A 1 334 ? -16.142 5.018 21.773 1.00 76.62 334 SER A O 1
ATOM 2616 N N . ASP A 1 335 ? -15.301 3.220 20.744 1.00 77.44 335 ASP A N 1
ATOM 2617 C CA . ASP A 1 335 ? -16.475 2.338 20.862 1.00 77.44 335 ASP A CA 1
ATOM 2618 C C . ASP A 1 335 ? -17.021 2.140 22.290 1.00 77.44 335 ASP A C 1
ATOM 2620 O O . ASP A 1 335 ? -18.215 1.897 22.466 1.00 77.44 335 ASP A O 1
ATOM 2624 N N . LEU A 1 336 ? -16.172 2.283 23.309 1.00 81.62 336 LEU A N 1
ATOM 2625 C CA . LEU A 1 336 ? -16.544 2.156 24.724 1.00 81.62 336 LEU A CA 1
ATOM 2626 C C . LEU A 1 336 ? -17.083 3.448 25.361 1.00 81.62 336 LEU A C 1
ATOM 2628 O O . LEU A 1 336 ? -17.511 3.426 26.516 1.00 81.62 336 LEU A O 1
ATOM 2632 N N . PHE A 1 337 ? -17.043 4.576 24.653 1.00 86.94 337 PHE A N 1
ATOM 2633 C CA . PHE A 1 337 ? -17.486 5.868 25.179 1.00 86.94 337 PHE A CA 1
ATOM 2634 C C . PHE A 1 337 ? -18.949 6.168 24.803 1.00 86.94 337 PHE A C 1
ATOM 2636 O O . PHE A 1 337 ? -19.464 5.573 23.857 1.00 86.94 337 PHE A O 1
ATOM 2643 N N . PRO A 1 338 ? -19.633 7.101 25.499 1.00 88.69 338 PRO A N 1
ATOM 2644 C CA . PRO A 1 338 ? -20.979 7.546 25.127 1.00 88.69 338 PRO A CA 1
ATOM 2645 C C . PRO A 1 338 ? -21.066 8.010 23.668 1.00 88.69 338 PRO A C 1
ATOM 2647 O O . PRO A 1 338 ? -20.082 8.505 23.104 1.00 88.69 338 PRO A O 1
ATOM 2650 N N . LEU A 1 339 ? -22.246 7.893 23.057 1.00 90.44 339 LEU A N 1
ATOM 2651 C CA . LEU A 1 339 ? -22.445 8.174 21.633 1.00 90.44 339 LEU A CA 1
ATOM 2652 C C . LEU A 1 339 ? -22.054 9.611 21.264 1.00 90.44 339 LEU A C 1
ATOM 2654 O O . LEU A 1 339 ? -21.535 9.850 20.173 1.00 90.44 339 LEU A O 1
ATOM 2658 N N . ALA A 1 340 ? -22.252 10.573 22.165 1.00 89.38 340 ALA A N 1
ATOM 2659 C CA . ALA A 1 340 ? -21.859 11.961 21.958 1.00 89.38 340 ALA A CA 1
ATOM 2660 C C . ALA A 1 340 ? -20.337 12.111 21.810 1.00 89.38 340 ALA A C 1
ATOM 2662 O O . ALA A 1 340 ? -19.876 12.870 20.958 1.00 89.38 340 ALA A O 1
ATOM 2663 N N . TYR A 1 341 ? -19.561 11.352 22.588 1.00 87.69 341 TYR A N 1
ATOM 2664 C CA . TYR A 1 341 ? -18.102 11.336 22.485 1.00 87.69 341 TYR A CA 1
ATOM 2665 C C . TYR A 1 341 ? -17.646 10.650 21.194 1.00 87.69 341 TYR A C 1
ATOM 2667 O O . TYR A 1 341 ? -16.764 11.156 20.503 1.00 87.69 341 TYR A O 1
ATOM 2675 N N . GLN A 1 342 ? -18.292 9.537 20.826 1.00 89.69 342 GLN A N 1
ATOM 2676 C CA . GLN A 1 342 ? -18.034 8.853 19.554 1.00 89.69 342 GLN A CA 1
ATOM 2677 C C . GLN A 1 342 ? -18.278 9.774 18.354 1.00 89.69 342 GLN A C 1
ATOM 2679 O O . GLN A 1 342 ? -17.461 9.828 17.435 1.00 89.69 342 GLN A O 1
ATOM 2684 N N . LEU A 1 343 ? -19.372 10.543 18.381 1.00 90.12 343 LEU A N 1
ATOM 2685 C CA . LEU A 1 343 ? -19.683 11.525 17.345 1.00 90.12 343 LEU A CA 1
ATOM 2686 C C . LEU A 1 343 ? -18.638 12.646 17.287 1.00 90.12 343 LEU A C 1
ATOM 2688 O O . LEU A 1 343 ? -18.250 13.056 16.195 1.00 90.12 343 LEU A O 1
ATOM 2692 N N . GLU A 1 344 ? -18.168 13.138 18.434 1.00 88.00 344 GLU A N 1
ATOM 2693 C CA . GLU A 1 344 ? -17.138 14.180 18.497 1.00 88.00 344 GLU A CA 1
ATOM 2694 C C . GLU A 1 344 ? -15.796 13.692 17.927 1.00 88.00 344 GLU A C 1
ATOM 2696 O O . GLU A 1 344 ? -15.167 14.397 17.134 1.00 88.00 344 GLU A O 1
ATOM 2701 N N . ALA A 1 345 ? -15.374 12.475 18.283 1.00 87.88 345 ALA A N 1
ATOM 2702 C CA . ALA A 1 345 ? -14.173 11.844 17.741 1.00 87.88 345 ALA A CA 1
ATOM 2703 C C . ALA A 1 345 ? -14.283 11.643 16.222 1.00 87.88 345 ALA A C 1
ATOM 2705 O O . ALA A 1 345 ? -13.405 12.075 15.476 1.00 87.88 345 ALA A O 1
ATOM 2706 N N . TRP A 1 346 ? -15.406 11.088 15.753 1.00 88.62 346 TRP A N 1
ATOM 2707 C CA . TRP A 1 346 ? -15.689 10.931 14.326 1.00 88.62 346 TRP A CA 1
ATOM 2708 C C . TRP A 1 346 ? -15.649 12.265 13.574 1.00 88.62 346 TRP A C 1
ATOM 2710 O O . TRP A 1 346 ? -15.053 12.363 12.501 1.00 88.62 346 TRP A O 1
ATOM 2720 N N . MET A 1 347 ? -16.248 13.314 14.143 1.00 89.12 347 MET A N 1
ATOM 2721 C CA . MET A 1 347 ? -16.264 14.643 13.537 1.00 89.12 347 MET A CA 1
ATOM 2722 C C . MET A 1 347 ? -14.848 15.210 13.387 1.00 89.12 347 MET A C 1
ATOM 2724 O O . MET A 1 347 ? -14.525 15.716 12.315 1.00 89.12 347 MET A O 1
ATOM 2728 N N . ARG A 1 348 ? -13.983 15.054 14.401 1.00 88.00 348 ARG A N 1
ATOM 2729 C CA . ARG A 1 348 ? -12.565 15.445 14.311 1.00 88.00 348 ARG A CA 1
ATOM 2730 C C . ARG A 1 348 ? -11.831 14.699 13.199 1.00 88.00 348 ARG A C 1
ATOM 2732 O O . ARG A 1 348 ? -11.125 15.331 12.417 1.00 88.00 348 ARG A O 1
ATOM 2739 N N . THR A 1 349 ? -12.017 13.384 13.095 1.00 89.44 349 THR A N 1
ATOM 2740 C CA . THR A 1 349 ? -11.387 12.577 12.040 1.00 89.44 349 THR A CA 1
ATOM 2741 C C . THR A 1 349 ? -11.843 13.026 10.651 1.00 89.44 349 THR A C 1
ATOM 2743 O O . THR A 1 349 ? -11.014 13.254 9.773 1.00 89.44 349 THR A O 1
ATOM 2746 N N . VAL A 1 350 ? -13.150 13.229 10.444 1.00 90.94 350 VAL A N 1
ATOM 2747 C CA . VAL A 1 350 ? -13.691 13.717 9.162 1.00 90.94 350 VAL A CA 1
ATOM 2748 C C . VAL A 1 350 ? -13.174 15.120 8.825 1.00 90.94 350 VAL A C 1
ATOM 2750 O O . VAL A 1 350 ? -12.892 15.403 7.661 1.00 90.94 350 VAL A O 1
ATOM 2753 N N . GLU A 1 351 ? -13.021 16.001 9.815 1.00 90.31 351 GLU A N 1
ATOM 2754 C CA . GLU A 1 351 ? -12.428 17.327 9.618 1.00 90.31 351 GLU A CA 1
ATOM 2755 C C . GLU A 1 351 ? -10.943 17.266 9.254 1.00 90.31 351 GLU A C 1
ATOM 2757 O O . GLU A 1 351 ? -10.520 18.018 8.378 1.00 90.31 351 GLU A O 1
ATOM 2762 N N . SER A 1 352 ? -10.180 16.352 9.859 1.00 90.12 352 SER A N 1
ATOM 2763 C CA . SER A 1 352 ? -8.778 16.110 9.498 1.00 90.12 352 SER A CA 1
ATOM 2764 C C . SER A 1 352 ? -8.654 15.645 8.048 1.00 90.12 352 SER A C 1
ATOM 2766 O O . SER A 1 352 ? -7.868 16.196 7.284 1.00 90.12 352 SER A O 1
ATOM 2768 N N . VAL A 1 353 ? -9.496 14.696 7.628 1.00 89.56 353 VAL A N 1
ATOM 2769 C CA . VAL A 1 353 ? -9.505 14.205 6.242 1.00 89.56 353 VAL A CA 1
ATOM 2770 C C . VAL A 1 353 ? -9.927 15.305 5.254 1.00 89.56 353 VAL A C 1
ATOM 2772 O O . VAL A 1 353 ? -9.326 15.431 4.189 1.00 89.56 353 VAL A O 1
ATOM 2775 N N . ASP A 1 354 ? -10.932 16.128 5.582 1.00 90.75 354 ASP A N 1
ATOM 2776 C CA . ASP A 1 354 ? -11.319 17.293 4.759 1.00 90.75 354 ASP A CA 1
ATOM 2777 C C . ASP A 1 354 ? -10.163 18.297 4.632 1.00 90.75 354 ASP A C 1
ATOM 2779 O O . ASP A 1 354 ? -9.959 18.862 3.556 1.00 90.75 354 ASP A O 1
ATOM 2783 N N . TRP A 1 355 ? -9.395 18.506 5.705 1.00 90.00 355 TRP A N 1
ATOM 2784 C CA . TRP A 1 355 ? -8.218 19.372 5.686 1.00 90.00 355 TRP A CA 1
ATOM 2785 C C . TRP A 1 355 ? -7.110 18.806 4.791 1.00 90.00 355 TRP A C 1
ATOM 2787 O O . TRP A 1 355 ? -6.663 19.515 3.892 1.00 90.00 355 TRP A O 1
ATOM 2797 N N . ASP A 1 356 ? -6.750 17.529 4.941 1.00 87.94 356 ASP A N 1
ATOM 2798 C CA . ASP A 1 356 ? -5.737 16.865 4.107 1.00 87.94 356 ASP A CA 1
ATOM 2799 C C . ASP A 1 356 ? -6.095 16.916 2.615 1.00 87.94 356 ASP A C 1
ATOM 2801 O O . ASP A 1 356 ? -5.255 17.213 1.767 1.00 87.94 356 ASP A O 1
ATOM 2805 N N . ILE A 1 357 ? -7.361 16.664 2.268 1.00 88.19 357 ILE A N 1
ATOM 2806 C CA . ILE A 1 357 ? -7.835 16.706 0.876 1.00 88.19 357 ILE A CA 1
ATOM 2807 C C . ILE A 1 357 ? -7.675 18.107 0.272 1.00 88.19 357 ILE A C 1
ATOM 2809 O O . ILE A 1 357 ? -7.301 18.244 -0.901 1.00 88.19 357 ILE A O 1
ATOM 2813 N N . ARG A 1 358 ? -7.971 19.152 1.055 1.00 87.19 358 ARG A N 1
ATOM 2814 C CA . ARG A 1 358 ? -7.779 20.547 0.635 1.00 87.19 358 ARG A CA 1
ATOM 2815 C C . ARG A 1 358 ? -6.305 20.873 0.503 1.00 87.19 358 ARG A C 1
ATOM 2817 O O . ARG A 1 358 ? -5.911 21.417 -0.517 1.00 87.19 358 ARG A O 1
ATOM 2824 N N . ASP A 1 359 ? -5.491 20.481 1.472 1.00 86.44 359 ASP A N 1
ATOM 2825 C CA . ASP A 1 359 ? -4.052 20.723 1.460 1.00 86.44 359 ASP A CA 1
ATOM 2826 C C . ASP A 1 359 ? -3.359 20.041 0.262 1.00 86.44 359 ASP A C 1
ATOM 2828 O O . ASP A 1 359 ? -2.529 20.646 -0.423 1.00 86.44 359 ASP A O 1
ATOM 2832 N N . ILE A 1 360 ? -3.774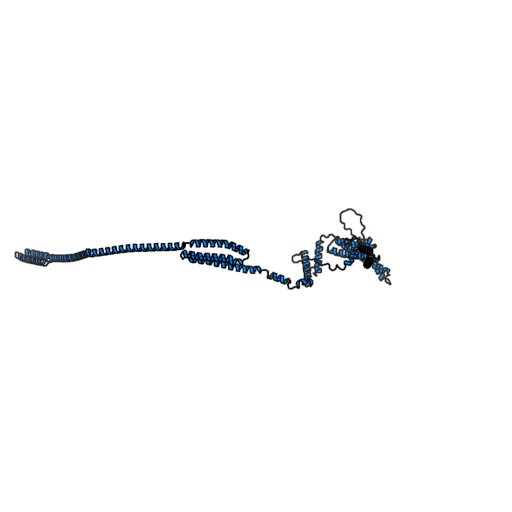 18.821 -0.096 1.00 83.25 360 ILE A N 1
ATOM 2833 C CA . ILE A 1 360 ? -3.311 18.137 -1.315 1.00 83.25 360 ILE A CA 1
ATOM 2834 C C . ILE A 1 360 ? -3.727 18.909 -2.579 1.00 83.25 360 ILE A C 1
ATOM 2836 O O . ILE A 1 360 ? -2.918 19.096 -3.497 1.00 83.25 360 ILE A O 1
ATOM 2840 N N . SER A 1 361 ? -4.981 19.367 -2.637 1.00 81.38 361 SER A N 1
ATOM 2841 C CA . SER A 1 361 ? -5.514 20.097 -3.798 1.00 81.38 361 SER A CA 1
ATOM 2842 C C . SER A 1 361 ? -4.879 21.479 -3.969 1.00 81.38 361 SER A C 1
ATOM 2844 O O . SER A 1 361 ? -4.578 21.873 -5.093 1.00 81.38 361 SER A O 1
ATOM 2846 N N . ASP A 1 362 ? -4.652 22.197 -2.871 1.00 81.00 362 ASP A N 1
ATOM 2847 C CA . ASP A 1 362 ? -4.294 23.615 -2.894 1.00 81.00 362 ASP A CA 1
ATOM 2848 C C . ASP A 1 362 ? -2.772 23.825 -2.855 1.00 81.00 362 ASP A C 1
ATOM 2850 O O . ASP A 1 362 ? -2.243 24.668 -3.585 1.00 81.00 362 ASP A O 1
ATOM 2854 N N . ASN A 1 363 ? -2.045 23.029 -2.060 1.00 78.06 363 ASN A N 1
ATOM 2855 C CA . ASN A 1 363 ? -0.622 23.257 -1.784 1.00 78.06 363 ASN A CA 1
ATOM 2856 C C . ASN A 1 363 ? 0.302 22.263 -2.499 1.00 78.06 363 ASN A C 1
ATOM 2858 O O . ASN A 1 363 ? 1.363 22.652 -2.991 1.00 78.06 363 ASN A O 1
ATOM 2862 N N . HIS A 1 364 ? -0.100 20.997 -2.627 1.00 74.88 364 HIS A N 1
ATOM 2863 C CA . HIS A 1 364 ? 0.761 19.952 -3.198 1.00 74.88 364 HIS A CA 1
ATOM 2864 C C . HIS A 1 364 ? 0.561 19.723 -4.704 1.00 74.88 364 HIS A C 1
ATOM 2866 O O . HIS A 1 364 ? 1.463 19.241 -5.390 1.00 74.88 364 HIS A O 1
ATOM 2872 N N . SER A 1 365 ? -0.580 20.139 -5.256 1.00 71.00 365 SER A N 1
ATOM 2873 C CA . SER A 1 365 ? -0.903 19.964 -6.679 1.00 71.00 365 SER A CA 1
ATOM 2874 C C . SER A 1 365 ? -0.110 20.877 -7.623 1.00 71.00 365 SER A C 1
ATOM 2876 O O . SER A 1 365 ? -0.007 20.585 -8.813 1.00 71.00 365 SER A O 1
ATOM 2878 N N . ASN A 1 366 ? 0.482 21.966 -7.121 1.00 71.12 366 ASN A N 1
ATOM 2879 C CA . ASN A 1 366 ? 1.259 22.913 -7.937 1.00 71.12 366 ASN A CA 1
ATOM 2880 C C . ASN A 1 366 ? 2.652 22.392 -8.327 1.00 71.12 366 ASN A C 1
ATOM 2882 O O . ASN A 1 366 ? 3.280 22.952 -9.222 1.00 71.12 366 ASN A O 1
ATOM 2886 N N . ILE A 1 367 ? 3.121 21.327 -7.670 1.00 78.00 367 ILE A N 1
ATOM 2887 C CA . ILE A 1 367 ? 4.402 20.664 -7.957 1.00 78.00 367 ILE A CA 1
ATOM 2888 C C . ILE A 1 367 ? 4.252 19.661 -9.116 1.00 78.00 367 ILE A C 1
ATOM 2890 O O . ILE A 1 367 ? 5.228 19.330 -9.786 1.00 78.00 367 ILE A O 1
ATOM 2894 N N . LEU A 1 368 ? 3.029 19.182 -9.365 1.00 81.88 368 LEU A N 1
ATOM 2895 C CA . LEU A 1 368 ? 2.725 18.199 -10.402 1.00 81.88 368 LEU A CA 1
ATOM 2896 C C . LEU A 1 368 ? 2.583 18.862 -11.777 1.00 81.88 368 LEU A C 1
ATOM 2898 O O . LEU A 1 368 ? 2.091 19.989 -11.894 1.00 81.88 368 LEU A O 1
ATOM 2902 N N . ASP A 1 369 ? 2.954 18.138 -12.836 1.00 86.56 369 ASP A N 1
ATOM 2903 C CA . ASP A 1 369 ? 2.648 18.572 -14.196 1.00 86.56 369 ASP A CA 1
ATOM 2904 C C . ASP A 1 369 ? 1.131 18.594 -14.441 1.00 86.56 369 ASP A C 1
ATOM 2906 O O . ASP A 1 369 ? 0.333 18.003 -13.705 1.00 86.56 369 ASP A O 1
ATOM 2910 N N . SER A 1 370 ? 0.712 19.295 -15.494 1.00 88.31 370 SER A N 1
ATOM 2911 C CA . SER A 1 370 ? -0.707 19.511 -15.777 1.00 88.31 370 SER A CA 1
ATOM 2912 C C . SER A 1 370 ? -1.495 18.213 -15.961 1.00 88.31 370 SER A C 1
ATOM 2914 O O . SER A 1 370 ? -2.663 18.178 -15.575 1.00 88.31 370 SER A O 1
ATOM 2916 N N . THR A 1 371 ? -0.884 17.158 -16.503 1.00 88.44 371 THR A N 1
ATOM 2917 C CA . THR A 1 371 ? -1.547 15.871 -16.740 1.00 88.44 371 THR A CA 1
ATOM 2918 C C . THR A 1 371 ? -1.747 15.132 -15.424 1.00 88.44 371 THR A C 1
ATOM 2920 O O . THR A 1 371 ? -2.880 14.764 -15.103 1.00 88.44 371 THR A O 1
ATOM 2923 N N . LEU A 1 372 ? -0.683 14.986 -14.626 1.00 85.50 372 LEU A N 1
ATOM 2924 C CA . LEU A 1 372 ? -0.758 14.332 -13.316 1.00 85.50 372 LEU A CA 1
ATOM 2925 C C . LEU A 1 372 ? -1.692 15.075 -12.358 1.00 85.50 372 LEU A C 1
ATOM 2927 O O . LEU A 1 372 ? -2.466 14.446 -11.639 1.00 85.50 372 LEU A O 1
ATOM 2931 N N . ARG A 1 373 ? -1.692 16.411 -12.390 1.00 84.94 373 ARG A N 1
ATOM 2932 C CA . ARG A 1 373 ? -2.608 17.228 -11.586 1.00 84.94 373 ARG A CA 1
ATOM 2933 C C . ARG A 1 373 ? -4.074 16.990 -11.947 1.00 84.94 373 ARG A C 1
ATOM 2935 O O . ARG A 1 373 ? -4.904 16.863 -11.052 1.00 84.94 373 ARG A O 1
ATOM 2942 N N . ILE A 1 374 ? -4.405 16.936 -13.240 1.00 86.50 374 ILE A N 1
ATOM 2943 C CA . ILE A 1 374 ? -5.782 16.677 -13.697 1.00 86.50 374 ILE A CA 1
ATOM 2944 C C . ILE A 1 374 ? -6.232 15.275 -13.273 1.00 86.50 374 ILE A C 1
ATOM 2946 O O . ILE A 1 374 ? -7.349 15.120 -12.781 1.00 86.50 374 ILE A O 1
ATOM 2950 N N . GLN A 1 375 ? -5.365 14.271 -13.427 1.00 88.38 375 GLN A N 1
ATOM 2951 C CA . GLN A 1 375 ? -5.665 12.899 -13.015 1.00 88.38 375 GLN A CA 1
ATOM 2952 C C . GLN A 1 375 ? -5.875 12.796 -11.502 1.00 88.38 375 GLN A C 1
ATOM 2954 O O . GLN A 1 375 ? -6.887 12.258 -11.062 1.00 88.38 375 GLN A O 1
ATOM 2959 N N . LEU A 1 376 ? -4.980 13.379 -10.700 1.00 85.31 376 LEU A N 1
ATOM 2960 C CA . LEU A 1 376 ? -5.115 13.382 -9.244 1.00 85.31 376 LEU A CA 1
ATOM 2961 C C . LEU A 1 376 ? -6.402 14.087 -8.791 1.00 85.31 376 LEU A C 1
ATOM 2963 O O . LEU A 1 376 ? -7.121 13.572 -7.937 1.00 85.31 376 LEU A O 1
ATOM 2967 N N . ALA A 1 377 ? -6.735 15.234 -9.390 1.00 85.62 377 ALA A N 1
ATOM 2968 C CA . ALA A 1 377 ? -7.965 15.960 -9.079 1.00 85.62 377 ALA A CA 1
ATOM 2969 C C . ALA A 1 377 ? -9.226 15.137 -9.396 1.00 85.62 377 ALA A C 1
ATOM 2971 O O . ALA A 1 377 ? -10.197 15.184 -8.637 1.00 85.62 377 ALA A O 1
ATOM 2972 N N . HIS A 1 378 ? -9.211 14.371 -10.492 1.00 88.56 378 HIS A N 1
ATOM 2973 C CA . HIS A 1 378 ? -10.301 13.464 -10.846 1.00 88.56 378 HIS A CA 1
ATOM 2974 C C . HIS A 1 378 ? -10.489 12.362 -9.793 1.00 88.56 378 HIS A C 1
ATOM 2976 O O . HIS A 1 378 ? -11.614 12.141 -9.350 1.00 88.56 378 HIS A O 1
ATOM 2982 N N . GLU A 1 379 ? -9.405 11.728 -9.340 1.00 88.25 379 GLU A N 1
ATOM 2983 C CA . GLU A 1 379 ? -9.462 10.642 -8.348 1.00 88.25 379 GLU A CA 1
ATOM 2984 C C . GLU A 1 379 ? -9.813 11.126 -6.931 1.00 88.25 379 GLU A C 1
ATOM 2986 O O . GLU A 1 379 ? -10.489 10.426 -6.176 1.00 88.25 379 GLU A O 1
ATOM 2991 N N . ILE A 1 380 ? -9.417 12.347 -6.560 1.00 86.31 380 ILE A N 1
ATOM 2992 C CA . ILE A 1 380 ? -9.752 12.935 -5.252 1.00 86.31 380 ILE A CA 1
ATOM 2993 C C . ILE A 1 380 ? -11.207 13.426 -5.201 1.00 86.31 380 ILE A C 1
ATOM 2995 O O . ILE A 1 380 ? -11.817 13.445 -4.129 1.00 86.31 380 ILE A O 1
ATOM 2999 N N . ALA A 1 381 ? -11.809 13.808 -6.332 1.00 88.44 381 ALA A N 1
ATOM 3000 C CA . ALA A 1 381 ? -13.152 14.394 -6.352 1.00 88.44 381 ALA A CA 1
ATOM 3001 C C . ALA A 1 381 ? -14.254 13.494 -5.738 1.00 88.44 381 ALA A C 1
ATOM 3003 O O . ALA A 1 381 ? -15.069 14.015 -4.967 1.00 88.44 381 ALA A O 1
ATOM 3004 N N . PRO A 1 382 ? -14.311 12.172 -6.004 1.00 92.56 382 PRO A N 1
ATOM 3005 C CA . PRO A 1 382 ? -15.218 11.261 -5.306 1.00 92.56 382 PRO A CA 1
ATOM 3006 C C . PRO A 1 382 ? -14.992 11.229 -3.790 1.00 92.56 382 PRO A C 1
ATOM 3008 O O . PRO A 1 382 ? -15.958 11.298 -3.031 1.00 92.56 382 PRO A O 1
ATOM 3011 N N . VAL A 1 383 ? -13.729 11.177 -3.349 1.00 88.69 383 VAL A N 1
ATOM 3012 C CA . VAL A 1 383 ? -13.362 11.140 -1.924 1.00 88.69 383 VAL A CA 1
ATOM 3013 C C . VAL A 1 383 ? -13.814 12.423 -1.230 1.00 88.69 383 VAL A C 1
ATOM 3015 O O . VAL A 1 383 ? -14.484 12.365 -0.201 1.00 88.69 383 VAL A O 1
ATOM 3018 N N . LYS A 1 384 ? -13.551 13.580 -1.846 1.00 90.62 384 LYS A N 1
ATOM 3019 C CA . LYS A 1 384 ? -14.001 14.886 -1.357 1.00 90.62 384 LYS A CA 1
ATOM 3020 C C . LYS A 1 384 ? -15.516 14.929 -1.156 1.00 90.62 384 LYS A C 1
ATOM 3022 O O . LYS A 1 384 ? -15.975 15.331 -0.092 1.00 90.62 384 LYS A O 1
ATOM 3027 N N . LYS A 1 385 ? -16.297 14.464 -2.138 1.00 92.25 385 LYS A N 1
ATOM 3028 C CA . LYS A 1 385 ? -17.768 14.426 -2.035 1.00 92.25 385 LYS A CA 1
ATOM 3029 C C . LYS A 1 385 ? -18.249 13.550 -0.879 1.00 92.25 385 LYS A C 1
ATOM 3031 O O . LYS A 1 385 ? -19.192 13.920 -0.183 1.00 92.25 385 LYS A O 1
ATOM 3036 N N . VAL A 1 386 ? -17.620 12.391 -0.674 1.00 91.88 386 VAL A N 1
ATOM 3037 C CA . VAL A 1 386 ? -17.963 11.487 0.435 1.00 91.88 386 VAL A CA 1
ATOM 3038 C C . VAL A 1 386 ? -17.658 12.154 1.776 1.00 91.88 386 VAL A C 1
ATOM 3040 O O . VAL A 1 386 ? -18.502 12.145 2.666 1.00 91.88 386 VAL A O 1
ATOM 3043 N N . VAL A 1 387 ? -16.494 12.790 1.908 1.00 91.69 387 VAL A N 1
ATOM 3044 C CA . VAL A 1 387 ? -16.084 13.492 3.134 1.00 91.69 387 VAL A CA 1
ATOM 3045 C C . VAL A 1 387 ? -16.998 14.685 3.428 1.00 91.69 387 VAL A C 1
ATOM 3047 O O . VAL A 1 387 ? -17.445 14.844 4.562 1.00 91.69 387 VAL A O 1
ATOM 3050 N N . GLU A 1 388 ? -17.371 15.471 2.415 1.00 92.12 388 GLU A N 1
ATOM 3051 C CA . GLU A 1 388 ? -18.358 16.553 2.543 1.00 92.12 388 GLU A CA 1
ATOM 3052 C C . GLU A 1 388 ? -19.720 16.030 3.021 1.00 92.12 388 GLU A C 1
ATOM 3054 O O . GLU A 1 388 ? -20.342 16.625 3.907 1.00 92.12 388 GLU A O 1
ATOM 3059 N N . HIS A 1 389 ? -20.170 14.894 2.479 1.00 93.44 389 HIS A N 1
ATOM 3060 C CA . HIS A 1 389 ? -21.411 14.256 2.907 1.00 93.44 389 HIS A CA 1
ATOM 3061 C C . HIS A 1 389 ? -21.340 13.790 4.367 1.00 93.44 389 HIS A C 1
ATOM 3063 O O . HIS A 1 389 ? -22.220 14.134 5.157 1.00 93.44 389 HIS A O 1
ATOM 3069 N N . LEU A 1 390 ? -20.279 13.072 4.750 1.00 92.19 390 LEU A N 1
ATOM 3070 C CA . LEU A 1 390 ? -20.066 12.599 6.123 1.00 92.19 390 LEU A CA 1
ATOM 3071 C C . LEU A 1 390 ? -19.996 13.759 7.120 1.00 92.19 390 LEU A C 1
ATOM 3073 O O . LEU A 1 390 ? -20.606 13.696 8.187 1.00 92.19 390 LEU A O 1
ATOM 3077 N N . LYS A 1 391 ? -19.323 14.850 6.743 1.00 91.44 391 LYS A N 1
ATOM 3078 C CA . LYS A 1 391 ? -19.262 16.086 7.528 1.00 91.44 391 LYS A CA 1
ATOM 3079 C C . LYS A 1 391 ? -20.647 16.703 7.712 1.00 91.44 391 LYS A C 1
ATOM 3081 O O . LYS A 1 391 ? -20.982 17.146 8.808 1.00 91.44 391 LYS A O 1
ATOM 3086 N N . GLY A 1 392 ? -21.465 16.718 6.659 1.00 91.31 392 GLY A N 1
ATOM 3087 C CA . GLY A 1 392 ? -22.851 17.184 6.722 1.00 91.31 392 GLY A CA 1
ATOM 3088 C C . GLY A 1 392 ? -23.720 16.332 7.650 1.00 91.31 392 GLY A C 1
ATOM 3089 O O . GLY A 1 392 ? -24.459 16.875 8.470 1.00 91.31 392 GLY A O 1
ATOM 3090 N N . VAL A 1 393 ? -23.595 15.004 7.570 1.00 89.62 393 VAL A N 1
ATOM 3091 C CA . VAL A 1 393 ? -24.309 14.070 8.455 1.00 89.62 393 VAL A CA 1
ATOM 3092 C C . VAL A 1 393 ? -23.905 14.283 9.915 1.00 89.62 393 VAL A C 1
ATOM 3094 O O . VAL A 1 393 ? -24.786 14.427 10.761 1.00 89.62 393 VAL A O 1
ATOM 3097 N N . ALA A 1 394 ? -22.604 14.376 10.206 1.00 88.19 394 ALA A N 1
ATOM 3098 C CA . ALA A 1 394 ? -22.105 14.604 11.561 1.00 88.19 394 ALA A CA 1
ATOM 3099 C C . ALA A 1 394 ? -22.631 15.925 12.150 1.00 88.19 394 ALA A C 1
ATOM 3101 O O . ALA A 1 394 ? -23.161 15.932 13.260 1.00 88.19 394 ALA A O 1
ATOM 3102 N N . LYS A 1 395 ? -22.596 17.019 11.374 1.00 88.56 395 LYS A N 1
ATOM 3103 C CA . LYS A 1 395 ? -23.148 18.320 11.792 1.00 88.56 395 LYS A CA 1
ATOM 3104 C C . LYS A 1 395 ? -24.641 18.257 12.116 1.00 88.56 395 LYS A C 1
ATOM 3106 O O . LYS A 1 395 ? -25.070 18.724 13.166 1.00 88.56 395 LYS A O 1
ATOM 3111 N N . ASN A 1 396 ? -25.430 17.600 11.267 1.00 88.69 396 ASN A N 1
ATOM 3112 C CA . ASN A 1 396 ? -26.867 17.434 11.502 1.00 88.69 396 ASN A CA 1
ATOM 3113 C C . ASN A 1 396 ? -27.187 16.619 12.773 1.00 88.69 396 ASN A C 1
ATOM 3115 O O . ASN A 1 396 ? -28.283 16.748 13.33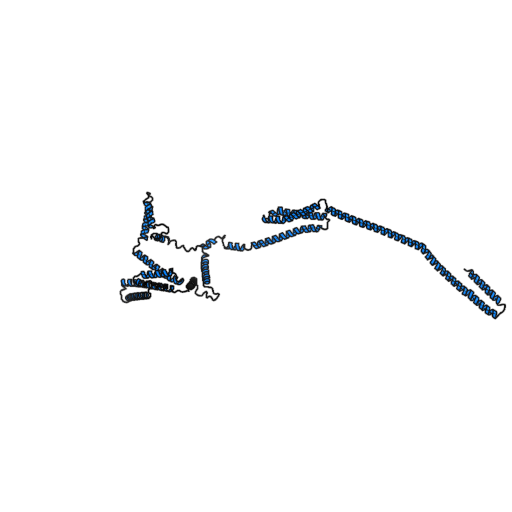0 1.00 88.69 396 ASN A O 1
ATOM 3119 N N . MET A 1 397 ? -26.267 15.744 13.198 1.00 85.12 397 MET A N 1
ATOM 3120 C CA . MET A 1 397 ? -26.376 14.962 14.434 1.00 85.12 397 MET A CA 1
ATOM 3121 C C . MET A 1 397 ? -25.938 15.758 15.670 1.00 85.12 397 MET A C 1
ATOM 3123 O O . MET A 1 397 ? -26.523 15.576 16.740 1.00 85.12 397 MET A O 1
ATOM 3127 N N . THR A 1 398 ? -24.957 16.656 15.530 1.00 83.06 398 THR A N 1
ATOM 3128 C CA . THR A 1 398 ? -24.587 17.606 16.591 1.00 83.06 398 THR A CA 1
ATOM 3129 C C . THR A 1 398 ? -25.646 18.692 16.784 1.00 83.06 398 THR A C 1
ATOM 3131 O O . THR A 1 398 ? -25.864 19.153 17.906 1.00 83.06 398 THR A O 1
ATOM 3134 N N . ASP A 1 399 ? -26.359 19.064 15.718 1.00 81.12 399 ASP A N 1
ATOM 3135 C CA . ASP A 1 399 ? -27.405 20.081 15.757 1.00 81.12 399 ASP A CA 1
ATOM 3136 C C . ASP A 1 399 ? -28.558 19.671 16.682 1.00 81.12 399 ASP A C 1
ATOM 3138 O O . ASP A 1 399 ? -29.253 18.668 16.482 1.00 81.12 399 ASP A O 1
ATOM 3142 N N . GLY A 1 400 ? -28.769 20.484 17.717 1.00 76.00 400 GLY A N 1
ATOM 3143 C CA . GLY A 1 400 ? -29.781 20.240 18.742 1.00 76.00 400 GLY A CA 1
ATOM 3144 C C . GLY A 1 400 ? -29.387 19.183 19.776 1.00 76.00 400 GLY A C 1
ATOM 3145 O O . GLY A 1 400 ? -30.263 18.723 20.500 1.00 76.00 400 GLY A O 1
ATOM 3146 N N . ASN A 1 401 ? -28.104 18.800 19.861 1.00 85.06 401 ASN A N 1
ATOM 3147 C CA . ASN A 1 401 ? -27.589 17.838 20.843 1.00 85.06 401 ASN A CA 1
ATOM 3148 C C . ASN A 1 401 ? -28.342 16.493 20.841 1.00 85.06 401 ASN A C 1
ATOM 3150 O O . ASN A 1 401 ? -28.474 15.853 21.882 1.00 85.06 401 ASN A O 1
ATOM 3154 N N . LYS A 1 402 ? -28.833 16.047 19.676 1.00 86.25 402 LYS A N 1
ATOM 3155 C CA . LYS A 1 402 ? -29.676 14.843 19.558 1.00 86.25 402 LYS A CA 1
ATOM 3156 C C . LYS A 1 402 ? -28.992 13.594 20.103 1.00 86.25 402 LYS A C 1
ATOM 3158 O O . LYS A 1 402 ? -29.616 12.819 20.812 1.00 86.25 402 LYS A O 1
ATOM 3163 N N . VAL A 1 403 ? -27.709 13.413 19.794 1.00 90.06 403 VAL A N 1
ATOM 3164 C CA . VAL A 1 403 ? -26.951 12.239 20.251 1.00 90.06 403 VAL A CA 1
ATOM 3165 C C . VAL A 1 403 ? -26.716 12.276 21.760 1.00 90.06 403 VAL A C 1
ATOM 3167 O O . VAL A 1 403 ? -26.902 11.267 22.430 1.00 90.06 403 VAL A O 1
ATOM 3170 N N . LYS A 1 404 ? -26.425 13.456 22.315 1.00 89.75 404 LYS A N 1
ATOM 3171 C CA . LYS A 1 404 ? -26.324 13.636 23.766 1.00 89.75 404 LYS A CA 1
ATOM 3172 C C . LYS A 1 404 ? -27.657 13.367 24.469 1.00 89.75 404 LYS A C 1
ATOM 3174 O O . LYS A 1 404 ? -27.666 12.728 25.507 1.00 89.75 404 LYS A O 1
ATOM 3179 N N . HIS A 1 405 ? -28.776 13.798 23.885 1.00 91.12 405 HIS A N 1
ATOM 3180 C CA . HIS A 1 405 ? -30.101 13.484 24.418 1.00 91.12 405 HIS A CA 1
ATOM 3181 C C . HIS A 1 405 ? -30.335 11.970 24.495 1.00 91.12 405 HIS A C 1
ATOM 3183 O O . HIS A 1 405 ? -30.919 11.501 25.464 1.00 91.12 405 HIS A O 1
ATOM 3189 N N . VAL A 1 406 ? -29.876 11.201 23.502 1.00 91.88 406 VAL A N 1
ATOM 3190 C CA . VAL A 1 406 ? -29.964 9.732 23.542 1.00 91.88 406 VAL A CA 1
ATOM 3191 C C . VAL A 1 406 ? -29.114 9.159 24.679 1.00 91.88 406 VAL A C 1
ATOM 3193 O O . VAL A 1 406 ? -29.623 8.329 25.426 1.00 91.88 406 VAL A O 1
ATOM 3196 N N . ASP A 1 407 ? -27.869 9.614 24.855 1.00 92.44 407 ASP A N 1
ATOM 3197 C CA . ASP A 1 407 ? -27.029 9.191 25.990 1.00 92.44 407 ASP A CA 1
ATOM 3198 C C . ASP A 1 407 ? -27.691 9.524 27.342 1.00 92.44 407 ASP A C 1
ATOM 3200 O O . ASP A 1 407 ? -27.766 8.671 28.229 1.00 92.44 407 ASP A O 1
ATOM 3204 N N . ASP A 1 408 ? -28.221 10.744 27.481 1.00 92.81 408 ASP A N 1
ATOM 3205 C CA . ASP A 1 408 ? -28.906 11.213 28.689 1.00 92.81 408 ASP A CA 1
ATOM 3206 C C . ASP A 1 408 ? -30.175 10.381 28.970 1.00 92.81 408 ASP A C 1
ATOM 3208 O O . ASP A 1 408 ? -30.447 10.020 30.117 1.00 92.81 408 ASP A O 1
ATOM 3212 N N . GLU A 1 409 ? -30.947 10.033 27.935 1.00 94.56 409 GLU A N 1
ATOM 3213 C CA . GLU A 1 409 ? -32.168 9.227 28.048 1.00 94.56 409 GLU A CA 1
ATOM 3214 C C . GLU A 1 409 ? -31.866 7.765 28.404 1.00 94.56 409 GLU A C 1
ATOM 3216 O O . GLU A 1 409 ? -32.558 7.187 29.247 1.00 94.56 409 GLU A O 1
ATOM 3221 N N . ILE A 1 410 ? -30.804 7.181 27.836 1.00 92.38 410 ILE A N 1
ATOM 3222 C CA . ILE A 1 410 ? -30.319 5.844 28.209 1.00 92.38 410 ILE A CA 1
ATOM 3223 C C . ILE A 1 410 ? -29.911 5.831 29.687 1.00 92.38 410 ILE A C 1
ATOM 3225 O O . ILE A 1 410 ? -30.391 4.982 30.440 1.00 92.38 410 ILE A O 1
ATOM 3229 N N . ALA A 1 411 ? -29.101 6.799 30.129 1.00 93.31 411 ALA A N 1
ATOM 3230 C CA . ALA A 1 411 ? -28.667 6.901 31.523 1.00 93.31 411 ALA A CA 1
ATOM 3231 C C . ALA A 1 411 ? -29.843 7.145 32.488 1.00 93.31 411 ALA A C 1
ATOM 3233 O O . ALA A 1 411 ? -29.898 6.578 33.583 1.00 93.31 411 ALA A O 1
ATOM 3234 N N . ALA A 1 412 ? -30.821 7.966 32.091 1.00 94.69 412 ALA A N 1
ATOM 3235 C CA . ALA A 1 412 ? -32.032 8.199 32.874 1.00 94.69 412 ALA A CA 1
ATOM 3236 C C . ALA A 1 412 ? -32.867 6.918 33.021 1.00 94.69 412 ALA A C 1
ATOM 3238 O O . ALA A 1 412 ? -33.323 6.609 34.124 1.00 94.69 412 ALA A O 1
ATOM 3239 N N . LYS A 1 413 ? -33.033 6.147 31.938 1.00 94.81 413 LYS A N 1
ATOM 3240 C CA . LYS A 1 413 ? -33.762 4.872 31.965 1.00 94.81 413 LYS A CA 1
ATOM 3241 C C . LYS A 1 413 ? -33.045 3.804 32.779 1.00 94.81 413 LYS A C 1
ATOM 3243 O O . LYS A 1 413 ? -33.703 3.084 33.526 1.00 94.81 413 LYS A O 1
ATOM 3248 N N . GLU A 1 414 ? -31.723 3.721 32.688 1.00 93.94 414 GLU A N 1
ATOM 3249 C CA . GLU A 1 414 ? -30.924 2.822 33.525 1.00 93.94 414 GLU A CA 1
ATOM 3250 C C . GLU A 1 414 ? -31.111 3.132 35.018 1.00 93.94 414 GLU A C 1
ATOM 3252 O O . GLU A 1 414 ? -31.361 2.226 35.822 1.00 93.94 414 GLU A O 1
ATOM 3257 N N . ASN A 1 415 ? -31.082 4.415 35.386 1.00 94.75 415 ASN A N 1
ATOM 3258 C CA . ASN A 1 415 ? -31.342 4.856 36.755 1.00 94.75 415 ASN A CA 1
ATOM 3259 C C . ASN A 1 415 ? -32.775 4.546 37.207 1.00 94.75 415 ASN A C 1
ATOM 3261 O O . ASN A 1 415 ? -32.961 4.031 38.308 1.00 94.75 415 ASN A O 1
ATOM 3265 N N . GLU A 1 416 ? -33.781 4.805 36.365 1.00 96.31 416 GLU A N 1
ATOM 3266 C CA . GLU A 1 416 ? -35.188 4.494 36.657 1.00 96.31 416 GLU A CA 1
ATOM 3267 C C . GLU A 1 416 ? -35.378 2.996 36.939 1.00 96.31 416 GLU A C 1
ATOM 3269 O O . GLU A 1 416 ? -35.977 2.615 37.947 1.00 96.31 416 GLU A O 1
ATOM 3274 N N . VAL A 1 417 ? -34.813 2.135 36.086 1.00 96.12 417 VAL A N 1
ATOM 3275 C CA . VAL A 1 417 ? -34.872 0.677 36.253 1.00 96.12 417 VAL A CA 1
ATOM 3276 C C . VAL A 1 417 ? -34.158 0.247 37.534 1.00 96.12 417 VAL A C 1
ATOM 3278 O O . VAL A 1 417 ? -34.709 -0.533 38.311 1.00 96.12 417 VAL A O 1
ATOM 3281 N N . THR A 1 418 ? -32.963 0.775 37.796 1.00 95.94 418 THR A N 1
ATOM 3282 C CA . THR A 1 418 ? -32.174 0.438 38.991 1.00 95.94 418 THR A CA 1
ATOM 3283 C C . THR A 1 418 ? -32.880 0.861 40.278 1.00 95.94 418 THR A C 1
ATOM 3285 O O . THR A 1 418 ? -32.931 0.097 41.250 1.00 95.94 418 THR A O 1
ATOM 3288 N N . GLN A 1 419 ? -33.480 2.052 40.287 1.00 95.50 419 GLN A N 1
ATOM 3289 C CA . GLN A 1 419 ? -34.266 2.542 41.413 1.00 95.50 419 GLN A CA 1
ATOM 3290 C C . GLN A 1 419 ? -35.500 1.664 41.639 1.00 95.50 419 GLN A C 1
ATOM 3292 O O . GLN A 1 419 ? -35.734 1.224 42.764 1.00 95.50 419 GLN A O 1
ATOM 3297 N N . LEU A 1 420 ? -36.244 1.331 40.581 1.00 96.56 420 LEU A N 1
ATOM 3298 C CA . LEU A 1 420 ? -37.434 0.486 40.680 1.00 96.56 420 LEU A CA 1
ATOM 3299 C C . LEU A 1 420 ? -37.098 -0.925 41.182 1.00 96.56 420 LEU A C 1
ATOM 3301 O O . LEU A 1 420 ? -37.816 -1.462 42.029 1.00 96.56 420 LEU A O 1
ATOM 3305 N N . ILE A 1 421 ? -35.989 -1.512 40.721 1.00 96.12 421 ILE A N 1
ATOM 3306 C CA . ILE A 1 421 ? -35.473 -2.785 41.248 1.00 96.12 421 ILE A CA 1
ATOM 3307 C C . ILE A 1 421 ? -35.172 -2.650 42.743 1.00 96.12 421 ILE A C 1
ATOM 3309 O O . ILE A 1 421 ? -35.612 -3.484 43.534 1.00 96.12 421 ILE A O 1
ATOM 3313 N N . THR A 1 422 ? -34.474 -1.589 43.147 1.00 96.56 422 THR A N 1
ATOM 3314 C CA . THR A 1 422 ? -34.106 -1.351 44.550 1.00 96.56 422 THR A CA 1
ATOM 3315 C C . THR A 1 422 ? -35.340 -1.201 45.438 1.00 96.56 422 THR A C 1
ATOM 3317 O O . THR A 1 422 ? -35.442 -1.868 46.468 1.00 96.56 422 THR A O 1
ATOM 3320 N N . GLU A 1 423 ? -36.316 -0.394 45.023 1.00 96.19 423 GLU A N 1
ATOM 3321 C CA . GLU A 1 423 ? -37.575 -0.191 45.743 1.00 96.19 423 GLU A CA 1
ATOM 3322 C C . GLU A 1 423 ? -38.370 -1.493 45.874 1.00 96.19 423 GLU A C 1
ATOM 3324 O O . GLU A 1 423 ? -38.869 -1.815 46.955 1.00 96.19 423 GLU A O 1
ATOM 3329 N N . LYS A 1 424 ? -38.466 -2.286 44.799 1.00 96.75 424 LYS A N 1
ATOM 3330 C CA . LYS A 1 424 ? -39.159 -3.582 44.830 1.00 96.75 424 LYS A CA 1
ATOM 3331 C C . LYS A 1 424 ? -38.450 -4.591 45.725 1.00 96.75 424 LYS A C 1
ATOM 3333 O O . LYS A 1 424 ? -39.121 -5.281 46.492 1.00 96.75 424 LYS A O 1
ATOM 3338 N N . CYS A 1 425 ? -37.120 -4.640 45.691 1.00 96.25 425 CYS A N 1
ATOM 3339 C CA . CYS A 1 425 ? -36.324 -5.461 46.600 1.00 96.25 425 CYS A CA 1
ATOM 3340 C C . CYS A 1 425 ? -36.530 -5.048 48.064 1.00 96.25 425 CYS A C 1
ATOM 3342 O O . CYS A 1 425 ? -36.729 -5.911 48.915 1.00 96.25 425 CYS A O 1
ATOM 3344 N N . GLN A 1 426 ? -36.556 -3.746 48.365 1.00 96.25 426 GLN A N 1
ATOM 3345 C CA . GLN A 1 426 ? -36.823 -3.239 49.715 1.00 96.25 426 GLN A CA 1
ATOM 3346 C C . GLN A 1 426 ? -38.246 -3.561 50.189 1.00 96.25 426 GLN A C 1
ATOM 3348 O O . GLN A 1 426 ? -38.426 -3.998 51.325 1.00 96.25 426 GLN A O 1
ATOM 3353 N N . GLN A 1 427 ? -39.254 -3.388 49.327 1.00 96.31 427 GLN A N 1
ATOM 3354 C CA . GLN A 1 427 ? -40.644 -3.756 49.626 1.00 96.31 427 GLN A CA 1
ATOM 3355 C C . GLN A 1 427 ? -40.767 -5.251 49.930 1.00 96.31 427 GLN A C 1
ATOM 3357 O O . GLN A 1 427 ? -41.400 -5.628 50.917 1.00 96.31 427 GLN A O 1
ATOM 3362 N N . LEU A 1 428 ? -40.136 -6.095 49.109 1.00 96.56 428 LEU A N 1
ATOM 3363 C CA . LEU A 1 428 ? -40.117 -7.540 49.311 1.00 96.56 428 LEU A CA 1
ATOM 3364 C C . LEU A 1 428 ? -39.425 -7.910 50.625 1.00 96.56 428 LEU A C 1
ATOM 3366 O O . LEU A 1 428 ? -39.965 -8.708 51.387 1.00 96.56 428 LEU A O 1
ATOM 3370 N N . LEU A 1 429 ? -38.264 -7.314 50.906 1.00 96.50 429 LEU A N 1
ATOM 3371 C CA . LEU A 1 429 ? -37.504 -7.573 52.125 1.00 96.50 429 LEU A CA 1
ATOM 3372 C C . LEU A 1 429 ? -38.301 -7.167 53.366 1.00 96.50 429 LEU A C 1
ATOM 3374 O O . LEU A 1 429 ? -38.414 -7.962 54.291 1.00 96.50 429 LEU A O 1
ATOM 3378 N N . LYS A 1 430 ? -38.942 -5.993 53.356 1.00 96.38 430 LYS A N 1
ATOM 3379 C CA . LYS A 1 430 ? -39.813 -5.543 54.449 1.00 96.38 430 LYS A CA 1
ATOM 3380 C C . LYS A 1 430 ? -40.974 -6.512 54.686 1.00 96.38 430 LYS A C 1
ATOM 3382 O O . LYS A 1 430 ? -41.188 -6.935 55.817 1.00 96.38 430 LYS A O 1
ATOM 3387 N N . ALA A 1 431 ? -41.683 -6.904 53.626 1.00 96.44 431 ALA A N 1
ATOM 3388 C CA . ALA A 1 431 ? -42.800 -7.842 53.728 1.00 96.44 431 ALA A CA 1
ATOM 3389 C C . ALA A 1 431 ? -42.357 -9.226 54.232 1.00 96.44 431 ALA A C 1
ATOM 3391 O O . ALA A 1 431 ? -43.096 -9.896 54.956 1.00 96.44 431 ALA A O 1
ATOM 3392 N N . LEU A 1 432 ? -41.157 -9.669 53.845 1.00 96.19 432 LEU A N 1
ATOM 3393 C CA . LEU A 1 432 ? -40.587 -10.929 54.301 1.00 96.19 432 LEU A CA 1
ATOM 3394 C C . LEU A 1 432 ? -40.205 -10.862 55.787 1.00 96.19 432 LEU A C 1
ATOM 3396 O O . LEU A 1 432 ? -40.557 -11.774 56.531 1.00 96.19 432 LEU A O 1
ATOM 3400 N N . THR A 1 433 ? -39.566 -9.774 56.225 1.00 96.06 433 THR A N 1
ATOM 3401 C CA . THR A 1 433 ? -39.228 -9.533 57.635 1.00 96.06 433 THR A CA 1
ATOM 3402 C C . THR A 1 433 ? -40.480 -9.482 58.506 1.00 96.06 433 THR A C 1
ATOM 3404 O O . THR A 1 433 ? -40.570 -10.242 59.460 1.00 96.06 433 THR A O 1
ATOM 3407 N N . GLU A 1 434 ? -41.503 -8.706 58.126 1.00 95.94 434 GLU A N 1
ATOM 3408 C CA . GLU A 1 434 ? -42.774 -8.632 58.870 1.00 95.94 434 GLU A CA 1
ATOM 3409 C C . GLU A 1 434 ? -43.437 -10.011 59.025 1.00 95.94 434 GLU A C 1
ATOM 3411 O O . GLU A 1 434 ? -44.012 -10.337 60.067 1.00 95.94 434 GLU A O 1
ATOM 3416 N N . ARG A 1 435 ? -43.355 -10.858 57.989 1.00 96.19 435 ARG A N 1
ATOM 3417 C CA . ARG A 1 435 ? -43.866 -12.233 58.060 1.00 96.19 435 ARG A CA 1
ATOM 3418 C C . ARG A 1 435 ? -43.032 -13.122 58.973 1.00 96.19 435 ARG A C 1
ATOM 3420 O O . ARG A 1 435 ? -43.621 -13.939 59.679 1.00 96.19 435 ARG A O 1
ATOM 3427 N N . PHE A 1 436 ? -41.707 -12.998 58.953 1.00 97.25 436 PHE A N 1
ATOM 3428 C CA . PHE A 1 436 ? -40.844 -13.750 59.862 1.00 97.25 436 PHE A CA 1
ATOM 3429 C C . PHE A 1 436 ? -41.051 -13.328 61.318 1.00 97.25 436 PHE A C 1
ATOM 3431 O O . PHE A 1 436 ? -41.226 -14.211 62.155 1.00 97.25 436 PHE A O 1
ATOM 3438 N N . ASP A 1 437 ? -41.174 -12.030 61.597 1.00 96.06 437 ASP A N 1
ATOM 3439 C CA . ASP A 1 437 ? -41.469 -11.509 62.937 1.00 96.06 437 ASP A CA 1
ATOM 3440 C C . ASP A 1 437 ? -42.806 -12.060 63.463 1.00 96.06 437 ASP A C 1
ATOM 3442 O O . ASP A 1 437 ? -42.903 -12.516 64.603 1.00 96.06 437 ASP A O 1
ATOM 3446 N N . LEU A 1 438 ? -43.841 -12.114 62.612 1.00 96.56 438 LEU A N 1
ATOM 3447 C CA . LEU A 1 438 ? -45.136 -12.701 62.975 1.00 96.56 438 LEU A CA 1
ATOM 3448 C C . LEU A 1 438 ? -45.033 -14.206 63.274 1.00 96.56 438 LEU A C 1
ATOM 3450 O O . LEU A 1 438 ? -45.712 -14.717 64.170 1.00 96.56 438 LEU A O 1
ATOM 3454 N N . ILE A 1 439 ? -44.228 -14.942 62.502 1.00 96.44 439 ILE A N 1
ATOM 3455 C CA . ILE A 1 439 ? -43.977 -16.370 62.744 1.00 96.44 439 ILE A CA 1
ATOM 3456 C C . ILE A 1 439 ? -43.242 -16.551 64.073 1.00 96.44 439 ILE A C 1
ATOM 3458 O O . ILE A 1 439 ? -43.618 -17.427 64.854 1.00 96.44 439 ILE A O 1
ATOM 3462 N N . GLU A 1 440 ? -42.235 -15.728 64.352 1.00 96.31 440 GLU A N 1
ATOM 3463 C CA . GLU A 1 440 ? -41.480 -15.763 65.601 1.00 96.31 440 GLU A CA 1
ATOM 3464 C C . GLU A 1 440 ? -42.384 -15.461 66.802 1.00 96.31 440 GLU A C 1
ATOM 3466 O O . GLU A 1 440 ? -42.407 -16.225 67.771 1.00 96.31 440 GLU A O 1
ATOM 3471 N N . GLU A 1 441 ? -43.220 -14.424 66.710 1.00 95.56 441 GLU A N 1
ATOM 3472 C CA . GLU A 1 441 ? -44.175 -14.071 67.757 1.00 95.56 441 GLU A CA 1
ATOM 3473 C C . GLU A 1 441 ? -45.160 -15.214 68.033 1.00 95.56 441 GLU A C 1
ATOM 3475 O O . GLU A 1 441 ? -45.354 -15.601 69.191 1.00 95.56 441 GLU A O 1
ATOM 3480 N N . LYS A 1 442 ? -45.750 -15.801 66.982 1.00 95.94 442 LYS A N 1
ATOM 3481 C CA . LYS A 1 442 ? -46.651 -16.956 67.114 1.00 95.94 442 LYS A CA 1
ATOM 3482 C C . LYS A 1 442 ? -45.946 -18.164 67.716 1.00 95.94 442 LYS A C 1
ATOM 3484 O O . LYS A 1 442 ? -46.526 -18.840 68.563 1.00 95.94 442 LYS A O 1
ATOM 3489 N N . THR A 1 443 ? -44.706 -18.426 67.312 1.00 95.50 443 THR A N 1
ATOM 3490 C CA . THR A 1 443 ? -43.903 -19.540 67.836 1.00 95.50 443 THR A CA 1
ATOM 3491 C C . THR A 1 443 ? -43.613 -19.345 69.321 1.00 95.50 443 THR A C 1
ATOM 3493 O O . THR A 1 443 ? -43.768 -20.279 70.109 1.00 95.50 443 THR A O 1
ATOM 3496 N N . ARG A 1 444 ? -43.279 -18.117 69.732 1.00 94.50 444 ARG A N 1
ATOM 3497 C CA . ARG A 1 444 ? -43.091 -17.752 71.138 1.00 94.50 444 ARG A CA 1
ATOM 3498 C C . ARG A 1 444 ? -44.382 -17.917 71.939 1.00 94.50 444 ARG A C 1
ATOM 3500 O O . ARG A 1 444 ? -44.340 -18.547 72.991 1.00 94.50 444 ARG A O 1
ATOM 3507 N N . LYS A 1 445 ? -45.517 -17.417 71.434 1.00 94.44 445 LYS A N 1
ATOM 3508 C CA . LYS A 1 445 ? -46.828 -17.550 72.095 1.00 94.44 445 LYS A CA 1
ATOM 3509 C C . LYS A 1 445 ? -47.241 -19.015 72.258 1.00 94.44 445 LYS A C 1
ATOM 3511 O O . LYS A 1 445 ? -47.688 -19.423 73.323 1.00 94.44 445 LYS A O 1
ATOM 3516 N N . PHE A 1 446 ? -47.042 -19.829 71.225 1.00 93.00 446 PHE A N 1
ATOM 3517 C CA . PHE A 1 446 ? -47.265 -21.271 71.316 1.00 93.00 446 PHE A CA 1
ATOM 3518 C C . PHE A 1 446 ? -46.346 -21.918 72.365 1.00 93.00 446 PHE A C 1
ATOM 3520 O O . PHE A 1 446 ? -46.783 -22.761 73.146 1.00 93.00 446 PHE A O 1
ATOM 3527 N N . GLY A 1 447 ? -45.079 -21.498 72.421 1.00 92.56 447 GLY A N 1
ATOM 3528 C CA . GLY A 1 447 ? -44.128 -21.923 73.446 1.00 92.56 447 GLY A CA 1
ATOM 3529 C C . GLY A 1 447 ? -44.588 -21.589 74.869 1.00 92.56 447 GLY A C 1
ATOM 3530 O O . GLY A 1 447 ? -44.516 -22.456 75.740 1.00 92.56 447 GLY A O 1
ATOM 3531 N N . THR A 1 448 ? -45.105 -20.377 75.101 1.00 92.38 448 THR A N 1
ATOM 3532 C CA . THR A 1 448 ? -45.638 -19.963 76.410 1.00 92.38 448 THR A CA 1
ATOM 3533 C C . THR A 1 448 ? -46.910 -20.722 76.768 1.00 92.38 448 THR A C 1
ATOM 3535 O O . THR A 1 448 ? -46.979 -21.281 77.855 1.00 92.38 448 THR A O 1
ATOM 3538 N N . GLU A 1 449 ? -47.872 -20.840 75.846 1.00 90.56 449 GLU A N 1
ATOM 3539 C CA . GLU A 1 449 ? -49.111 -21.604 76.072 1.00 90.56 449 GLU A CA 1
ATOM 3540 C C . GLU A 1 449 ? -48.805 -23.073 76.397 1.00 90.56 449 GLU A C 1
ATOM 3542 O O . GLU A 1 449 ? -49.370 -23.643 77.330 1.00 90.56 449 GLU A O 1
ATOM 3547 N N . ARG A 1 450 ? -47.847 -23.686 75.689 1.00 91.19 450 ARG A N 1
ATOM 3548 C CA . ARG A 1 450 ? -47.375 -25.039 75.997 1.00 91.19 450 ARG A CA 1
ATOM 3549 C C . ARG A 1 450 ? -46.751 -25.115 77.392 1.00 91.19 450 ARG A C 1
ATOM 3551 O O . ARG A 1 450 ? -47.031 -26.065 78.118 1.00 91.19 450 ARG A O 1
ATOM 3558 N N . ALA A 1 451 ? -45.900 -24.164 77.769 1.00 90.44 451 ALA A N 1
ATOM 3559 C CA . ALA A 1 451 ? -45.269 -24.160 79.087 1.00 90.44 451 ALA A CA 1
ATOM 3560 C C . ALA A 1 451 ? -46.298 -23.982 80.218 1.00 90.44 451 ALA A C 1
ATOM 3562 O O . ALA A 1 451 ? -46.230 -24.700 81.212 1.00 90.44 451 ALA A O 1
ATOM 3563 N N . GLU A 1 452 ? -47.268 -23.084 80.044 1.00 90.81 452 GLU A N 1
ATOM 3564 C CA . GLU A 1 452 ? -48.285 -22.751 81.046 1.00 90.81 452 GLU A CA 1
ATOM 3565 C C . GLU A 1 452 ? -49.390 -23.802 81.166 1.00 90.81 452 GLU A C 1
ATOM 3567 O O . GLU A 1 452 ? -49.842 -24.076 82.272 1.00 90.81 452 GLU A O 1
ATOM 3572 N N . GLN A 1 453 ? -49.837 -24.404 80.060 1.00 88.88 453 GLN A N 1
ATOM 3573 C CA . GLN A 1 453 ? -50.930 -25.384 80.093 1.00 88.88 453 GLN A CA 1
ATOM 3574 C C . GLN A 1 453 ? -50.417 -26.814 80.239 1.00 88.88 453 GLN A C 1
ATOM 3576 O O . GLN A 1 453 ? -50.877 -27.566 81.100 1.00 88.88 453 GLN A O 1
ATOM 3581 N N . LEU A 1 454 ? -49.455 -27.210 79.400 1.00 88.94 454 LEU A N 1
ATOM 3582 C CA . LEU A 1 454 ? -48.964 -28.585 79.393 1.00 88.94 454 LEU A CA 1
ATOM 3583 C C . LEU A 1 454 ? -47.963 -28.822 80.525 1.00 88.94 454 LEU A C 1
ATOM 3585 O O . LEU A 1 454 ? -47.947 -29.919 81.071 1.00 88.94 454 LEU A O 1
ATOM 3589 N N . GLY A 1 455 ? -47.162 -27.821 80.904 1.00 90.69 455 GLY A N 1
ATOM 3590 C CA . GLY A 1 455 ? -46.168 -27.936 81.978 1.00 90.69 455 GLY A CA 1
ATOM 3591 C C . GLY A 1 455 ? -46.762 -28.405 83.312 1.00 90.69 455 GLY A C 1
ATOM 3592 O O . GLY A 1 455 ? -46.340 -29.455 83.809 1.00 90.69 455 GLY A O 1
ATOM 3593 N N . PRO A 1 456 ? -47.774 -27.710 83.868 1.00 92.38 456 PRO A N 1
ATOM 3594 C CA . PRO A 1 456 ? -48.437 -28.127 85.099 1.00 92.38 456 PRO A CA 1
ATOM 3595 C C . PRO A 1 456 ? -49.101 -29.492 84.970 1.00 92.38 456 PRO A C 1
ATOM 3597 O O . PRO A 1 456 ? -48.981 -30.304 85.877 1.00 92.38 456 PRO A O 1
ATOM 3600 N N . LEU A 1 457 ? -49.735 -29.791 83.832 1.00 90.62 457 LEU A N 1
ATOM 3601 C CA . LEU A 1 457 ? -50.377 -31.087 83.610 1.00 90.62 457 LEU A CA 1
ATOM 3602 C C . LEU A 1 457 ? -49.346 -32.224 83.611 1.00 90.62 457 LEU A C 1
ATOM 3604 O O . LEU A 1 457 ? -49.564 -33.254 84.242 1.00 90.62 457 LEU A O 1
ATOM 3608 N N . LEU A 1 458 ? -48.186 -32.021 82.982 1.00 90.19 458 LEU A N 1
ATOM 3609 C CA . LEU A 1 458 ? -47.078 -32.979 82.972 1.00 90.19 458 LEU A CA 1
ATOM 3610 C C . LEU A 1 458 ? -46.497 -33.174 84.382 1.00 90.19 458 LEU A C 1
ATOM 3612 O O . LEU A 1 458 ? -46.165 -34.297 84.765 1.00 90.19 458 LEU A O 1
ATOM 3616 N N . GLN A 1 459 ? -46.436 -32.107 85.184 1.00 92.19 459 GLN A N 1
ATOM 3617 C CA . GLN A 1 459 ? -46.039 -32.175 86.590 1.00 92.19 459 GLN A CA 1
ATOM 3618 C C . GLN A 1 459 ? -47.082 -32.898 87.454 1.00 92.19 459 GLN A C 1
ATOM 3620 O O . GLN A 1 459 ? -46.709 -33.750 88.257 1.00 92.19 459 GLN A O 1
ATOM 3625 N N . SER A 1 460 ? -48.375 -32.628 87.262 1.00 92.19 460 SER A N 1
ATOM 3626 C CA . SER A 1 460 ? -49.471 -33.320 87.945 1.00 92.19 460 SER A CA 1
ATOM 3627 C C . SER A 1 460 ? -49.510 -34.801 87.591 1.00 92.19 460 SER A C 1
ATOM 3629 O O . SER A 1 460 ? -49.655 -35.625 88.484 1.00 92.19 460 SER A O 1
ATOM 3631 N N . VAL A 1 461 ? -49.314 -35.165 86.319 1.00 93.00 461 VAL A N 1
ATOM 3632 C CA . VAL A 1 461 ? -49.202 -36.571 85.900 1.00 93.00 461 VAL A CA 1
ATOM 3633 C C . VAL A 1 461 ? -47.990 -37.228 86.559 1.00 93.00 461 VAL A C 1
ATOM 3635 O O . VAL A 1 461 ? -48.104 -38.336 87.075 1.00 93.00 461 VAL A O 1
ATOM 3638 N N . LYS A 1 462 ? -46.839 -36.546 86.615 1.00 94.06 462 LYS A N 1
ATOM 3639 C CA . LYS A 1 462 ? -45.645 -37.057 87.307 1.00 94.06 462 LYS A CA 1
ATOM 3640 C C . LYS A 1 462 ? -45.884 -37.264 88.809 1.00 94.06 462 LYS A C 1
ATOM 3642 O O . LYS A 1 462 ? -45.427 -38.264 89.366 1.00 94.06 462 LYS A O 1
ATOM 3647 N N . GLN A 1 463 ? -46.605 -36.349 89.455 1.00 94.00 463 GLN A N 1
ATOM 3648 C CA . GLN A 1 463 ? -46.986 -36.485 90.858 1.00 94.00 463 GLN A CA 1
ATOM 3649 C C . GLN A 1 463 ? -47.966 -37.644 91.053 1.00 94.00 463 GLN A C 1
ATOM 3651 O O . GLN A 1 463 ? -47.724 -38.498 91.895 1.00 94.00 463 GLN A O 1
ATOM 3656 N N . LEU A 1 464 ? -48.993 -37.750 90.207 1.00 94.12 464 LEU A N 1
ATOM 3657 C CA . LEU A 1 464 ? -49.968 -38.838 90.245 1.00 94.12 464 LEU A CA 1
ATOM 3658 C C . LEU A 1 464 ? -49.297 -40.208 90.094 1.00 94.12 464 LEU A C 1
ATOM 3660 O O . LEU A 1 464 ? -49.609 -41.124 90.844 1.00 94.12 464 LEU A O 1
ATOM 3664 N N . VAL A 1 465 ? -48.341 -40.348 89.169 1.00 95.81 465 VAL A N 1
ATOM 3665 C CA . VAL A 1 465 ? -47.540 -41.577 89.023 1.00 95.81 465 VAL A CA 1
ATOM 3666 C C . VAL A 1 465 ? -46.794 -41.910 90.323 1.00 95.81 465 VAL A C 1
ATOM 3668 O O . VAL A 1 465 ? -46.718 -43.075 90.707 1.00 95.81 465 VAL A O 1
ATOM 3671 N N . THR A 1 466 ? -46.278 -40.898 91.025 1.00 94.25 466 THR A N 1
ATOM 3672 C CA . THR A 1 466 ? -45.574 -41.075 92.305 1.00 94.25 466 THR A CA 1
ATOM 3673 C C . THR A 1 466 ? -46.540 -41.492 93.420 1.00 94.25 466 THR A C 1
ATOM 3675 O O . THR A 1 466 ? -46.255 -42.436 94.157 1.00 94.25 466 THR A O 1
ATOM 3678 N N . ASP A 1 467 ? -47.703 -40.844 93.512 1.00 93.75 467 ASP A N 1
ATOM 3679 C CA . ASP A 1 467 ? -48.726 -41.116 94.528 1.00 93.75 467 ASP A CA 1
ATOM 3680 C C . ASP A 1 467 ? -49.366 -42.498 94.338 1.00 93.75 467 ASP A C 1
ATOM 3682 O O . ASP A 1 467 ? -49.533 -43.239 95.307 1.00 93.75 467 ASP A O 1
ATOM 3686 N N . VAL A 1 468 ? -49.650 -42.893 93.092 1.00 94.69 468 VAL A N 1
ATOM 3687 C CA . VAL A 1 468 ? -50.102 -44.253 92.757 1.00 94.69 468 VAL A CA 1
ATOM 3688 C C . VAL A 1 468 ? -49.038 -45.279 93.147 1.00 94.69 468 VAL A C 1
ATOM 3690 O O . VAL A 1 468 ? -49.376 -46.300 93.740 1.00 94.69 468 VAL A O 1
ATOM 3693 N N . GLY A 1 469 ? -47.753 -44.990 92.909 1.00 93.69 469 GLY A N 1
ATOM 3694 C CA . GLY A 1 469 ? -46.654 -45.849 93.356 1.00 93.69 469 GLY A CA 1
ATOM 3695 C C . GLY A 1 469 ? -46.572 -45.996 94.883 1.00 93.69 469 GLY A C 1
ATOM 3696 O O . GLY A 1 469 ? -46.262 -47.079 95.383 1.00 93.69 469 GLY A O 1
ATOM 3697 N N . HIS A 1 470 ? -46.875 -44.944 95.652 1.00 93.12 470 HIS A N 1
ATOM 3698 C CA . HIS A 1 470 ? -46.999 -45.043 97.111 1.00 93.12 470 HIS A CA 1
ATOM 3699 C C . HIS A 1 470 ? -48.225 -45.859 97.531 1.00 93.12 470 HIS A C 1
ATOM 3701 O O . HIS A 1 470 ? -48.107 -46.728 98.395 1.00 93.12 470 HIS A O 1
ATOM 3707 N N . ALA A 1 471 ? -49.382 -45.624 96.909 1.00 92.56 471 ALA A N 1
ATOM 3708 C CA . ALA A 1 471 ? -50.609 -46.361 97.193 1.00 92.56 471 ALA A CA 1
ATOM 3709 C C . ALA A 1 471 ? -50.454 -47.863 96.907 1.00 92.56 471 ALA A C 1
ATOM 3711 O O . ALA A 1 471 ? -50.888 -48.683 97.714 1.00 92.56 471 ALA A O 1
ATOM 3712 N N . GLU A 1 472 ? -49.781 -48.228 95.812 1.00 94.38 472 GLU A N 1
ATOM 3713 C CA . GLU A 1 472 ? -49.463 -49.616 95.474 1.00 94.38 472 GLU A CA 1
ATOM 3714 C C . GLU A 1 472 ? -48.586 -50.271 96.549 1.00 94.38 472 GLU A C 1
ATOM 3716 O O . GLU A 1 472 ? -48.914 -51.358 97.026 1.00 94.38 472 GLU A O 1
ATOM 3721 N N . LYS A 1 473 ? -47.521 -49.595 97.005 1.00 92.75 473 LYS A N 1
ATOM 3722 C CA . LYS A 1 473 ? -46.674 -50.091 98.105 1.00 92.75 473 LYS A CA 1
ATOM 3723 C C . LYS A 1 473 ? -47.467 -50.288 99.397 1.00 92.75 473 LYS A C 1
ATOM 3725 O O . LYS A 1 473 ? -47.323 -51.319 100.050 1.00 92.75 473 LYS A O 1
ATOM 3730 N N . SER A 1 474 ? -48.326 -49.335 99.756 1.00 89.06 474 SER A N 1
ATOM 3731 C CA . SER A 1 474 ? -49.184 -49.439 100.942 1.00 89.06 474 SER A CA 1
ATOM 3732 C C . SER A 1 474 ? -50.215 -50.564 100.821 1.00 89.06 474 SER A C 1
ATOM 3734 O O . SER A 1 474 ? -50.482 -51.259 101.800 1.00 89.06 474 SER A O 1
ATOM 3736 N N . ALA A 1 475 ? -50.781 -50.781 99.630 1.00 90.62 475 ALA A N 1
ATOM 3737 C CA . ALA A 1 475 ? -51.693 -51.890 99.364 1.00 90.62 475 ALA A CA 1
ATOM 3738 C C . ALA A 1 475 ? -50.976 -53.245 99.459 1.00 90.62 475 ALA A C 1
ATOM 3740 O O . ALA A 1 475 ? -51.504 -54.166 100.081 1.00 90.62 475 ALA A O 1
ATOM 3741 N N . GLN A 1 476 ? -49.756 -53.353 98.919 1.00 92.19 476 GLN A N 1
ATOM 3742 C CA . GLN A 1 476 ? -48.911 -54.540 99.069 1.00 92.19 476 GLN A CA 1
ATOM 3743 C C . GLN A 1 476 ? -48.580 -54.813 100.541 1.00 92.19 476 GLN A C 1
ATOM 3745 O O . GLN A 1 476 ? -48.702 -55.952 100.985 1.00 92.19 476 GLN A O 1
ATOM 3750 N N . ALA A 1 477 ? -48.225 -53.783 101.317 1.00 89.06 477 ALA A N 1
ATOM 3751 C CA . ALA A 1 477 ? -47.983 -53.924 102.750 1.00 89.06 477 ALA A CA 1
ATOM 3752 C C . ALA A 1 477 ? -49.243 -54.404 103.487 1.00 89.06 477 ALA A C 1
ATOM 3754 O O . ALA A 1 477 ? -49.176 -55.362 104.250 1.00 89.06 477 ALA A O 1
ATOM 3755 N N . LEU A 1 478 ? -50.409 -53.805 103.222 1.00 88.38 478 LEU A N 1
ATOM 3756 C CA . LEU A 1 478 ? -51.671 -54.241 103.822 1.00 88.38 478 LEU A CA 1
ATOM 3757 C C . LEU A 1 478 ? -51.996 -55.699 103.478 1.00 88.38 478 LEU A C 1
ATOM 3759 O O . LEU A 1 478 ? -52.399 -56.442 104.366 1.00 88.38 478 LEU A O 1
ATOM 3763 N N . ALA A 1 479 ? -51.806 -56.111 102.221 1.00 88.44 479 ALA A N 1
ATOM 3764 C CA . ALA A 1 479 ? -52.003 -57.497 101.805 1.00 88.44 479 ALA A CA 1
ATOM 3765 C C . ALA A 1 479 ? -51.066 -58.446 102.571 1.00 88.44 479 ALA A C 1
ATOM 3767 O O . ALA A 1 479 ? -51.523 -59.441 103.124 1.00 88.44 479 ALA A O 1
ATOM 3768 N N . GLN A 1 480 ? -49.782 -58.089 102.701 1.00 88.19 480 GLN A N 1
ATOM 3769 C CA . GLN A 1 480 ? -48.815 -58.856 103.495 1.00 88.19 480 GLN A CA 1
ATOM 3770 C C . GLN A 1 480 ? -49.211 -58.941 104.974 1.00 88.19 480 GLN A C 1
ATOM 3772 O O . GLN A 1 480 ? -49.118 -60.011 105.570 1.00 88.19 480 GLN A O 1
ATOM 3777 N N . HIS A 1 481 ? -49.658 -57.835 105.572 1.00 85.62 481 HIS A N 1
ATOM 3778 C CA . HIS A 1 481 ? -50.142 -57.797 106.952 1.00 85.62 481 HIS A CA 1
ATOM 3779 C C . HIS A 1 481 ? -51.407 -58.641 107.138 1.00 85.62 481 HIS A C 1
ATOM 3781 O O . HIS A 1 481 ? -51.493 -59.401 108.096 1.00 85.62 481 HIS A O 1
ATOM 3787 N N . TYR A 1 482 ? -52.369 -58.561 106.218 1.00 83.69 482 TYR A N 1
ATOM 3788 C CA . TYR A 1 482 ? -53.596 -59.357 106.257 1.00 83.69 482 TYR A CA 1
ATOM 3789 C C . TYR A 1 482 ? -53.295 -60.859 106.176 1.00 83.69 482 TYR A C 1
ATOM 3791 O O . TYR A 1 482 ? -53.771 -61.629 107.014 1.00 83.69 482 TYR A O 1
ATOM 3799 N N . ASP A 1 483 ? -52.455 -61.270 105.223 1.00 86.62 483 ASP A N 1
ATOM 3800 C CA . ASP A 1 483 ? -52.023 -62.662 105.083 1.00 86.62 483 ASP A CA 1
ATOM 3801 C C . ASP A 1 483 ? -51.284 -63.140 106.341 1.00 86.62 483 ASP A C 1
ATOM 3803 O O . ASP A 1 483 ? -51.577 -64.207 106.890 1.00 86.62 483 ASP A O 1
ATOM 3807 N N . ARG A 1 484 ? -50.337 -62.331 106.833 1.00 83.19 484 ARG A N 1
ATOM 3808 C CA . ARG A 1 484 ? -49.492 -62.694 107.973 1.00 83.19 484 ARG A CA 1
ATOM 3809 C C . ARG A 1 484 ? -50.256 -62.743 109.288 1.00 83.19 484 ARG A C 1
ATOM 3811 O O . ARG A 1 484 ? -50.047 -63.679 110.052 1.00 83.19 484 ARG A O 1
ATOM 3818 N N . ASP A 1 485 ? -51.075 -61.739 109.572 1.00 82.19 485 ASP A N 1
ATOM 3819 C CA . ASP A 1 485 ? -51.637 -61.524 110.904 1.00 82.19 485 ASP A CA 1
ATOM 3820 C C . ASP A 1 485 ? -53.049 -62.123 111.009 1.00 82.19 485 ASP A C 1
ATOM 3822 O O . ASP A 1 485 ? -53.372 -62.762 112.011 1.00 82.19 485 ASP A O 1
ATOM 3826 N N . ILE A 1 486 ? -53.876 -62.000 109.960 1.00 81.56 486 ILE A N 1
ATOM 3827 C CA . ILE A 1 486 ? -55.250 -62.525 109.969 1.00 81.56 486 ILE A CA 1
ATOM 3828 C C . ILE A 1 486 ? -55.306 -63.949 109.439 1.00 81.56 486 ILE A C 1
ATOM 3830 O O . ILE A 1 486 ? -55.774 -64.828 110.161 1.00 81.56 486 ILE A O 1
ATOM 3834 N N . LEU A 1 487 ? -54.866 -64.206 108.201 1.00 83.94 487 LEU A N 1
ATOM 3835 C CA . LEU A 1 487 ? -55.044 -65.537 107.606 1.00 83.94 487 LEU A CA 1
ATOM 3836 C C . LEU A 1 487 ? -54.247 -66.599 108.365 1.00 83.94 487 LEU A C 1
ATOM 3838 O O . LEU A 1 487 ? -54.832 -67.600 108.780 1.00 83.94 487 LEU A O 1
ATOM 3842 N N . ASN A 1 488 ? -52.959 -66.366 108.644 1.00 83.38 488 ASN A N 1
ATOM 3843 C CA . ASN A 1 488 ? -52.182 -67.308 109.460 1.00 83.38 488 ASN A CA 1
ATOM 3844 C C . ASN A 1 488 ? -52.703 -67.392 110.901 1.00 83.38 488 ASN A C 1
ATOM 3846 O O . ASN A 1 488 ? -52.672 -68.470 111.500 1.00 83.38 488 ASN A O 1
ATOM 3850 N N . GLY A 1 489 ? -53.191 -66.283 111.466 1.00 80.88 489 GLY A N 1
ATOM 3851 C CA . GLY A 1 489 ? -53.810 -66.258 112.792 1.00 80.88 489 GLY A CA 1
ATOM 3852 C C . GLY A 1 489 ? -55.045 -67.158 112.854 1.00 80.88 489 GLY A C 1
ATOM 3853 O O . GLY A 1 489 ? -55.116 -68.059 113.689 1.00 80.88 489 GLY A O 1
ATOM 3854 N N . LEU A 1 490 ? -55.976 -66.995 111.912 1.00 78.12 490 LEU A N 1
ATOM 3855 C CA . LEU A 1 490 ? -57.165 -67.836 111.760 1.00 78.12 490 LEU A CA 1
ATOM 3856 C C . LEU A 1 490 ? -56.807 -69.290 111.469 1.00 78.12 490 LEU A C 1
ATOM 3858 O O . LEU A 1 490 ? -57.426 -70.186 112.034 1.00 78.12 490 LEU A O 1
ATOM 3862 N N . GLN A 1 491 ? -55.800 -69.546 110.634 1.00 79.88 491 GLN A N 1
ATOM 3863 C CA . GLN A 1 491 ? -55.327 -70.900 110.362 1.00 79.88 491 GLN A CA 1
ATOM 3864 C C . GLN A 1 491 ? -54.746 -71.548 111.628 1.00 79.88 491 GLN A C 1
ATOM 3866 O O . GLN A 1 491 ? -55.020 -72.715 111.910 1.00 79.88 491 GLN A O 1
ATOM 3871 N N . THR A 1 492 ? -54.022 -70.778 112.444 1.00 78.38 492 THR A N 1
ATOM 3872 C CA . THR A 1 492 ? -53.511 -71.219 113.749 1.00 78.38 492 THR A CA 1
ATOM 3873 C C . THR A 1 492 ? -54.651 -71.490 114.730 1.00 78.38 492 THR A C 1
ATOM 3875 O O . THR A 1 492 ? -54.644 -72.526 115.392 1.00 78.38 492 THR A O 1
ATOM 3878 N N . ILE A 1 493 ? -55.650 -70.604 114.815 1.00 75.25 493 ILE A N 1
ATOM 3879 C CA . ILE A 1 493 ? -56.837 -70.782 115.667 1.00 75.25 493 ILE A CA 1
ATOM 3880 C C . ILE A 1 493 ? -57.642 -71.998 115.212 1.00 75.25 493 ILE A C 1
ATOM 3882 O O . ILE A 1 493 ? -58.001 -72.823 116.041 1.00 75.25 493 ILE A O 1
ATOM 3886 N N . SER A 1 494 ? -57.882 -72.157 113.912 1.00 72.62 494 SER A N 1
ATOM 3887 C CA . SER A 1 494 ? -58.562 -73.322 113.340 1.00 72.62 494 SER A CA 1
ATOM 3888 C C . SER A 1 494 ? -57.812 -74.615 113.671 1.00 72.62 494 SER A C 1
ATOM 3890 O O . SER A 1 494 ? -58.422 -75.574 114.145 1.00 72.62 494 SER A O 1
ATOM 3892 N N . GLY A 1 495 ? -56.482 -74.619 113.534 1.00 74.88 495 GLY A N 1
ATOM 3893 C CA . GLY A 1 495 ? -55.636 -75.737 113.949 1.00 74.88 495 GLY A CA 1
ATOM 3894 C C . GLY A 1 495 ? -55.737 -76.039 115.449 1.00 74.88 495 GLY A C 1
ATOM 3895 O O . GLY A 1 495 ? -55.931 -77.193 115.833 1.00 74.88 495 GLY A O 1
ATOM 3896 N N . LYS A 1 496 ? -55.673 -75.012 116.309 1.00 69.88 496 LYS A N 1
ATOM 3897 C CA . LYS A 1 496 ? -55.850 -75.144 117.768 1.00 69.88 496 LYS A CA 1
ATOM 3898 C C . LYS A 1 496 ? -57.247 -75.653 118.133 1.00 69.88 496 LYS A C 1
ATOM 3900 O O . LYS A 1 496 ? -57.356 -76.550 118.962 1.00 69.88 496 LYS A O 1
ATOM 3905 N N . ALA A 1 497 ? -58.296 -75.130 117.502 1.00 63.72 497 ALA A N 1
ATOM 3906 C CA . ALA A 1 497 ? -59.684 -75.523 117.722 1.00 63.72 497 ALA A CA 1
ATOM 3907 C C . ALA A 1 497 ? -59.923 -76.982 117.309 1.00 63.72 497 ALA A C 1
ATOM 3909 O O . ALA A 1 497 ? -60.574 -77.725 118.039 1.00 63.72 497 ALA A O 1
ATOM 3910 N N . PHE A 1 498 ? -59.328 -77.432 116.200 1.00 62.66 498 PHE A N 1
ATOM 3911 C CA . PHE A 1 498 ? -59.369 -78.836 115.782 1.00 62.66 498 PHE A CA 1
ATOM 3912 C C . PHE A 1 498 ? -58.674 -79.765 116.799 1.00 62.66 498 PHE A C 1
ATOM 3914 O O . PHE A 1 498 ? -59.202 -80.822 117.157 1.00 62.66 498 PHE A O 1
ATOM 3921 N N . TYR A 1 499 ? -57.522 -79.349 117.338 1.00 58.88 499 TYR A N 1
ATOM 3922 C CA . TYR A 1 499 ? -56.813 -80.093 118.387 1.00 58.88 499 TYR A CA 1
ATOM 3923 C C . TYR A 1 499 ? -57.527 -80.069 119.752 1.00 58.88 499 TYR A C 1
ATOM 3925 O O . TYR A 1 499 ? -57.493 -81.060 120.477 1.00 58.88 499 TYR A O 1
ATOM 3933 N N . GLN A 1 500 ? -58.184 -78.969 120.128 1.00 55.56 500 GLN A N 1
ATOM 3934 C CA . GLN A 1 500 ? -58.855 -78.842 121.428 1.00 55.56 500 GLN A CA 1
ATOM 3935 C C . GLN A 1 500 ? -60.243 -79.495 121.452 1.00 55.56 500 GLN A C 1
ATOM 3937 O O . GLN A 1 500 ? -60.553 -80.182 122.427 1.00 55.56 500 GLN A O 1
ATOM 3942 N N . CYS A 1 501 ? -61.032 -79.398 120.372 1.00 52.81 501 CYS A N 1
ATOM 3943 C CA . CYS A 1 501 ? -62.320 -80.098 120.255 1.00 52.81 501 CYS A CA 1
ATOM 3944 C C . CYS A 1 501 ? -62.182 -81.626 120.240 1.00 52.81 501 CYS A C 1
ATOM 3946 O O . CYS A 1 501 ? -63.130 -82.321 120.593 1.00 52.81 501 CYS A O 1
ATOM 3948 N N . SER A 1 502 ? -61.016 -82.163 119.867 1.00 56.84 502 SER A N 1
ATOM 3949 C CA . SER A 1 502 ? -60.766 -83.608 119.900 1.00 56.84 502 SER A CA 1
ATOM 3950 C C . SER A 1 502 ? -60.193 -84.117 121.231 1.00 56.84 502 SER A C 1
ATOM 3952 O O . SER A 1 502 ? -60.226 -85.325 121.456 1.00 56.84 502 SER A O 1
ATOM 3954 N N . ALA A 1 503 ? -59.709 -83.245 122.132 1.00 54.19 503 ALA A N 1
ATOM 3955 C CA . ALA A 1 503 ? -58.926 -83.686 123.294 1.00 54.19 503 ALA A CA 1
ATOM 3956 C C . ALA A 1 503 ? -59.390 -83.192 124.682 1.00 54.19 503 ALA A C 1
ATOM 3958 O O . ALA A 1 503 ? -59.073 -83.862 125.666 1.00 54.19 503 ALA A O 1
ATOM 3959 N N . LYS A 1 504 ? -60.098 -82.056 124.829 1.00 50.38 504 LYS A N 1
ATOM 3960 C CA . LYS A 1 504 ? -60.461 -81.499 126.158 1.00 50.38 504 LYS A CA 1
ATOM 3961 C C . LYS A 1 504 ? -61.771 -80.688 126.115 1.00 50.38 504 LYS A C 1
ATOM 3963 O O . LYS A 1 504 ? -61.794 -79.594 125.567 1.00 50.38 504 LYS A O 1
ATOM 3968 N N . GLY A 1 505 ? -62.859 -81.197 126.704 1.00 58.19 505 GLY A N 1
ATOM 3969 C CA . GLY A 1 505 ? -64.145 -80.478 126.810 1.00 58.19 505 GLY A CA 1
ATOM 3970 C C . GLY A 1 505 ? -64.096 -79.186 127.654 1.00 58.19 505 GLY A C 1
ATOM 3971 O O . GLY A 1 505 ? -63.149 -79.000 128.409 1.00 58.19 505 GLY A O 1
ATOM 3972 N N . ASN A 1 506 ? -65.127 -78.333 127.504 1.00 53.88 506 ASN A N 1
ATOM 3973 C CA . ASN A 1 506 ? -65.464 -77.007 128.090 1.00 53.88 506 ASN A CA 1
ATOM 3974 C C . ASN A 1 506 ? -64.368 -75.986 128.480 1.00 53.88 506 ASN A C 1
ATOM 3976 O O . ASN A 1 506 ? -64.607 -74.804 128.280 1.00 53.88 506 ASN A O 1
ATOM 3980 N N . SER A 1 507 ? -63.181 -76.356 128.966 1.00 58.00 507 SER A N 1
ATOM 3981 C CA . SER A 1 507 ? -62.121 -75.399 129.336 1.00 58.00 507 SER A CA 1
ATOM 3982 C C . SER A 1 507 ? -61.278 -74.892 128.157 1.00 58.00 507 SER A C 1
ATOM 3984 O O . SER A 1 507 ? -60.530 -73.932 128.306 1.00 58.00 507 SER A O 1
ATOM 3986 N N . GLY A 1 508 ? -61.387 -75.510 126.974 1.00 57.69 508 GLY A N 1
ATOM 3987 C CA . GLY A 1 508 ? -60.726 -75.031 125.751 1.00 57.69 508 GLY A CA 1
ATOM 3988 C C . GLY A 1 508 ? -61.420 -73.830 125.094 1.00 57.69 508 GLY A C 1
ATOM 3989 O O . GLY A 1 508 ? -60.764 -73.045 124.418 1.00 57.69 508 GLY A O 1
ATOM 3990 N N . LEU A 1 509 ? -62.729 -73.663 125.316 1.00 59.75 509 LEU A N 1
ATOM 3991 C CA . LEU A 1 509 ? -63.527 -72.591 124.707 1.00 59.75 509 LEU A CA 1
ATOM 3992 C C . LEU A 1 509 ? -63.158 -71.205 125.252 1.00 59.75 509 LEU A C 1
ATOM 3994 O O . LEU A 1 509 ? -63.031 -70.272 124.463 1.00 59.75 509 LEU A O 1
ATOM 3998 N N . ASP A 1 510 ? -62.897 -71.085 126.555 1.00 65.06 510 ASP A N 1
ATOM 3999 C CA . ASP A 1 510 ? -62.513 -69.807 127.172 1.00 65.06 510 ASP A CA 1
ATOM 4000 C C . ASP A 1 510 ? -61.144 -69.317 126.663 1.00 65.06 510 ASP A C 1
ATOM 4002 O O . ASP A 1 510 ? -60.965 -68.140 126.364 1.00 65.06 510 ASP A O 1
ATOM 4006 N N . GLN A 1 511 ? -60.191 -70.233 126.449 1.00 65.25 511 GLN A N 1
ATOM 4007 C CA . GLN A 1 511 ? -58.864 -69.896 125.919 1.00 65.25 511 GLN A CA 1
ATOM 4008 C C . GLN A 1 511 ? -58.917 -69.439 124.449 1.00 65.25 511 GLN A C 1
ATOM 4010 O O . GLN A 1 511 ? -58.137 -68.580 124.038 1.00 65.25 511 GLN A O 1
ATOM 4015 N N . ILE A 1 512 ? -59.826 -70.017 123.652 1.00 65.25 512 ILE A N 1
ATOM 4016 C CA . ILE A 1 512 ? -60.069 -69.584 122.269 1.00 65.25 512 ILE A CA 1
ATOM 4017 C C . ILE A 1 512 ? -60.694 -68.187 122.262 1.00 65.25 512 ILE A C 1
ATOM 4019 O O . ILE A 1 512 ? -60.307 -67.374 121.428 1.00 65.25 512 ILE A O 1
ATOM 4023 N N . MET A 1 513 ? -61.614 -67.901 123.188 1.00 67.19 513 MET A N 1
ATOM 4024 C CA . MET A 1 513 ? -62.262 -66.593 123.308 1.00 67.19 513 MET A CA 1
ATOM 4025 C C . MET A 1 513 ? -61.246 -65.482 123.623 1.00 67.19 513 MET A C 1
ATOM 4027 O O . MET A 1 513 ? -61.232 -64.466 122.933 1.00 67.19 513 MET A O 1
ATOM 4031 N N . ASP A 1 514 ? -60.321 -65.719 124.560 1.00 69.19 514 ASP A N 1
ATOM 4032 C CA . ASP A 1 514 ? -59.240 -64.776 124.894 1.00 69.19 514 ASP A CA 1
ATOM 4033 C C . ASP A 1 514 ? -58.272 -64.529 123.721 1.00 69.19 514 ASP A C 1
ATOM 4035 O O . ASP A 1 514 ? -57.802 -63.408 123.498 1.00 69.19 514 ASP A O 1
ATOM 4039 N N . ASP A 1 515 ? -57.943 -65.574 122.953 1.00 67.56 515 ASP A N 1
ATOM 4040 C CA . ASP A 1 515 ? -57.096 -65.440 121.762 1.00 67.56 515 ASP A CA 1
ATOM 4041 C C . ASP A 1 515 ? -57.825 -64.668 120.641 1.00 67.56 515 ASP A C 1
ATOM 4043 O O . ASP A 1 515 ? -57.190 -63.898 119.914 1.00 67.56 515 ASP A O 1
ATOM 4047 N N . LEU A 1 516 ? -59.152 -64.810 120.536 1.00 67.62 516 LEU A N 1
ATOM 4048 C CA . LEU A 1 516 ? -59.992 -64.065 119.594 1.00 67.62 516 LEU A CA 1
ATOM 4049 C C . LEU A 1 516 ? -60.090 -62.582 119.968 1.00 67.62 516 LEU A C 1
ATOM 4051 O O . LEU A 1 516 ? -59.977 -61.725 119.090 1.00 67.62 516 LEU A O 1
ATOM 4055 N N . ASP A 1 517 ? -60.227 -62.271 121.257 1.00 70.75 517 ASP A N 1
ATOM 4056 C CA . ASP A 1 517 ? -60.221 -60.892 121.747 1.00 70.75 517 ASP A CA 1
ATOM 4057 C C . ASP A 1 517 ? -58.844 -60.231 121.577 1.00 70.75 517 ASP A C 1
ATOM 4059 O O . ASP A 1 517 ? -58.767 -59.066 121.186 1.00 70.75 517 ASP A O 1
ATOM 4063 N N . ARG A 1 518 ? -57.737 -60.974 121.733 1.00 68.88 518 ARG A N 1
ATOM 4064 C CA . ARG A 1 518 ? -56.398 -60.460 121.385 1.00 68.88 518 ARG A CA 1
ATOM 4065 C C . ARG A 1 518 ? -56.239 -60.172 119.896 1.00 68.88 518 ARG A C 1
ATOM 4067 O O . ARG A 1 518 ? -55.712 -59.119 119.546 1.00 68.88 518 ARG A O 1
ATOM 4074 N N . ALA A 1 519 ? -56.692 -61.074 119.024 1.00 66.00 519 ALA A N 1
ATOM 4075 C CA . ALA A 1 519 ? -56.640 -60.858 117.577 1.00 66.00 519 ALA A CA 1
ATOM 4076 C C . ALA A 1 519 ? -57.499 -59.653 117.154 1.00 66.00 519 ALA A C 1
ATOM 4078 O O . ALA A 1 519 ? -57.088 -58.850 116.314 1.00 66.00 519 ALA A O 1
ATOM 4079 N N . LYS A 1 520 ? -58.666 -59.486 117.786 1.00 70.00 520 LYS A N 1
ATOM 4080 C CA . LYS A 1 520 ? -59.537 -58.320 117.621 1.00 70.00 520 LYS A CA 1
ATOM 4081 C C . LYS A 1 520 ? -58.851 -57.024 118.060 1.00 70.00 520 LYS A C 1
ATOM 4083 O O . LYS A 1 520 ? -58.936 -56.034 117.336 1.00 70.00 520 LYS A O 1
ATOM 4088 N N . GLU A 1 521 ? -58.129 -57.025 119.178 1.00 69.31 521 GLU A N 1
ATOM 4089 C CA . GLU A 1 521 ? -57.428 -55.822 119.636 1.00 69.31 521 GLU A CA 1
ATOM 4090 C C . GLU A 1 521 ? -56.205 -55.499 118.762 1.00 69.31 521 GLU A C 1
ATOM 4092 O O . GLU A 1 521 ? -55.962 -54.335 118.454 1.00 69.31 521 GLU A O 1
ATOM 4097 N N . SER A 1 522 ? -55.478 -56.501 118.252 1.00 65.00 522 SER A N 1
ATOM 4098 C CA . SER A 1 522 ? -54.421 -56.277 117.251 1.00 65.00 522 SER A CA 1
ATOM 4099 C C . SER A 1 522 ? -54.962 -55.671 115.950 1.00 65.00 522 SER A C 1
ATOM 4101 O O . SER A 1 522 ? -54.333 -54.775 115.391 1.00 65.00 522 SER A O 1
ATOM 4103 N N . LEU A 1 523 ? -56.147 -56.091 115.491 1.00 64.38 523 LEU A N 1
ATOM 4104 C CA . LEU A 1 523 ? -56.814 -55.477 114.335 1.00 64.38 523 LEU A CA 1
ATOM 4105 C C . LEU A 1 523 ? -57.195 -54.022 114.581 1.00 64.38 523 LEU A C 1
ATOM 4107 O O . LEU A 1 523 ? -57.107 -53.198 113.672 1.00 64.38 523 LEU A O 1
ATOM 4111 N N . ARG A 1 524 ? -57.598 -53.710 115.812 1.00 68.00 524 ARG A N 1
ATOM 4112 C CA . ARG A 1 524 ? -57.918 -52.347 116.213 1.00 68.00 524 ARG A CA 1
ATOM 4113 C C . ARG A 1 524 ? -56.694 -51.434 116.131 1.00 68.00 524 ARG A C 1
ATOM 4115 O O . ARG A 1 524 ? -56.784 -50.380 115.514 1.00 68.00 524 ARG A O 1
ATOM 4122 N N . TRP A 1 525 ? -55.543 -51.873 116.641 1.00 64.06 525 TRP A N 1
ATOM 4123 C CA . TRP A 1 525 ? -54.296 -51.104 116.550 1.00 64.06 525 TRP A CA 1
ATOM 4124 C C . TRP A 1 525 ? -53.815 -50.899 115.106 1.00 64.06 525 TRP A C 1
ATOM 4126 O O . TRP A 1 525 ? -53.340 -49.822 114.772 1.00 64.06 525 TRP A O 1
ATOM 4136 N N . ILE A 1 526 ? -53.998 -51.883 114.219 1.00 62.94 526 ILE A N 1
ATOM 4137 C CA . ILE A 1 526 ? -53.640 -51.758 112.791 1.00 62.94 526 ILE A CA 1
ATOM 4138 C C . ILE A 1 526 ? -54.559 -50.767 112.048 1.00 62.94 526 ILE A C 1
ATOM 4140 O O . ILE A 1 526 ? -54.138 -50.140 111.076 1.00 62.94 526 ILE A O 1
ATOM 4144 N N . LEU A 1 527 ? -55.815 -50.624 112.482 1.00 60.19 527 LEU A N 1
ATOM 4145 C CA . LEU A 1 527 ? -56.765 -49.656 111.921 1.00 60.19 527 LEU A CA 1
ATOM 4146 C C . LEU A 1 527 ? -56.572 -48.237 112.473 1.00 60.19 527 LEU A C 1
ATOM 4148 O O . LEU A 1 527 ? -56.938 -47.286 111.788 1.00 60.19 527 LEU A O 1
ATOM 4152 N N . GLU A 1 528 ? -56.017 -48.099 113.679 1.00 59.34 528 GLU A N 1
ATOM 4153 C CA . GLU A 1 528 ? -55.761 -46.807 114.333 1.00 59.34 528 GLU A CA 1
ATOM 4154 C C . GLU A 1 528 ? -54.385 -46.197 113.965 1.00 59.34 528 GLU A C 1
ATOM 4156 O O . GLU A 1 528 ? -54.212 -44.993 114.129 1.00 59.34 528 GLU A O 1
ATOM 4161 N N . ASP A 1 529 ? -53.440 -46.969 113.404 1.00 50.19 529 ASP A N 1
ATOM 4162 C CA . ASP A 1 529 ? -52.099 -46.500 112.978 1.00 50.19 529 ASP A CA 1
ATOM 4163 C C . ASP A 1 529 ? -52.027 -46.045 111.495 1.00 50.19 529 ASP A C 1
ATOM 4165 O O . ASP A 1 529 ? -50.977 -46.126 110.854 1.00 50.19 529 ASP A O 1
ATOM 4169 N N . LYS A 1 530 ? -53.150 -45.593 110.914 1.00 44.84 530 LYS A N 1
ATOM 4170 C CA . LYS A 1 530 ? -53.235 -45.052 109.540 1.00 44.84 530 LYS A CA 1
ATOM 4171 C C . LYS A 1 530 ? -53.558 -43.567 109.482 1.00 44.84 530 LYS A C 1
ATOM 4173 O O . LYS A 1 530 ? -54.547 -43.152 110.125 1.00 44.84 530 LYS A O 1
#